Protein AF-A0A7J2KBX5-F1 (afdb_monomer)

Secondary structure (DSSP, 8-state):
-PPPPP----HHHHHHHHHHHHHHHHHHHHHHHHHTTS-HHHHHH-----HHHHHHHHHHHHHHHHHHHHHHHHS-HHHHHHHHHHHHHHHHHHHHHHHHHHHHHHHHHS----HHHHHHHHHHHHHHHHHHHT-HHHHHHHHHHHHHHHHHHHHHHHHHHHS-HHHHHHHHHHHIIIIIIHHHHSS--B-TTTS--BHHHHHHHHHHHHHHHHHHHHHHHHH-TTHHHHHHHHHHHH-HHHHHHHHHHHHHHTT-HHHHHHHHHHHHHHHHHHHHHHHHHHHHHH--TTS-HHHHHHHHHHHHHHHHHHHHHHHHHHHHS------S----S-S--HHHHHHHHHHHHHHHHHHHHHHHHHHHHHHHHHHHHHHHH-HHHHHHHHHHHHHTTSS-TTT-

Foldseek 3Di:
DDDDPPPPDPVLVVVLLVLLLVLQLLLQQLLQVVQVVDDPVLNVQQRAHHSRLRSVLLQLLLCLQQVLVVQLVVDPVVCSVVSSVVSSVVSVVVSCVVLVVVVCCCCPVVVDPPVLSSVSSVLSSVLSNCSNVVVSVVSSVSSVVSSVVSNCVVVVVVVVVLDDPLLVVLVVVLVCLCPVVLVVQLDQDADPPQSQDGSNVLSVLLSLLSVLLSVLLSQCSPVNDVSLLVSLQVSLLVPLLSSLLSSCVVCVLVVNNLSSLLSNLNSVLNVLVNLLVVLVVLCVVVDDPDDDPPPNVVVVVVSVVSNVVSVVVSVVSVVVRDPDDDPDDCPDDHSGDSVVSVVSSVVLVVLSVVLSVQLVPDALVSLVVSCVSVCVNPNVVNSVVVSVCVVVVSDDPVSD

Nearest PDB structures (foldseek):
  7dla-assembly1_A  TM=1.599E-01  e=2.288E+00  Escherichia coli K-12

pLDDT: mean 76.67, std 12.85, range [35.44, 96.5]

Structure (mmCIF, N/CA/C/O backbone):
data_AF-A0A7J2KBX5-F1
#
_entry.id   AF-A0A7J2KBX5-F1
#
loop_
_atom_site.group_PDB
_atom_site.id
_atom_site.type_symbol
_atom_site.label_atom_id
_atom_site.label_alt_id
_atom_site.label_comp_id
_atom_site.label_asym_id
_atom_site.label_entity_id
_atom_site.label_seq_id
_atom_site.pdbx_PDB_ins_code
_atom_site.Cartn_x
_atom_site.Cartn_y
_atom_site.Cartn_z
_atom_site.occupancy
_atom_site.B_iso_or_equiv
_atom_site.auth_seq_id
_atom_site.auth_comp_id
_atom_site.auth_asym_id
_atom_site.auth_atom_id
_atom_site.pdbx_PDB_model_num
ATOM 1 N N . MET A 1 1 ? 43.758 20.231 -53.240 1.00 38.38 1 MET A N 1
ATOM 2 C CA . MET A 1 1 ? 43.204 20.652 -51.937 1.00 38.38 1 MET A CA 1
ATOM 3 C C . MET A 1 1 ? 41.824 20.018 -51.831 1.00 38.38 1 MET A C 1
ATOM 5 O O . MET A 1 1 ? 40.884 20.529 -52.418 1.00 38.38 1 MET A O 1
ATOM 9 N N . ALA A 1 2 ? 41.750 18.808 -51.268 1.00 37.66 2 ALA A N 1
ATOM 10 C CA . ALA A 1 2 ? 40.498 18.061 -51.157 1.00 37.66 2 ALA A CA 1
ATOM 11 C C . ALA A 1 2 ? 39.589 18.780 -50.154 1.00 37.66 2 ALA A C 1
ATOM 13 O O . ALA A 1 2 ? 40.022 19.062 -49.036 1.00 37.66 2 ALA A O 1
ATOM 14 N N . ALA A 1 3 ? 38.377 19.134 -50.582 1.00 41.38 3 ALA A N 1
ATOM 15 C CA . ALA A 1 3 ? 37.384 19.768 -49.730 1.00 41.38 3 ALA A CA 1
ATOM 16 C C . ALA A 1 3 ? 37.105 18.863 -48.521 1.00 41.38 3 ALA A C 1
ATOM 18 O O . ALA A 1 3 ? 36.795 17.682 -48.679 1.00 41.38 3 ALA A O 1
ATOM 19 N N . ILE A 1 4 ? 37.264 19.417 -47.321 1.00 45.81 4 ILE A N 1
ATOM 20 C CA . ILE A 1 4 ? 36.882 18.762 -46.071 1.00 45.81 4 ILE A CA 1
ATOM 21 C C . ILE A 1 4 ? 35.363 18.544 -46.155 1.00 45.81 4 ILE A C 1
ATOM 23 O O . ILE A 1 4 ? 34.650 19.528 -46.358 1.00 45.81 4 ILE A O 1
ATOM 27 N N . PRO A 1 5 ? 34.850 17.304 -46.059 1.00 47.44 5 PRO A N 1
ATOM 28 C CA . PRO A 1 5 ? 33.411 17.081 -46.056 1.00 47.44 5 PRO A CA 1
ATOM 29 C C . PRO A 1 5 ? 32.803 17.836 -44.870 1.00 47.44 5 PRO A C 1
ATOM 31 O O . PRO A 1 5 ? 33.278 17.698 -43.741 1.00 47.44 5 PRO A O 1
ATOM 34 N N . GLU A 1 6 ? 31.796 18.671 -45.135 1.00 42.94 6 GLU A N 1
ATOM 35 C CA . GLU A 1 6 ? 31.087 19.436 -44.108 1.00 42.94 6 GLU A CA 1
ATOM 36 C C . GLU A 1 6 ? 30.652 18.506 -42.969 1.00 42.94 6 GLU A C 1
ATOM 38 O O . GLU A 1 6 ? 29.960 17.507 -43.179 1.00 42.94 6 GLU A O 1
ATOM 43 N N . PHE A 1 7 ? 31.077 18.827 -41.747 1.00 50.72 7 PHE A N 1
ATOM 44 C CA . PHE A 1 7 ? 30.710 18.096 -40.540 1.00 50.72 7 PHE A CA 1
ATOM 45 C C . PHE A 1 7 ? 29.226 18.343 -40.226 1.00 50.72 7 PHE A C 1
ATOM 47 O O . PHE A 1 7 ? 28.875 19.202 -39.419 1.00 50.72 7 PHE A O 1
ATOM 54 N N . GLN A 1 8 ? 28.326 17.612 -40.883 1.00 52.50 8 GLN A N 1
ATOM 55 C CA . GLN A 1 8 ? 26.907 17.615 -40.537 1.00 52.50 8 GLN A CA 1
ATOM 56 C C . GLN A 1 8 ? 26.690 16.715 -39.315 1.00 52.50 8 GLN A C 1
ATOM 58 O O . GLN A 1 8 ? 26.509 15.501 -39.428 1.00 52.50 8 GLN A O 1
ATOM 63 N N . ALA A 1 9 ? 26.746 17.311 -38.121 1.00 57.84 9 ALA A N 1
ATOM 64 C CA . ALA A 1 9 ? 26.453 16.613 -36.875 1.00 57.84 9 ALA A CA 1
ATOM 65 C C . ALA A 1 9 ? 25.005 16.095 -36.881 1.00 57.84 9 ALA A C 1
ATOM 67 O O . ALA A 1 9 ? 24.050 16.859 -37.023 1.00 57.84 9 ALA A O 1
ATOM 68 N N . GLN A 1 10 ? 24.828 14.787 -36.694 1.00 73.31 10 GLN A N 1
ATOM 69 C CA . GLN A 1 10 ? 23.501 14.196 -36.541 1.00 73.31 10 GLN A CA 1
ATOM 70 C C . GLN A 1 10 ? 23.013 14.40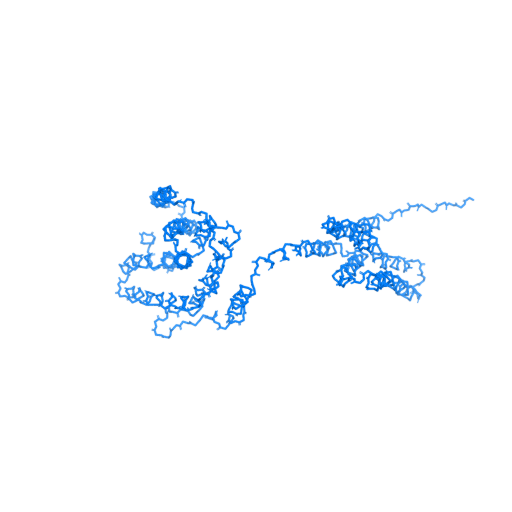2 -35.106 1.00 73.31 10 GLN A C 1
ATOM 72 O O . GLN A 1 10 ? 23.288 13.597 -34.215 1.00 73.31 10 GLN A O 1
ATOM 77 N N . TRP A 1 11 ? 22.282 15.496 -34.889 1.00 80.81 11 TRP A N 1
ATOM 78 C CA . TRP A 1 11 ? 21.736 15.889 -33.586 1.00 80.81 11 TRP A CA 1
ATOM 79 C C . TRP A 1 11 ? 20.924 14.780 -32.899 1.00 80.81 11 TRP A C 1
ATOM 81 O O . TRP A 1 11 ? 21.001 14.640 -31.681 1.00 80.81 11 TRP A O 1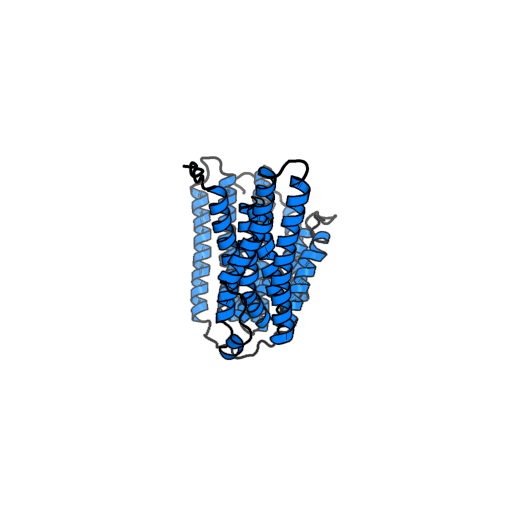
ATOM 91 N N . ASP A 1 12 ? 20.233 13.934 -33.668 1.00 82.88 12 ASP A N 1
ATOM 92 C CA . ASP A 1 12 ? 19.487 12.776 -33.153 1.00 82.88 12 ASP A CA 1
ATOM 93 C C . ASP A 1 12 ? 20.384 11.772 -32.401 1.00 82.88 12 ASP A C 1
ATOM 95 O O . ASP A 1 12 ? 20.024 11.286 -31.329 1.00 82.88 12 ASP A O 1
ATOM 99 N N . ILE A 1 13 ? 21.599 11.512 -32.900 1.00 85.12 13 ILE A N 1
ATOM 100 C CA . ILE A 1 13 ? 22.550 10.610 -32.236 1.00 85.12 13 ILE A CA 1
ATOM 101 C C . ILE A 1 13 ? 23.027 11.223 -30.922 1.00 85.12 13 ILE A C 1
ATOM 103 O O . ILE A 1 13 ? 23.077 10.531 -29.909 1.00 85.12 13 ILE A O 1
ATOM 107 N N . LEU A 1 14 ? 23.366 12.515 -30.918 1.00 88.31 14 LEU A N 1
ATOM 108 C CA . LEU A 1 14 ? 23.832 13.203 -29.711 1.00 88.31 14 LEU A CA 1
ATOM 109 C C . LEU A 1 14 ? 22.764 13.182 -28.612 1.00 88.31 14 LEU A C 1
ATOM 111 O O . LEU A 1 14 ? 23.078 12.916 -27.451 1.00 88.31 14 LEU A O 1
ATOM 115 N N . VAL A 1 15 ? 21.499 13.383 -28.990 1.00 89.50 15 VAL A N 1
ATOM 116 C CA . VAL A 1 15 ? 20.356 13.274 -28.078 1.00 89.50 15 VAL A CA 1
ATOM 117 C C . VAL A 1 15 ? 20.220 11.844 -27.548 1.00 89.50 15 VAL A C 1
ATOM 119 O O . VAL A 1 15 ? 20.140 11.657 -26.335 1.00 89.50 15 VAL A O 1
ATOM 122 N N . LYS A 1 16 ? 20.276 10.820 -28.409 1.00 92.19 16 LYS A N 1
ATOM 123 C CA . LYS A 1 16 ? 20.222 9.409 -27.983 1.00 92.19 16 LYS A CA 1
ATOM 124 C C . LYS A 1 16 ? 21.387 9.015 -27.074 1.00 92.19 16 LYS A C 1
ATOM 126 O O . LYS A 1 16 ? 21.174 8.265 -26.127 1.00 92.19 16 LYS A O 1
ATOM 131 N N . ILE A 1 17 ? 22.595 9.529 -27.315 1.00 93.69 17 ILE A N 1
ATOM 132 C CA . ILE A 1 17 ? 23.767 9.319 -26.450 1.00 93.69 17 ILE A CA 1
ATOM 133 C C . ILE A 1 17 ? 23.502 9.923 -25.068 1.00 93.69 17 ILE A C 1
ATOM 135 O O . ILE A 1 17 ? 23.649 9.234 -24.059 1.00 93.69 17 ILE A O 1
ATOM 139 N N . ALA A 1 18 ? 23.069 11.185 -25.013 1.00 94.56 18 ALA A N 1
ATOM 140 C CA . ALA A 1 18 ? 22.780 11.856 -23.751 1.00 94.56 18 ALA A CA 1
ATOM 141 C C . ALA A 1 18 ? 21.674 11.130 -22.967 1.00 94.56 18 ALA A C 1
ATOM 143 O O . ALA A 1 18 ? 21.860 10.814 -21.793 1.00 94.56 18 ALA A O 1
ATOM 144 N N . ILE A 1 19 ? 20.555 10.798 -23.622 1.00 94.69 19 ILE A N 1
ATOM 145 C CA . ILE A 1 19 ? 19.428 10.091 -22.998 1.00 94.69 19 ILE A CA 1
ATOM 146 C C . ILE A 1 19 ? 19.844 8.689 -22.545 1.00 94.69 19 ILE A C 1
ATOM 148 O O . ILE A 1 19 ? 19.527 8.300 -21.425 1.00 94.69 19 ILE A O 1
ATOM 152 N N . SER A 1 20 ? 20.583 7.943 -23.368 1.00 96.00 20 SER A N 1
ATOM 153 C CA . SER A 1 20 ? 21.061 6.602 -23.020 1.00 96.00 20 SER A CA 1
ATOM 154 C C . SER A 1 20 ? 21.959 6.614 -21.792 1.00 96.00 20 SER A C 1
ATOM 156 O O . SER A 1 20 ? 21.735 5.832 -20.862 1.00 96.00 20 SER A O 1
ATOM 158 N N . PHE A 1 21 ? 22.917 7.540 -21.738 1.00 96.38 21 PHE A N 1
ATOM 159 C CA . PHE A 1 21 ? 23.763 7.690 -20.565 1.00 96.38 21 PHE A CA 1
ATOM 160 C C . PHE A 1 21 ? 22.947 8.069 -19.329 1.00 96.38 21 PHE A C 1
ATOM 162 O O . PHE A 1 21 ? 23.130 7.453 -18.284 1.00 96.38 21 PHE A O 1
ATOM 169 N N . LEU A 1 22 ? 22.036 9.043 -19.438 1.00 96.12 22 LEU A N 1
ATOM 170 C CA . LEU A 1 22 ? 21.224 9.516 -18.313 1.00 96.12 22 LEU A CA 1
ATOM 171 C C . LEU A 1 22 ? 20.249 8.450 -17.793 1.00 96.12 22 LEU A C 1
ATOM 173 O O . LEU A 1 22 ? 20.110 8.309 -16.580 1.00 96.12 22 LEU A O 1
ATOM 177 N N . ALA A 1 23 ? 19.626 7.667 -18.676 1.00 94.62 23 ALA A N 1
ATOM 178 C CA . ALA A 1 23 ? 18.765 6.548 -18.294 1.00 94.62 23 ALA A CA 1
ATOM 179 C C . ALA A 1 23 ? 19.568 5.479 -17.531 1.00 94.62 23 ALA A C 1
ATOM 181 O O . ALA A 1 23 ? 19.227 5.117 -16.407 1.00 94.62 23 ALA A O 1
ATOM 182 N N . GLY A 1 24 ? 20.718 5.051 -18.061 1.00 94.81 24 GLY A N 1
ATOM 183 C CA . GLY A 1 24 ? 21.598 4.133 -17.331 1.00 94.81 24 GLY A CA 1
ATOM 184 C C . GLY A 1 24 ? 22.090 4.723 -16.003 1.00 94.81 24 GLY A C 1
ATOM 185 O O . GLY A 1 24 ? 22.022 4.079 -14.957 1.00 94.81 24 GLY A O 1
ATOM 186 N N . ALA A 1 25 ? 22.518 5.984 -16.009 1.00 94.00 25 ALA A N 1
ATOM 187 C CA . ALA A 1 25 ? 22.961 6.706 -14.822 1.00 94.00 25 ALA A CA 1
ATOM 188 C C . ALA A 1 25 ? 21.876 6.771 -13.734 1.00 94.00 25 ALA A C 1
ATOM 190 O O . ALA A 1 25 ? 22.206 6.641 -12.557 1.00 94.00 25 ALA A O 1
ATOM 191 N N . LEU A 1 26 ? 20.595 6.900 -14.101 1.00 94.12 26 LEU A N 1
ATOM 192 C CA . LEU A 1 26 ? 19.473 6.896 -13.161 1.00 94.12 26 LEU A CA 1
ATOM 193 C C . LEU A 1 26 ? 19.374 5.582 -12.375 1.00 94.12 26 LEU A C 1
ATOM 195 O O . LEU A 1 26 ? 19.111 5.604 -11.173 1.00 94.12 26 LEU A O 1
ATOM 199 N N . ILE A 1 27 ? 19.611 4.442 -13.024 1.00 92.25 27 ILE A N 1
ATOM 200 C CA . ILE A 1 27 ? 19.673 3.133 -12.353 1.00 92.25 27 ILE A CA 1
ATOM 201 C C . ILE A 1 27 ? 20.925 3.058 -11.470 1.00 92.25 27 ILE A C 1
ATOM 203 O O . ILE A 1 27 ? 20.865 2.634 -10.314 1.00 92.25 27 ILE A O 1
ATOM 207 N N . GLY A 1 28 ? 22.059 3.538 -11.984 1.00 89.06 28 GLY A N 1
ATOM 208 C CA . GLY A 1 28 ? 23.320 3.564 -11.246 1.00 89.06 28 GLY A CA 1
ATOM 209 C C . GLY A 1 28 ? 23.325 4.487 -10.019 1.00 89.06 28 GLY A C 1
ATOM 210 O O . GLY A 1 28 ? 24.059 4.208 -9.073 1.00 89.06 28 GLY A O 1
ATOM 211 N N . LEU A 1 29 ? 22.496 5.539 -9.985 1.00 89.12 29 LEU A N 1
ATOM 212 C CA . LEU A 1 29 ? 22.345 6.442 -8.832 1.00 89.12 29 LEU A CA 1
ATOM 213 C C . LEU A 1 29 ? 21.840 5.701 -7.599 1.00 89.12 29 LEU A C 1
ATOM 215 O O . LEU A 1 29 ? 22.346 5.895 -6.493 1.00 89.12 29 LEU A O 1
ATOM 219 N N . GLU A 1 30 ? 20.844 4.842 -7.783 1.00 85.00 30 GLU A N 1
ATOM 220 C CA . GLU A 1 30 ? 20.300 4.058 -6.685 1.00 85.00 30 GLU A CA 1
ATOM 221 C C . GLU A 1 30 ? 21.336 3.029 -6.201 1.00 85.00 30 GLU A C 1
ATOM 223 O O . GLU A 1 30 ? 21.559 2.916 -4.994 1.00 85.00 30 GLU A O 1
ATOM 228 N N . ARG A 1 31 ? 22.066 2.374 -7.117 1.00 81.12 31 ARG A N 1
ATOM 229 C CA . ARG A 1 31 ? 23.136 1.429 -6.754 1.00 81.12 31 ARG A CA 1
ATOM 230 C C . ARG A 1 31 ? 24.302 2.107 -6.029 1.00 81.12 31 ARG A C 1
ATOM 232 O O . ARG A 1 31 ? 24.844 1.543 -5.079 1.00 81.12 31 ARG A O 1
ATOM 239 N N . GLU A 1 32 ? 24.657 3.332 -6.412 1.00 81.00 32 GLU A N 1
ATOM 240 C CA . GLU A 1 32 ? 25.670 4.131 -5.716 1.00 81.00 32 GLU A CA 1
ATOM 241 C C . GLU A 1 32 ? 25.191 4.603 -4.335 1.00 81.00 32 GLU A C 1
ATOM 243 O O . GLU A 1 32 ? 25.974 4.640 -3.385 1.00 81.00 32 GLU A O 1
ATOM 248 N N . LYS A 1 33 ? 23.899 4.907 -4.178 1.00 78.69 33 LYS A N 1
ATOM 249 C CA . LYS A 1 33 ? 23.319 5.199 -2.863 1.00 78.69 33 LYS A CA 1
ATOM 250 C C . LYS A 1 33 ? 23.335 3.964 -1.961 1.00 78.69 33 LYS A C 1
ATOM 252 O O . LYS A 1 33 ? 23.761 4.081 -0.816 1.00 78.69 33 LYS A O 1
ATOM 257 N N . ALA A 1 34 ? 22.947 2.796 -2.477 1.00 68.50 34 ALA A N 1
ATOM 258 C CA . ALA A 1 34 ? 23.003 1.533 -1.741 1.00 68.50 34 ALA A CA 1
ATOM 259 C C . ALA A 1 34 ? 24.434 1.199 -1.275 1.00 68.50 34 ALA A C 1
ATOM 261 O O . ALA A 1 34 ? 24.623 0.730 -0.157 1.00 68.50 34 ALA A O 1
ATOM 262 N N . ARG A 1 35 ? 25.456 1.535 -2.080 1.00 68.88 35 ARG A N 1
ATOM 263 C CA . ARG A 1 35 ? 26.881 1.408 -1.719 1.00 68.88 35 ARG A CA 1
ATOM 264 C C . ARG A 1 35 ? 27.260 2.209 -0.462 1.00 68.88 35 ARG A C 1
ATOM 266 O O . ARG A 1 35 ? 28.121 1.769 0.287 1.00 68.88 35 ARG A O 1
ATOM 273 N N . ARG A 1 36 ? 26.645 3.373 -0.214 1.00 62.97 36 ARG A N 1
ATOM 274 C CA . ARG A 1 36 ? 26.971 4.232 0.947 1.00 62.97 36 ARG A CA 1
ATOM 275 C C . ARG A 1 36 ? 26.377 3.748 2.271 1.00 62.97 36 ARG A C 1
ATOM 277 O O . ARG A 1 36 ? 26.745 4.274 3.314 1.00 62.97 36 ARG A O 1
ATOM 284 N N . THR A 1 37 ? 25.458 2.787 2.232 1.00 61.25 37 THR A N 1
ATOM 285 C CA . THR A 1 37 ? 24.840 2.191 3.427 1.00 61.25 37 THR A CA 1
ATOM 286 C C . THR A 1 37 ? 25.655 1.007 3.972 1.00 61.25 37 THR A C 1
ATOM 288 O O . THR A 1 37 ? 25.416 0.566 5.091 1.00 61.25 37 THR A O 1
ATOM 291 N N . ILE A 1 38 ? 26.631 0.518 3.203 1.00 62.94 38 ILE A N 1
ATOM 292 C CA . ILE A 1 38 ? 27.498 -0.625 3.523 1.00 62.94 38 ILE A CA 1
ATOM 293 C C . ILE A 1 38 ? 28.698 -0.158 4.377 1.00 62.94 38 ILE A C 1
ATOM 295 O O . ILE A 1 38 ? 29.169 0.972 4.218 1.00 62.94 38 ILE A O 1
ATOM 299 N N . SER A 1 39 ? 29.181 -1.001 5.302 1.00 5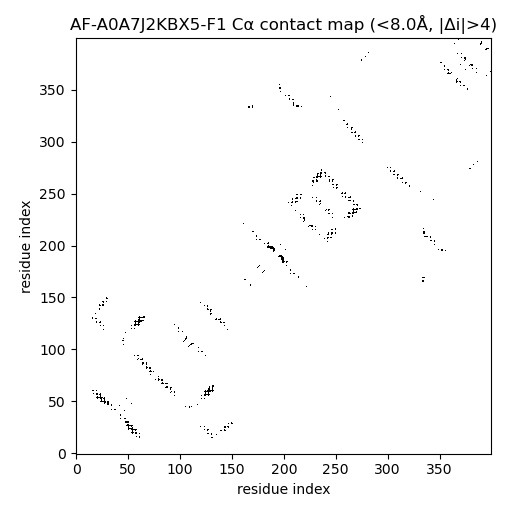5.97 39 SER A N 1
ATOM 300 C CA . SER A 1 39 ? 30.315 -0.679 6.188 1.00 55.97 39 SER A CA 1
ATOM 301 C C . SER A 1 39 ? 31.605 -0.410 5.396 1.00 55.97 39 SER A C 1
ATOM 303 O O . SER A 1 39 ? 31.820 -0.983 4.328 1.00 55.97 39 SER A O 1
ATOM 305 N N . LYS A 1 40 ? 32.495 0.451 5.916 1.00 55.66 40 LYS A N 1
ATOM 306 C CA . LYS A 1 40 ? 33.749 0.850 5.239 1.00 55.66 40 LYS A CA 1
ATOM 307 C C . LYS A 1 40 ? 34.669 -0.335 4.901 1.00 55.66 40 LYS A C 1
ATOM 309 O O . LYS A 1 40 ? 35.365 -0.260 3.896 1.00 55.66 40 LYS A O 1
ATOM 314 N N . GLU A 1 41 ? 34.641 -1.403 5.696 1.00 52.91 41 GLU A N 1
ATOM 315 C CA . GLU A 1 41 ? 35.453 -2.615 5.491 1.00 52.91 41 GLU A CA 1
ATOM 316 C C . GLU A 1 41 ? 34.914 -3.506 4.349 1.00 52.91 41 GLU A C 1
ATOM 318 O O . GLU A 1 41 ? 35.689 -4.053 3.571 1.00 52.91 41 GLU A O 1
ATOM 323 N N . GLU A 1 42 ? 33.590 -3.582 4.159 1.00 53.41 42 GLU A N 1
ATOM 324 C CA . GLU A 1 42 ? 32.952 -4.299 3.033 1.00 53.41 42 GLU A CA 1
ATOM 325 C C . GLU A 1 42 ? 33.057 -3.514 1.707 1.00 53.41 42 GLU A C 1
ATOM 327 O O . GLU A 1 42 ? 33.041 -4.078 0.609 1.00 53.41 42 GLU A O 1
ATOM 332 N N . LEU A 1 43 ? 33.215 -2.192 1.801 1.00 54.59 43 LEU A N 1
ATOM 333 C CA . LEU A 1 43 ? 33.375 -1.262 0.679 1.00 54.59 43 LEU A CA 1
ATOM 334 C C . LEU A 1 43 ? 34.691 -1.445 -0.090 1.00 54.59 43 LEU A C 1
ATOM 336 O O . LEU A 1 43 ? 34.734 -1.143 -1.282 1.00 54.59 43 LEU A O 1
ATOM 340 N N . GLU A 1 44 ? 35.754 -1.912 0.564 1.00 50.59 44 GLU A N 1
ATOM 341 C CA . GLU A 1 44 ? 37.066 -2.091 -0.071 1.00 50.59 44 GLU A CA 1
ATOM 342 C C . GLU A 1 44 ? 37.102 -3.341 -0.968 1.00 50.59 44 GLU A C 1
ATOM 344 O O . GLU A 1 44 ? 37.803 -3.359 -1.979 1.00 50.59 44 GLU A O 1
ATOM 349 N N . TYR A 1 45 ? 36.259 -4.340 -0.672 1.00 51.47 45 TYR A N 1
ATOM 350 C CA . TYR A 1 45 ? 36.217 -5.613 -1.396 1.00 51.47 45 TYR A CA 1
ATOM 351 C C . TYR A 1 45 ? 34.993 -5.796 -2.311 1.00 51.47 45 TYR A C 1
ATOM 353 O O . TYR A 1 45 ? 35.142 -6.463 -3.333 1.00 51.47 45 TYR A O 1
ATOM 361 N N . SER A 1 46 ? 33.829 -5.181 -2.035 1.00 56.72 46 SER A N 1
ATOM 362 C CA . SER A 1 46 ? 32.539 -5.547 -2.674 1.00 56.72 46 SER A CA 1
ATOM 363 C C . SER A 1 46 ? 31.698 -4.381 -3.213 1.00 56.72 46 SER A C 1
ATOM 365 O O . SER A 1 46 ? 30.467 -4.412 -3.251 1.00 56.72 46 SER A O 1
ATOM 367 N N . ALA A 1 47 ? 32.330 -3.302 -3.656 1.00 60.44 47 ALA A N 1
ATOM 368 C CA . ALA A 1 47 ? 31.597 -2.091 -3.999 1.00 60.44 47 ALA A CA 1
ATOM 369 C C . ALA A 1 47 ? 30.766 -2.249 -5.312 1.00 60.44 47 ALA A C 1
ATOM 371 O O . ALA A 1 47 ? 31.353 -2.370 -6.394 1.00 60.44 47 ALA A O 1
ATOM 372 N N . PRO A 1 48 ? 29.412 -2.178 -5.293 1.00 65.06 48 PRO A N 1
ATOM 373 C CA . PRO A 1 48 ? 28.576 -2.381 -6.486 1.00 65.06 48 PRO A CA 1
ATOM 374 C C . PRO A 1 48 ? 28.811 -1.296 -7.553 1.00 65.06 48 PRO A C 1
ATOM 376 O O . PRO A 1 48 ? 29.315 -0.220 -7.213 1.00 65.06 48 PRO A O 1
ATOM 379 N N . PRO A 1 49 ? 28.468 -1.538 -8.834 1.00 72.69 49 PRO A N 1
ATOM 380 C CA . PRO A 1 49 ? 28.712 -0.583 -9.909 1.00 72.69 49 PRO A CA 1
ATOM 381 C C . PRO A 1 49 ? 27.910 0.699 -9.662 1.00 72.69 49 PRO A C 1
ATOM 383 O O . PRO A 1 49 ? 26.748 0.639 -9.263 1.00 72.69 49 PRO A O 1
ATOM 386 N N . GLY A 1 50 ? 28.544 1.852 -9.873 1.00 81.00 50 GLY A N 1
ATOM 387 C CA . GLY A 1 50 ? 27.930 3.162 -9.637 1.00 81.00 50 GLY A CA 1
ATOM 388 C C . GLY A 1 50 ? 27.312 3.775 -10.893 1.00 81.00 50 GLY A C 1
ATOM 389 O O . GLY A 1 50 ? 27.198 3.130 -11.938 1.00 81.00 50 GLY A O 1
ATOM 390 N N . VAL A 1 51 ? 26.997 5.068 -10.810 1.00 88.31 51 VAL A N 1
ATOM 391 C CA . VAL A 1 51 ? 26.349 5.855 -11.876 1.00 88.31 51 VAL A CA 1
ATOM 392 C C . VAL A 1 51 ? 27.049 5.714 -13.228 1.00 88.31 51 VAL A C 1
ATOM 394 O O . VAL A 1 51 ? 26.407 5.461 -14.246 1.00 88.31 51 VAL A O 1
ATOM 397 N N . ARG A 1 52 ? 28.385 5.815 -13.241 1.00 88.88 52 ARG A N 1
ATOM 398 C CA . ARG A 1 52 ? 29.183 5.751 -14.476 1.00 88.88 52 ARG A CA 1
ATOM 399 C C . ARG A 1 52 ? 29.111 4.385 -15.155 1.00 88.88 52 ARG A C 1
ATOM 401 O O . ARG A 1 52 ? 28.962 4.326 -16.368 1.00 88.88 52 ARG A O 1
ATOM 408 N N . SER A 1 53 ? 29.186 3.298 -14.389 1.00 89.00 53 SER A N 1
ATOM 409 C CA . SER A 1 53 ? 29.158 1.936 -14.935 1.00 89.00 53 SER A CA 1
ATOM 410 C C . SER A 1 53 ? 27.830 1.644 -15.631 1.00 89.00 53 SER A C 1
ATOM 412 O O . SER A 1 53 ? 27.823 1.174 -16.764 1.00 89.00 53 SER A O 1
ATOM 414 N N . PHE A 1 54 ? 26.712 1.983 -14.988 1.00 91.75 54 PHE A N 1
ATOM 415 C CA . PHE A 1 54 ? 25.387 1.799 -15.575 1.00 91.75 54 PHE A CA 1
ATOM 416 C C . PHE A 1 54 ? 25.152 2.725 -16.780 1.00 91.75 54 PHE A C 1
ATOM 418 O O . PHE A 1 54 ? 24.640 2.275 -17.804 1.00 91.75 54 PHE A O 1
ATOM 425 N N . GLY A 1 55 ? 25.598 3.985 -16.709 1.00 93.69 55 GLY A N 1
ATOM 426 C CA . GLY A 1 55 ? 25.561 4.902 -17.852 1.00 93.69 55 GLY A CA 1
ATOM 427 C C . GLY A 1 55 ? 26.326 4.365 -19.067 1.00 93.69 55 GLY A C 1
ATOM 428 O O . GLY A 1 55 ? 25.803 4.377 -20.180 1.00 93.69 55 GLY A O 1
ATOM 429 N N . PHE A 1 56 ? 27.529 3.815 -18.868 1.00 92.94 56 PHE A N 1
ATOM 430 C CA . PHE A 1 56 ? 28.314 3.222 -19.956 1.00 92.94 56 PHE A CA 1
ATOM 431 C C . PHE A 1 56 ? 27.705 1.934 -20.514 1.00 92.94 56 PHE A C 1
ATOM 433 O O . PHE A 1 56 ? 27.762 1.716 -21.719 1.00 92.94 56 PHE A O 1
ATOM 440 N N . ILE A 1 57 ? 27.083 1.098 -19.684 1.00 93.62 57 ILE A N 1
ATOM 441 C CA . ILE A 1 57 ? 26.418 -0.128 -20.152 1.00 93.62 57 ILE A CA 1
ATOM 442 C C . ILE A 1 57 ? 25.198 0.197 -21.018 1.00 93.62 57 ILE A C 1
ATOM 444 O O . ILE A 1 57 ? 25.000 -0.430 -22.058 1.00 93.62 57 ILE A O 1
ATOM 448 N N . SER A 1 58 ? 24.421 1.211 -20.635 1.00 95.75 58 SER A N 1
ATOM 449 C CA . SER A 1 58 ? 23.321 1.714 -21.461 1.00 95.75 58 SER A CA 1
ATOM 450 C C . SER A 1 58 ? 23.839 2.284 -22.790 1.00 95.75 58 SER A C 1
ATOM 452 O O . SER A 1 58 ? 23.311 1.968 -23.858 1.00 95.75 58 SER A O 1
ATOM 454 N N . LEU A 1 59 ? 24.944 3.041 -22.768 1.00 94.25 59 LEU A N 1
ATOM 455 C CA . LEU A 1 59 ? 25.586 3.521 -23.998 1.00 94.25 59 LEU A CA 1
ATOM 456 C C . LEU A 1 59 ? 26.049 2.376 -24.906 1.00 94.25 59 LEU A C 1
ATOM 458 O O . LEU A 1 59 ? 25.810 2.425 -26.110 1.00 94.25 59 LEU A O 1
ATOM 462 N N . LEU A 1 60 ? 26.656 1.324 -24.348 1.00 93.00 60 LEU A N 1
ATOM 463 C CA . LEU A 1 60 ? 27.032 0.127 -25.108 1.00 93.00 60 LEU A CA 1
ATOM 464 C C . LEU A 1 60 ? 25.810 -0.542 -25.760 1.00 93.00 60 LEU A C 1
ATOM 466 O O . LEU A 1 60 ? 25.880 -0.948 -26.922 1.00 93.00 60 LEU A O 1
ATOM 470 N N . GLY A 1 61 ? 24.675 -0.604 -25.058 1.00 92.81 61 GLY A N 1
ATOM 471 C CA . GLY A 1 61 ? 23.403 -1.071 -25.620 1.00 92.81 61 GLY A CA 1
ATOM 472 C C . GLY A 1 61 ? 22.924 -0.215 -26.789 1.00 92.81 61 GLY A C 1
ATOM 473 O O . GLY A 1 61 ? 22.612 -0.735 -27.858 1.00 92.81 61 GLY A O 1
ATOM 474 N N . MET A 1 62 ? 22.952 1.108 -26.631 1.00 94.88 62 MET A N 1
ATOM 475 C CA . MET A 1 62 ? 22.555 2.050 -27.682 1.00 94.88 62 MET A CA 1
ATOM 476 C C . MET A 1 62 ? 23.441 1.923 -28.924 1.00 94.88 62 MET A C 1
ATOM 478 O O . MET A 1 62 ? 22.924 1.864 -30.045 1.00 94.88 62 MET A O 1
ATOM 482 N N . PHE A 1 63 ? 24.759 1.806 -28.745 1.00 91.94 63 PHE A N 1
ATOM 483 C CA . PHE A 1 63 ? 25.695 1.626 -29.854 1.00 91.94 63 PHE A CA 1
ATOM 484 C C . PHE A 1 63 ? 25.547 0.277 -30.556 1.00 91.94 63 PHE A C 1
ATOM 486 O O . PHE A 1 63 ? 25.759 0.221 -31.767 1.00 91.94 63 PHE A O 1
ATOM 493 N N . THR A 1 64 ? 25.104 -0.765 -29.840 1.00 91.31 64 THR A N 1
ATOM 494 C CA . THR A 1 64 ? 24.840 -2.088 -30.431 1.00 91.31 64 THR A CA 1
ATOM 495 C C . THR A 1 64 ? 23.825 -2.011 -31.570 1.00 91.31 64 THR A C 1
ATOM 497 O O . THR A 1 64 ? 23.938 -2.767 -32.524 1.00 91.31 64 THR A O 1
ATOM 500 N N . VAL A 1 65 ? 22.860 -1.091 -31.507 1.00 88.81 65 VAL A N 1
ATOM 501 C CA . VAL A 1 65 ? 21.831 -0.922 -32.549 1.00 88.81 65 VAL A CA 1
ATOM 502 C C . VAL A 1 65 ? 22.154 0.235 -33.484 1.00 88.81 65 VAL A C 1
ATOM 504 O O . VAL A 1 65 ? 22.029 0.117 -34.704 1.00 88.81 65 VAL A O 1
ATOM 507 N N . THR A 1 66 ? 22.581 1.361 -32.913 1.00 87.50 66 THR A N 1
ATOM 508 C CA . THR A 1 66 ? 22.738 2.611 -33.658 1.00 87.50 66 THR A CA 1
ATOM 509 C C . THR A 1 66 ? 23.840 2.477 -34.708 1.00 87.50 66 THR A C 1
ATOM 511 O O . THR A 1 66 ? 23.606 2.793 -35.871 1.00 87.50 66 THR A O 1
ATOM 514 N N . ILE A 1 67 ? 25.016 1.943 -34.349 1.00 85.81 67 ILE A N 1
ATOM 515 C CA . ILE A 1 67 ? 26.150 1.835 -35.283 1.00 85.81 67 ILE A CA 1
ATOM 516 C C . ILE A 1 67 ? 25.807 0.924 -36.476 1.00 85.81 67 ILE A C 1
ATOM 518 O O . ILE A 1 67 ? 25.938 1.398 -37.609 1.00 85.81 67 ILE A O 1
ATOM 522 N N . PRO A 1 68 ? 25.303 -0.317 -36.290 1.00 84.50 68 PRO A N 1
ATOM 523 C CA . PRO A 1 68 ? 24.911 -1.156 -37.421 1.00 84.50 68 PRO A CA 1
ATOM 524 C C . PRO A 1 68 ? 23.874 -0.505 -38.340 1.00 84.50 68 PRO A C 1
ATOM 526 O O . PRO A 1 68 ? 24.027 -0.542 -39.560 1.00 84.50 68 PRO A O 1
ATOM 529 N N . MET A 1 69 ? 22.860 0.165 -37.782 1.00 80.19 69 MET A N 1
ATOM 530 C CA . MET A 1 69 ? 21.819 0.819 -38.581 1.00 80.19 69 MET A CA 1
ATOM 531 C C . MET A 1 69 ? 22.385 1.914 -39.502 1.00 80.19 69 MET A C 1
ATOM 533 O O . MET A 1 69 ? 21.919 2.073 -40.632 1.00 80.19 69 MET A O 1
ATOM 537 N N . TYR A 1 70 ? 23.420 2.637 -39.068 1.00 78.12 70 TYR A N 1
ATOM 538 C CA . TYR A 1 70 ? 24.110 3.602 -39.927 1.00 78.12 70 TYR A CA 1
ATOM 539 C C . TYR A 1 70 ? 25.027 2.941 -40.956 1.00 78.12 70 TYR A C 1
ATOM 541 O O . TYR A 1 70 ? 25.127 3.448 -42.073 1.00 78.12 70 TYR A O 1
ATOM 549 N N . THR A 1 71 ? 25.638 1.793 -40.642 1.00 73.88 71 THR A N 1
ATOM 550 C CA . THR A 1 71 ? 26.459 1.065 -41.625 1.00 73.88 71 THR A CA 1
ATOM 551 C C . THR A 1 71 ? 25.650 0.577 -42.829 1.00 73.88 71 THR A C 1
ATOM 553 O O . THR A 1 71 ? 26.167 0.621 -43.945 1.00 73.88 71 THR A O 1
ATOM 556 N N . VAL A 1 72 ? 24.355 0.258 -42.656 1.00 71.69 72 VAL A N 1
ATOM 557 C CA . VAL A 1 72 ? 23.432 -0.055 -43.771 1.00 71.69 72 VAL A CA 1
ATOM 558 C C . VAL A 1 72 ? 23.395 1.057 -44.823 1.00 71.69 72 VAL A C 1
ATOM 560 O O . VAL A 1 72 ? 23.225 0.779 -46.005 1.00 71.69 72 VAL A O 1
ATOM 563 N N . ARG A 1 73 ? 23.537 2.325 -44.415 1.00 68.19 73 ARG A N 1
ATOM 564 C CA . ARG A 1 73 ? 23.439 3.478 -45.326 1.00 68.19 73 ARG A CA 1
ATOM 565 C C . ARG A 1 73 ? 24.694 3.695 -46.172 1.00 68.19 73 ARG A C 1
ATOM 567 O O . ARG A 1 73 ? 24.617 4.396 -47.175 1.00 68.19 73 ARG A O 1
ATOM 574 N N . ILE A 1 74 ? 25.829 3.143 -45.749 1.00 74.69 74 ILE A N 1
ATOM 575 C CA . ILE A 1 74 ? 27.146 3.370 -46.364 1.00 74.69 74 ILE A CA 1
ATOM 576 C C . ILE A 1 74 ? 27.538 2.185 -47.262 1.00 74.69 74 ILE A C 1
ATOM 578 O O . ILE A 1 74 ? 28.209 2.365 -48.274 1.00 74.69 74 ILE A O 1
ATOM 582 N N . VAL A 1 75 ? 27.119 0.972 -46.897 1.00 76.50 75 VAL A N 1
ATOM 583 C CA . VAL A 1 75 ? 27.495 -0.280 -47.569 1.00 76.50 75 VAL A CA 1
ATOM 584 C C . VAL A 1 75 ? 26.503 -0.616 -48.698 1.00 76.50 75 VAL A C 1
ATOM 586 O O . VAL A 1 75 ? 25.309 -0.343 -48.558 1.00 76.50 75 VAL A O 1
ATOM 589 N N . PRO A 1 76 ? 26.947 -1.232 -49.814 1.00 73.94 76 PRO A N 1
ATOM 590 C CA . PRO A 1 76 ? 26.053 -1.723 -50.864 1.00 73.94 76 PRO A CA 1
ATOM 591 C C . PRO A 1 76 ? 24.932 -2.617 -50.314 1.00 73.94 76 PRO A C 1
ATOM 593 O O . PRO A 1 76 ? 25.176 -3.469 -49.455 1.00 73.94 76 PRO A O 1
ATOM 596 N N . LYS A 1 77 ? 23.707 -2.443 -50.835 1.00 73.19 77 LYS A N 1
ATOM 597 C CA . LYS A 1 77 ? 22.478 -3.093 -50.332 1.00 73.19 77 LYS A CA 1
ATOM 598 C C . LYS A 1 77 ? 22.587 -4.617 -50.213 1.00 73.19 77 LYS A C 1
ATOM 600 O O . LYS A 1 77 ? 22.006 -5.181 -49.291 1.00 73.19 77 LYS A O 1
ATOM 605 N N . ASP A 1 78 ? 23.363 -5.248 -51.089 1.00 72.50 78 ASP A N 1
ATOM 606 C CA . ASP A 1 78 ? 23.507 -6.707 -51.159 1.00 72.50 78 ASP A CA 1
ATOM 607 C C . ASP A 1 78 ? 24.276 -7.293 -49.962 1.00 72.50 78 ASP A C 1
ATOM 609 O O . ASP A 1 78 ? 24.061 -8.443 -49.589 1.00 72.50 78 ASP A O 1
ATOM 613 N N . ILE A 1 79 ? 25.148 -6.498 -49.328 1.00 77.44 79 ILE A N 1
ATOM 614 C CA . ILE A 1 79 ? 25.986 -6.921 -48.189 1.00 77.44 79 ILE A CA 1
ATOM 615 C C . ILE A 1 79 ? 25.548 -6.219 -46.890 1.00 77.44 79 ILE A C 1
ATOM 617 O O . ILE A 1 79 ? 25.781 -6.721 -45.791 1.00 77.44 79 ILE A O 1
ATOM 621 N N . ALA A 1 80 ? 24.846 -5.088 -46.998 1.00 72.81 80 ALA A N 1
ATOM 622 C CA . ALA A 1 80 ? 24.444 -4.242 -45.879 1.00 72.81 80 ALA A CA 1
ATOM 623 C C . ALA A 1 80 ? 23.670 -4.980 -44.768 1.00 72.81 80 ALA A C 1
ATOM 625 O O . ALA A 1 80 ? 23.894 -4.711 -43.584 1.00 72.81 80 ALA A O 1
ATOM 626 N N . SER A 1 81 ? 22.788 -5.922 -45.119 1.00 73.44 81 SER A N 1
ATOM 627 C CA . SER A 1 81 ? 22.019 -6.714 -44.146 1.00 73.44 81 SER A CA 1
ATOM 628 C C . SER A 1 81 ? 22.914 -7.658 -43.335 1.00 73.44 81 SER A C 1
ATOM 630 O O . SER A 1 81 ? 22.815 -7.706 -42.108 1.00 73.44 81 SER A O 1
ATOM 632 N N . ILE A 1 82 ? 23.841 -8.346 -44.007 1.00 77.81 82 ILE A N 1
ATOM 633 C CA . ILE A 1 82 ? 24.789 -9.286 -43.399 1.00 77.81 82 ILE A CA 1
ATOM 634 C C . ILE A 1 82 ? 25.787 -8.536 -42.510 1.00 77.81 82 ILE A C 1
ATOM 636 O O . ILE A 1 82 ? 26.022 -8.947 -41.374 1.00 77.81 82 ILE A O 1
ATOM 640 N N . THR A 1 83 ? 26.335 -7.411 -42.984 1.00 76.44 83 THR A N 1
ATOM 641 C CA . THR A 1 83 ? 27.281 -6.581 -42.217 1.00 76.44 83 THR A CA 1
ATOM 642 C C . THR A 1 83 ? 26.640 -5.984 -40.969 1.00 76.44 83 THR A C 1
ATOM 644 O O . THR A 1 83 ? 27.269 -5.918 -39.918 1.00 76.44 83 THR A O 1
ATOM 647 N N . SER A 1 84 ? 25.377 -5.573 -41.049 1.00 77.31 84 SER A N 1
ATOM 648 C CA . SER A 1 84 ? 24.700 -4.964 -39.900 1.00 77.31 84 SER A CA 1
ATOM 649 C C . SER A 1 84 ? 24.338 -6.000 -38.844 1.00 77.31 84 SER A C 1
ATOM 651 O O . SER A 1 84 ? 24.526 -5.761 -37.652 1.00 77.31 84 SER A O 1
ATOM 653 N N . PHE A 1 85 ? 23.881 -7.182 -39.267 1.00 80.75 85 PHE A N 1
ATOM 654 C CA . PHE A 1 85 ? 23.614 -8.282 -38.345 1.00 80.75 85 PHE A CA 1
ATOM 655 C C . PHE A 1 85 ? 24.893 -8.757 -37.642 1.00 80.75 85 PHE A C 1
ATOM 657 O O . PHE A 1 85 ? 24.888 -8.947 -36.426 1.00 80.75 85 PHE A O 1
ATOM 664 N N . SER A 1 86 ? 26.006 -8.888 -38.374 1.00 81.56 86 SER A N 1
ATOM 665 C CA . SER A 1 86 ? 27.283 -9.304 -37.787 1.00 81.56 86 SER A CA 1
ATOM 666 C C . SER A 1 86 ? 27.832 -8.268 -36.807 1.00 81.56 86 SER A C 1
ATOM 668 O O . SER A 1 86 ? 28.261 -8.633 -35.715 1.00 81.56 86 SER A O 1
ATOM 670 N N . LEU A 1 87 ? 27.750 -6.976 -37.134 1.00 81.94 87 LEU A N 1
ATOM 671 C CA . LEU A 1 87 ? 28.198 -5.908 -36.244 1.00 81.94 87 LEU A CA 1
ATOM 672 C C . LEU A 1 87 ? 27.346 -5.843 -34.964 1.00 81.94 87 LEU A C 1
ATOM 674 O O . LEU A 1 87 ? 27.889 -5.717 -33.867 1.00 81.94 87 LEU A O 1
ATOM 678 N N . MET A 1 88 ? 26.024 -6.004 -35.088 1.00 85.44 88 MET A N 1
ATOM 679 C CA . MET A 1 88 ? 25.116 -6.077 -33.940 1.00 85.44 88 MET A CA 1
ATOM 680 C C . MET A 1 88 ? 25.445 -7.278 -33.042 1.00 85.44 88 MET A C 1
ATOM 682 O O . MET A 1 88 ? 25.519 -7.134 -31.822 1.00 85.44 88 MET A O 1
ATOM 686 N N . ALA A 1 89 ? 25.726 -8.443 -33.637 1.00 84.38 89 ALA A N 1
ATOM 687 C CA . ALA A 1 89 ? 26.155 -9.630 -32.904 1.00 84.38 89 ALA A CA 1
ATOM 688 C C . ALA A 1 89 ? 27.491 -9.409 -32.173 1.00 84.38 89 ALA A C 1
ATOM 690 O O . ALA A 1 89 ? 27.608 -9.776 -31.008 1.00 84.38 89 ALA A O 1
ATOM 691 N N . VAL A 1 90 ? 28.476 -8.758 -32.804 1.00 85.94 90 VAL A N 1
ATOM 692 C CA . VAL A 1 90 ? 29.773 -8.444 -32.174 1.00 85.94 90 VAL A CA 1
ATOM 693 C C . VAL A 1 90 ? 29.593 -7.557 -30.942 1.00 85.94 90 VAL A C 1
ATOM 695 O O . VAL A 1 90 ? 30.131 -7.872 -29.880 1.00 85.94 90 VAL A O 1
ATOM 698 N N . PHE A 1 91 ? 28.813 -6.478 -31.047 1.00 83.88 91 PHE A N 1
ATOM 699 C CA . PHE A 1 91 ? 28.560 -5.591 -29.908 1.00 83.88 91 PHE A CA 1
ATOM 700 C C . PHE A 1 91 ? 27.751 -6.273 -28.796 1.00 83.88 91 PHE A C 1
ATOM 702 O O . PHE A 1 91 ? 28.064 -6.084 -27.620 1.00 83.88 91 PHE A O 1
ATOM 709 N N . ALA A 1 92 ? 26.771 -7.113 -29.144 1.00 85.94 92 ALA A N 1
ATOM 710 C CA . ALA A 1 92 ? 26.014 -7.899 -28.171 1.00 85.94 92 ALA A CA 1
ATOM 711 C C . ALA A 1 92 ? 26.901 -8.917 -27.435 1.00 85.94 92 ALA A C 1
ATOM 713 O O . ALA A 1 92 ? 26.844 -9.013 -26.208 1.00 85.94 92 ALA A O 1
ATOM 714 N N . ILE A 1 93 ? 27.774 -9.626 -28.159 1.00 87.00 93 ILE A N 1
ATOM 715 C CA . ILE A 1 93 ? 28.744 -10.558 -27.571 1.00 87.00 93 ILE A CA 1
ATOM 716 C C . ILE A 1 93 ? 29.696 -9.801 -26.644 1.00 87.00 93 ILE A C 1
ATOM 718 O O . ILE A 1 93 ? 29.887 -10.217 -25.504 1.00 87.00 93 ILE A O 1
ATOM 722 N N . LEU A 1 94 ? 30.240 -8.663 -27.080 1.00 86.38 94 LEU A N 1
ATOM 723 C CA . LEU A 1 94 ? 31.146 -7.853 -26.267 1.00 86.38 94 LEU A CA 1
ATOM 724 C C . LEU A 1 94 ? 30.470 -7.353 -24.982 1.00 86.38 94 LEU A C 1
ATOM 726 O O . LEU A 1 94 ? 31.043 -7.479 -23.902 1.00 86.38 94 LEU A O 1
ATOM 730 N N . ALA A 1 95 ? 29.234 -6.859 -25.069 1.00 84.31 95 ALA A N 1
ATOM 731 C CA . ALA A 1 95 ? 28.462 -6.457 -23.897 1.00 84.31 95 ALA A CA 1
ATOM 732 C C . ALA A 1 95 ? 28.198 -7.642 -22.952 1.00 84.31 95 ALA A C 1
ATOM 734 O O . ALA A 1 95 ? 28.397 -7.522 -21.742 1.00 84.31 95 ALA A O 1
ATOM 735 N N . SER A 1 96 ? 27.820 -8.803 -23.498 1.00 84.12 96 SER A N 1
ATOM 736 C CA . SER A 1 96 ? 27.613 -10.024 -22.711 1.00 84.12 96 SER A CA 1
ATOM 737 C C . SER A 1 96 ? 28.895 -10.496 -22.021 1.00 84.12 96 SER A C 1
ATOM 739 O O . SER A 1 96 ? 28.843 -10.927 -20.872 1.00 84.12 96 SER A O 1
ATOM 741 N N . LEU A 1 97 ? 30.054 -10.338 -22.668 1.00 86.69 97 LEU A N 1
ATOM 742 C CA . LEU A 1 97 ? 31.359 -10.689 -22.118 1.00 86.69 97 LEU A CA 1
ATOM 743 C C . LEU A 1 97 ? 31.742 -9.738 -20.986 1.00 86.69 97 LEU A C 1
ATOM 745 O O . LEU A 1 97 ? 32.156 -10.203 -19.931 1.00 86.69 97 LEU A O 1
ATOM 749 N N . VAL A 1 98 ? 31.541 -8.426 -21.147 1.00 84.94 98 VAL A N 1
ATOM 750 C CA . VAL A 1 98 ? 31.792 -7.440 -20.081 1.00 84.94 98 VAL A CA 1
ATOM 751 C C . VAL A 1 98 ? 30.914 -7.721 -18.857 1.00 84.94 98 VAL A C 1
ATOM 753 O O . VAL A 1 98 ? 31.420 -7.786 -17.735 1.00 84.94 98 VAL A O 1
ATOM 756 N N . ILE A 1 99 ? 29.610 -7.946 -19.059 1.00 82.19 99 ILE A N 1
ATOM 757 C CA . ILE A 1 99 ? 28.677 -8.276 -17.970 1.00 82.19 99 ILE A CA 1
ATOM 758 C C . ILE A 1 99 ? 29.035 -9.634 -17.350 1.00 82.19 99 ILE A C 1
ATOM 760 O O . ILE A 1 99 ? 29.037 -9.768 -16.127 1.00 82.19 99 ILE A O 1
ATOM 764 N N . GLY A 1 100 ? 29.373 -10.634 -18.164 1.00 81.38 100 GLY A N 1
ATOM 765 C CA . GLY A 1 100 ? 29.740 -11.982 -17.732 1.00 81.38 100 GLY A CA 1
ATOM 766 C C . GLY A 1 100 ? 31.051 -12.025 -16.950 1.00 81.38 100 GLY A C 1
ATOM 767 O O . GLY A 1 100 ? 31.108 -12.641 -15.891 1.00 81.38 100 GLY A O 1
ATOM 768 N N . MET A 1 101 ? 32.079 -11.305 -17.401 1.00 83.12 101 MET A N 1
ATOM 769 C CA . MET A 1 101 ? 33.362 -11.172 -16.707 1.00 83.12 101 MET A CA 1
ATOM 770 C C . MET A 1 101 ? 33.180 -10.471 -15.360 1.00 83.12 101 MET A C 1
ATOM 772 O O . MET A 1 101 ? 33.707 -10.933 -14.349 1.00 83.12 101 MET A O 1
ATOM 776 N N . TYR A 1 102 ? 32.368 -9.409 -15.319 1.00 79.31 102 TYR A N 1
ATOM 777 C CA . TYR A 1 102 ? 31.994 -8.762 -14.063 1.00 79.31 102 TYR A CA 1
ATOM 778 C C . TYR A 1 102 ? 31.235 -9.722 -13.132 1.00 79.31 102 TYR A C 1
ATOM 780 O O . TYR A 1 102 ? 31.546 -9.812 -11.944 1.00 79.31 102 TYR A O 1
ATOM 788 N N . SER A 1 103 ? 30.278 -10.482 -13.674 1.00 76.81 103 SER A N 1
ATOM 789 C CA . SER A 1 103 ? 29.499 -11.479 -12.928 1.00 76.81 103 SER A CA 1
ATOM 790 C C . SER A 1 103 ? 30.393 -12.558 -12.323 1.00 76.81 103 SER A C 1
ATOM 792 O O . SER A 1 103 ? 30.258 -12.885 -11.146 1.00 76.81 103 SER A O 1
ATOM 794 N N . TYR A 1 104 ? 31.331 -13.073 -13.117 1.00 77.38 104 TYR A N 1
ATOM 795 C CA . TYR A 1 104 ? 32.295 -14.085 -12.709 1.00 77.38 104 TYR A CA 1
ATOM 796 C C . TYR A 1 104 ? 33.224 -13.566 -11.609 1.00 77.38 104 TYR A C 1
ATOM 798 O O . TYR A 1 104 ? 33.361 -14.210 -10.570 1.00 77.38 104 TYR A O 1
ATOM 806 N N . HIS A 1 105 ? 33.798 -12.372 -11.795 1.00 76.88 105 HIS A N 1
ATOM 807 C CA . HIS A 1 105 ? 34.647 -11.728 -10.793 1.00 76.88 105 HIS A CA 1
ATOM 808 C C . HIS A 1 105 ? 33.891 -11.537 -9.472 1.00 76.88 105 HIS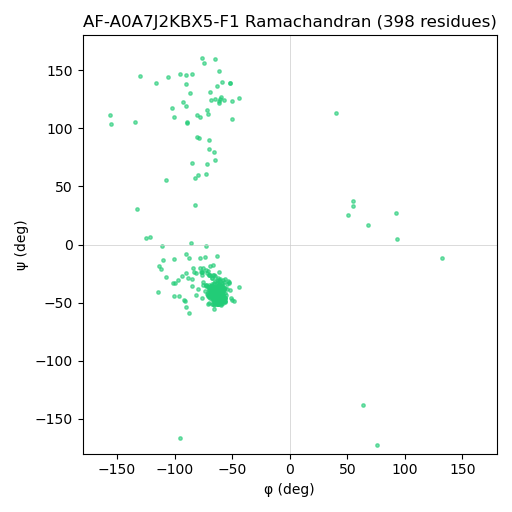 A C 1
ATOM 810 O O . HIS A 1 105 ? 34.407 -11.850 -8.401 1.00 76.88 105 HIS A O 1
ATOM 816 N N . ARG A 1 106 ? 32.637 -11.078 -9.531 1.00 72.06 106 ARG A N 1
ATOM 817 C CA . ARG A 1 106 ? 31.822 -10.862 -8.334 1.00 72.06 106 ARG A CA 1
ATOM 818 C C . ARG A 1 106 ? 31.484 -12.166 -7.606 1.00 72.06 106 ARG A C 1
ATOM 820 O O . ARG A 1 106 ? 31.621 -12.242 -6.390 1.00 72.06 106 ARG A O 1
ATOM 827 N N . LEU A 1 107 ? 31.062 -13.195 -8.337 1.00 70.50 107 LEU A N 1
ATOM 828 C CA . LEU A 1 107 ? 30.634 -14.455 -7.733 1.00 70.50 107 LEU A CA 1
ATOM 829 C C . LEU A 1 107 ? 31.814 -15.242 -7.144 1.00 70.50 107 LEU A C 1
ATOM 831 O O . LEU A 1 107 ? 31.713 -15.751 -6.031 1.00 70.50 107 LEU A O 1
ATOM 835 N N . MET A 1 108 ? 32.929 -15.327 -7.876 1.00 67.81 108 MET A N 1
ATOM 836 C CA . MET A 1 108 ? 34.060 -16.179 -7.493 1.00 67.81 108 MET A CA 1
ATOM 837 C C . MET A 1 108 ? 35.023 -15.508 -6.516 1.00 67.81 108 MET A C 1
ATOM 839 O O . MET A 1 108 ? 35.556 -16.182 -5.636 1.00 67.81 108 MET A O 1
ATOM 843 N N . ILE A 1 109 ? 35.249 -14.197 -6.651 1.00 64.19 109 ILE A N 1
ATOM 844 C CA . ILE A 1 109 ? 36.256 -13.484 -5.852 1.00 64.19 109 ILE A CA 1
ATOM 845 C C . ILE A 1 109 ? 35.610 -12.822 -4.635 1.00 64.19 109 ILE A C 1
ATOM 847 O O . ILE A 1 109 ? 36.123 -12.958 -3.529 1.00 64.19 109 ILE A O 1
ATOM 851 N N . GLN A 1 110 ? 34.457 -12.167 -4.812 1.00 60.84 110 GLN A N 1
ATOM 852 C CA . GLN A 1 110 ? 33.777 -11.442 -3.727 1.00 60.84 110 GLN A CA 1
ATOM 853 C C . GLN A 1 110 ? 32.778 -12.313 -2.944 1.00 60.84 110 GLN A C 1
ATOM 855 O O . GLN A 1 110 ? 32.278 -11.878 -1.915 1.00 60.84 110 GLN A O 1
ATOM 860 N N . ARG A 1 111 ? 32.489 -13.546 -3.402 1.00 58.75 111 ARG A N 1
ATOM 861 C CA . ARG A 1 111 ? 31.571 -14.518 -2.760 1.00 58.75 111 ARG A CA 1
ATOM 862 C C . ARG A 1 111 ? 30.182 -13.960 -2.406 1.00 58.75 111 ARG A C 1
ATOM 864 O O . ARG A 1 111 ? 29.494 -14.496 -1.541 1.00 58.75 111 ARG A O 1
ATOM 871 N N . GLU A 1 112 ? 29.735 -12.923 -3.108 1.00 59.12 112 GLU A N 1
ATOM 872 C CA . GLU A 1 112 ? 28.426 -12.309 -2.898 1.00 59.12 112 GLU A CA 1
ATOM 873 C C . GLU A 1 112 ? 27.418 -12.741 -3.973 1.00 59.12 112 GLU A C 1
ATOM 875 O O . GLU A 1 112 ? 27.561 -12.370 -5.145 1.00 59.12 112 GLU A O 1
ATOM 880 N N . PRO A 1 113 ? 26.326 -13.436 -3.608 1.00 54.28 113 PRO A N 1
ATOM 881 C CA . PRO A 1 113 ? 25.281 -13.839 -4.543 1.00 54.28 113 PRO A CA 1
ATOM 882 C C . PRO A 1 113 ? 24.292 -12.689 -4.799 1.00 54.28 113 PRO A C 1
ATOM 884 O O . PRO A 1 113 ? 23.089 -12.800 -4.580 1.00 54.28 113 PRO A O 1
ATOM 887 N N . GLY A 1 114 ? 24.769 -11.530 -5.256 1.00 65.31 114 GLY A N 1
ATOM 888 C CA . GLY A 1 114 ? 23.883 -10.412 -5.583 1.00 65.31 114 GLY A CA 1
ATOM 889 C C . GLY A 1 114 ? 23.321 -10.508 -7.005 1.00 65.31 114 GLY A C 1
ATOM 890 O O . GLY A 1 114 ? 23.676 -9.695 -7.861 1.00 65.31 114 GLY A O 1
ATOM 891 N N . ILE A 1 115 ? 22.424 -11.470 -7.245 1.00 74.06 115 ILE A N 1
ATOM 892 C CA . ILE A 1 115 ? 21.801 -11.745 -8.558 1.00 74.06 115 ILE A CA 1
ATOM 893 C C . ILE A 1 115 ? 21.092 -10.502 -9.123 1.00 74.06 115 ILE A C 1
ATOM 895 O O . ILE A 1 115 ? 21.181 -10.212 -10.315 1.00 74.06 115 ILE A O 1
ATOM 899 N N . THR A 1 116 ? 20.457 -9.699 -8.265 1.00 78.31 116 THR A N 1
ATOM 900 C CA . THR A 1 116 ? 19.718 -8.493 -8.676 1.00 78.31 116 THR A CA 1
ATOM 901 C C . THR A 1 116 ? 20.597 -7.449 -9.362 1.00 78.31 116 THR A C 1
ATOM 903 O O . THR A 1 116 ? 20.116 -6.726 -10.227 1.00 78.31 116 THR A O 1
ATOM 906 N N . THR A 1 117 ? 21.884 -7.359 -9.007 1.00 80.50 117 THR A N 1
ATOM 907 C CA . THR A 1 117 ? 22.815 -6.427 -9.665 1.00 80.50 117 THR A CA 1
ATOM 908 C C . THR A 1 117 ? 23.101 -6.871 -11.094 1.00 80.50 117 THR A C 1
ATOM 910 O O . THR A 1 117 ? 23.157 -6.035 -11.987 1.00 80.50 117 THR A O 1
ATOM 913 N N . LEU A 1 118 ? 23.228 -8.180 -11.325 1.00 83.44 118 LEU A N 1
ATOM 914 C CA . LEU A 1 118 ? 23.457 -8.732 -12.661 1.00 83.44 118 LEU A CA 1
ATOM 915 C C . LEU A 1 118 ? 22.241 -8.502 -13.558 1.00 83.44 118 LEU A C 1
ATOM 917 O O . LEU A 1 118 ? 22.383 -8.028 -14.683 1.00 83.44 118 LEU A O 1
ATOM 921 N N . ILE A 1 119 ? 21.044 -8.741 -13.015 1.00 86.81 119 ILE A N 1
ATOM 922 C CA . ILE A 1 119 ? 19.780 -8.450 -13.699 1.00 86.81 119 ILE A CA 1
ATOM 923 C C . ILE A 1 119 ? 19.673 -6.952 -14.013 1.00 86.81 119 ILE A C 1
ATOM 925 O O . ILE A 1 119 ? 19.329 -6.589 -15.133 1.00 86.81 119 ILE A O 1
ATOM 929 N N . ALA A 1 120 ? 20.020 -6.069 -13.072 1.00 88.94 120 ALA A N 1
ATOM 930 C CA . ALA A 1 120 ? 19.980 -4.625 -13.300 1.00 88.94 120 ALA A CA 1
ATOM 931 C C . ALA A 1 120 ? 20.951 -4.179 -14.409 1.00 88.94 120 ALA A C 1
ATOM 933 O O . ALA A 1 120 ? 20.580 -3.350 -15.238 1.00 88.94 120 ALA A O 1
ATOM 934 N N . LEU A 1 121 ? 22.166 -4.738 -14.469 1.00 89.81 121 LEU A N 1
ATOM 935 C CA . LEU A 1 121 ? 23.128 -4.456 -15.543 1.00 89.81 121 LEU A CA 1
ATOM 936 C C . LEU A 1 121 ? 22.599 -4.929 -16.906 1.00 89.81 121 LEU A C 1
ATOM 938 O O . LEU A 1 121 ? 22.666 -4.179 -17.878 1.00 89.81 121 LEU A O 1
ATOM 942 N N . ALA A 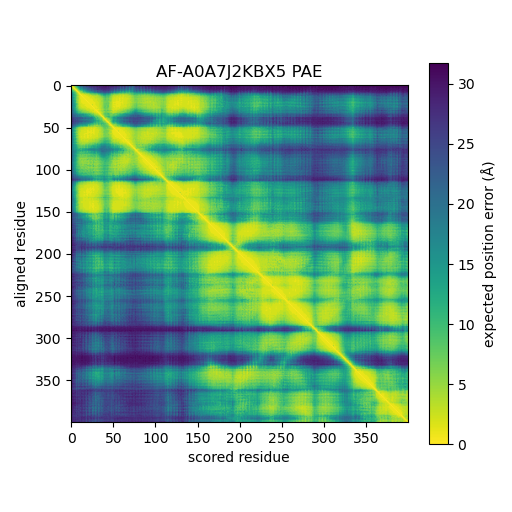1 122 ? 22.012 -6.128 -16.965 1.00 90.81 122 ALA A N 1
ATOM 943 C CA . ALA A 1 122 ? 21.397 -6.655 -18.181 1.00 90.81 122 ALA A CA 1
ATOM 944 C C . ALA A 1 122 ? 20.210 -5.794 -18.650 1.00 90.81 122 ALA A C 1
ATOM 946 O O . ALA A 1 122 ? 20.132 -5.433 -19.821 1.00 90.81 122 ALA A O 1
ATOM 947 N N . LEU A 1 123 ? 19.321 -5.391 -17.739 1.00 94.12 123 LEU A N 1
ATOM 948 C CA . LEU A 1 123 ? 18.196 -4.507 -18.064 1.00 94.12 123 LEU A CA 1
ATOM 949 C C . LEU A 1 123 ? 18.665 -3.125 -18.528 1.00 94.12 123 LEU A C 1
ATOM 951 O O . LEU A 1 123 ? 18.085 -2.553 -19.444 1.00 94.12 123 LEU A O 1
ATOM 955 N N . THR A 1 124 ? 19.747 -2.609 -17.946 1.00 95.06 124 THR A N 1
ATOM 956 C CA . THR A 1 124 ? 20.343 -1.328 -18.352 1.00 95.06 124 THR A CA 1
ATOM 957 C C . THR A 1 124 ? 20.889 -1.385 -19.774 1.00 95.06 124 THR A C 1
ATOM 959 O O . THR A 1 124 ? 20.709 -0.446 -20.545 1.00 95.06 124 THR A O 1
ATOM 962 N N . TYR A 1 125 ? 21.500 -2.508 -20.153 1.00 94.94 125 TYR A N 1
ATOM 963 C CA . TYR A 1 125 ? 21.906 -2.747 -21.534 1.00 94.94 125 TYR A CA 1
ATOM 964 C C . TYR A 1 125 ? 20.694 -2.763 -22.482 1.00 94.94 125 TYR A C 1
ATOM 966 O O . TYR A 1 125 ? 20.708 -2.079 -23.504 1.00 94.94 125 TYR A O 1
ATOM 974 N N . VAL A 1 126 ? 19.616 -3.469 -22.117 1.00 95.50 126 VAL A N 1
ATOM 975 C CA . VAL A 1 126 ? 18.374 -3.531 -22.912 1.00 95.50 126 VAL A CA 1
ATOM 976 C C . VAL A 1 126 ? 17.717 -2.153 -23.067 1.00 95.50 126 VAL A C 1
ATOM 978 O O . VAL A 1 126 ? 17.265 -1.814 -24.157 1.00 95.50 126 VAL A O 1
ATOM 981 N N . ILE A 1 127 ? 17.715 -1.322 -22.021 1.00 96.50 127 ILE A N 1
ATOM 982 C CA . ILE A 1 127 ? 17.244 0.073 -22.090 1.00 96.50 127 ILE A CA 1
ATOM 983 C C . ILE A 1 127 ? 18.036 0.857 -23.138 1.00 96.50 127 ILE A C 1
ATOM 985 O O . ILE A 1 127 ? 17.441 1.551 -23.968 1.00 96.50 127 ILE A O 1
ATOM 989 N N . GLY A 1 128 ? 19.362 0.705 -23.129 1.00 95.44 128 GLY A N 1
ATOM 990 C CA . GLY A 1 128 ? 20.257 1.274 -24.127 1.00 95.44 128 GLY A CA 1
ATOM 991 C C . GLY A 1 128 ? 19.904 0.845 -25.549 1.00 95.44 128 GLY A C 1
ATOM 992 O O . GLY A 1 128 ? 19.753 1.691 -26.429 1.00 95.44 128 GLY A O 1
ATOM 993 N N . VAL A 1 129 ? 19.707 -0.459 -25.763 1.00 95.06 129 VAL A N 1
ATOM 994 C CA . VAL A 1 129 ? 19.257 -1.035 -27.044 1.00 95.06 129 VAL A CA 1
ATOM 995 C C . VAL A 1 129 ? 17.936 -0.400 -27.493 1.00 95.06 129 VAL A C 1
ATOM 997 O O . VAL A 1 129 ? 17.833 0.040 -28.637 1.00 95.06 129 VAL A O 1
ATOM 1000 N N . GLY A 1 130 ? 16.955 -0.267 -26.592 1.00 94.06 130 GLY A N 1
ATOM 1001 C CA . GLY A 1 130 ? 15.670 0.384 -26.878 1.00 94.06 130 GLY A CA 1
ATOM 1002 C C . GLY A 1 130 ? 15.815 1.848 -27.311 1.00 94.06 130 GLY A C 1
ATOM 1003 O O . GLY A 1 130 ? 15.189 2.272 -28.280 1.00 94.06 130 GLY A O 1
ATOM 1004 N N . ILE A 1 131 ? 16.727 2.598 -26.683 1.00 95.44 131 ILE A N 1
ATOM 1005 C CA . ILE A 1 131 ? 17.039 3.986 -27.071 1.00 95.44 131 ILE A CA 1
ATOM 1006 C C . ILE A 1 131 ? 17.675 4.035 -28.464 1.00 95.44 131 ILE A C 1
ATOM 1008 O O . ILE A 1 131 ? 17.335 4.906 -29.267 1.00 95.44 131 ILE A O 1
ATOM 1012 N N . GLY A 1 132 ? 18.549 3.075 -28.782 1.00 91.38 132 GLY A N 1
ATOM 1013 C CA . GLY A 1 132 ? 19.113 2.912 -30.123 1.00 91.38 132 GLY A CA 1
ATOM 1014 C C . GLY A 1 132 ? 18.053 2.609 -31.190 1.00 91.38 132 GLY A C 1
ATOM 1015 O O . GLY A 1 132 ? 18.135 3.140 -32.296 1.00 91.38 132 GLY A O 1
ATOM 1016 N N . LEU A 1 133 ? 17.019 1.833 -30.841 1.00 90.31 133 LEU A N 1
ATOM 1017 C CA . LEU A 1 133 ? 15.862 1.542 -31.703 1.00 90.31 133 LEU A CA 1
ATOM 1018 C C . LEU A 1 133 ? 14.890 2.727 -31.857 1.00 90.31 133 LEU A C 1
ATOM 1020 O O . LEU A 1 133 ? 14.017 2.684 -32.719 1.00 90.31 133 LEU A O 1
ATOM 1024 N N . GLY A 1 134 ? 15.039 3.786 -31.054 1.00 89.31 134 GLY A N 1
ATOM 1025 C CA . GLY A 1 134 ? 14.157 4.958 -31.061 1.00 89.31 134 GLY A CA 1
ATOM 1026 C C . GLY A 1 134 ? 12.993 4.901 -30.064 1.00 89.31 134 GLY A C 1
ATOM 1027 O O . GLY A 1 134 ? 12.192 5.832 -30.037 1.00 89.31 134 GLY A O 1
ATOM 1028 N N . LEU A 1 135 ? 12.921 3.875 -29.209 1.00 90.81 135 LEU A N 1
ATOM 1029 C CA . LEU A 1 135 ? 11.913 3.717 -28.148 1.00 90.81 135 LEU A CA 1
ATOM 1030 C C . LEU A 1 135 ? 12.268 4.563 -26.913 1.00 90.81 135 LEU A C 1
ATOM 1032 O O . LEU A 1 135 ? 12.550 4.049 -25.829 1.00 90.81 135 LEU A O 1
ATOM 1036 N N . LEU A 1 136 ? 12.366 5.882 -27.097 1.00 91.62 136 LEU A N 1
ATOM 1037 C CA . LEU A 1 136 ? 12.885 6.790 -26.070 1.00 91.62 136 LEU A CA 1
ATOM 1038 C C . LEU A 1 136 ? 12.005 6.812 -24.815 1.00 91.62 136 LEU A C 1
ATOM 1040 O O . LEU A 1 136 ? 12.524 6.702 -23.705 1.00 91.62 136 LEU A O 1
ATOM 1044 N N . LEU A 1 137 ? 10.687 6.951 -24.980 1.00 91.25 137 LEU A N 1
ATOM 1045 C CA . LEU A 1 137 ? 9.760 7.085 -23.857 1.00 91.25 137 LEU A CA 1
ATOM 1046 C C . LEU A 1 137 ? 9.681 5.786 -23.050 1.00 91.25 137 LEU A C 1
ATOM 1048 O O . LEU A 1 137 ? 9.747 5.818 -21.823 1.00 91.25 137 LEU A O 1
ATOM 1052 N N . GLU A 1 138 ? 9.590 4.650 -23.736 1.00 93.50 138 GLU A N 1
ATOM 1053 C CA . GLU A 1 138 ? 9.505 3.317 -23.150 1.00 93.50 138 GLU A CA 1
ATOM 1054 C C . GLU A 1 138 ? 10.780 2.982 -22.377 1.00 93.50 138 GLU A C 1
ATOM 1056 O O . GLU A 1 138 ? 10.707 2.535 -21.232 1.00 93.50 138 GLU A O 1
ATOM 1061 N N . SER A 1 139 ? 11.951 3.263 -22.957 1.00 95.88 139 SER A N 1
ATOM 1062 C CA . SER A 1 139 ? 13.238 3.053 -22.294 1.00 95.88 139 SER A CA 1
ATOM 1063 C C . SER A 1 139 ? 13.421 3.947 -21.065 1.00 95.88 139 SER A C 1
ATOM 1065 O O . SER A 1 139 ? 13.912 3.474 -20.038 1.00 95.88 139 SER A O 1
ATOM 1067 N N . ILE A 1 140 ? 13.005 5.218 -21.124 1.00 94.94 140 ILE A N 1
ATOM 1068 C CA . ILE A 1 140 ? 13.047 6.119 -19.960 1.00 94.94 140 ILE A CA 1
ATOM 1069 C C . ILE A 1 140 ? 12.076 5.633 -18.876 1.00 94.94 140 ILE A C 1
ATOM 1071 O O . ILE A 1 140 ? 12.461 5.535 -17.711 1.00 94.94 140 ILE A O 1
ATOM 1075 N N . ALA A 1 141 ? 10.838 5.282 -19.236 1.00 94.50 141 ALA A N 1
ATOM 1076 C CA . ALA A 1 141 ? 9.839 4.785 -18.292 1.00 94.50 141 ALA A CA 1
ATOM 1077 C C . ALA A 1 141 ? 10.290 3.478 -17.620 1.00 94.50 141 ALA A C 1
ATOM 1079 O O . ALA A 1 141 ? 10.207 3.352 -16.396 1.00 94.50 141 ALA A O 1
ATOM 1080 N N . ALA A 1 142 ? 10.840 2.537 -18.393 1.00 95.12 142 ALA A N 1
ATOM 1081 C CA . ALA A 1 142 ? 11.421 1.303 -17.875 1.00 95.12 142 ALA A CA 1
ATOM 1082 C C . ALA A 1 142 ? 12.598 1.590 -16.935 1.00 95.12 142 ALA A C 1
ATOM 1084 O O . ALA A 1 142 ? 12.666 1.015 -15.850 1.00 95.12 142 ALA A O 1
ATOM 1085 N N . SER A 1 143 ? 13.486 2.521 -17.301 1.00 95.25 143 SER A N 1
ATOM 1086 C CA . SER A 1 143 ? 14.588 2.954 -16.442 1.00 95.25 143 SER A CA 1
ATOM 1087 C C . SER A 1 143 ? 14.094 3.496 -15.102 1.00 95.25 143 SER A C 1
ATOM 1089 O O . SER A 1 143 ? 14.631 3.115 -14.066 1.00 95.25 143 SER A O 1
ATOM 1091 N N . VAL A 1 144 ? 13.066 4.350 -15.101 1.00 95.38 144 VAL A N 1
ATOM 1092 C CA . VAL A 1 144 ? 12.468 4.898 -13.874 1.00 95.38 144 VAL A CA 1
ATOM 1093 C C . VAL A 1 144 ? 11.835 3.789 -13.031 1.00 95.38 144 VAL A C 1
ATOM 1095 O O . VAL A 1 144 ? 12.068 3.738 -11.824 1.00 95.38 144 VAL A O 1
ATOM 1098 N N . LEU A 1 145 ? 11.073 2.880 -13.650 1.00 93.69 145 LEU A N 1
ATOM 1099 C CA . LEU A 1 145 ? 10.432 1.755 -12.964 1.00 93.69 145 LEU A CA 1
ATOM 1100 C C . LEU A 1 145 ? 11.466 0.826 -12.316 1.00 93.69 145 LEU A C 1
ATOM 1102 O O . LEU A 1 145 ? 11.311 0.443 -11.157 1.00 93.69 145 LEU A O 1
ATOM 1106 N N . ILE A 1 146 ? 12.536 0.494 -13.041 1.00 92.44 146 ILE A N 1
ATOM 1107 C CA . ILE A 1 146 ? 13.634 -0.335 -12.535 1.00 92.44 146 ILE A CA 1
ATOM 1108 C C . ILE A 1 146 ? 14.317 0.367 -11.363 1.00 92.44 146 ILE A C 1
ATOM 1110 O O . ILE A 1 146 ? 14.469 -0.242 -10.306 1.00 92.44 146 ILE A O 1
ATOM 1114 N N . THR A 1 147 ? 14.660 1.652 -11.492 1.00 91.19 147 THR A N 1
ATOM 1115 C CA . THR A 1 147 ? 15.232 2.431 -10.384 1.00 91.19 147 THR A CA 1
ATOM 1116 C C . THR A 1 147 ? 14.301 2.457 -9.171 1.00 91.19 147 THR A C 1
ATOM 1118 O O . THR A 1 147 ? 14.765 2.295 -8.044 1.00 91.19 147 THR A O 1
ATOM 1121 N N . PHE A 1 148 ? 12.989 2.604 -9.373 1.00 89.19 148 PHE A N 1
ATOM 1122 C CA . PHE A 1 148 ? 11.998 2.578 -8.296 1.00 89.19 148 PHE A CA 1
ATOM 1123 C C . PHE A 1 148 ? 11.929 1.210 -7.596 1.00 89.19 148 PHE A C 1
ATOM 1125 O O . PHE A 1 148 ? 11.973 1.150 -6.366 1.00 89.19 148 PHE A O 1
ATOM 1132 N N . MET A 1 149 ? 11.894 0.112 -8.358 1.00 86.31 149 MET A N 1
ATOM 1133 C CA . MET A 1 149 ? 11.921 -1.261 -7.829 1.00 86.31 149 MET A CA 1
ATOM 1134 C C . MET A 1 149 ? 13.213 -1.574 -7.070 1.00 86.31 149 MET A C 1
ATOM 1136 O O . MET A 1 149 ? 13.199 -2.263 -6.052 1.00 86.31 149 MET A O 1
ATOM 1140 N N . LEU A 1 150 ? 14.340 -1.037 -7.527 1.00 84.00 150 LEU A N 1
ATOM 1141 C CA . LEU A 1 150 ? 15.606 -1.158 -6.819 1.00 84.00 150 LEU A CA 1
ATOM 1142 C C . LEU A 1 150 ? 15.600 -0.338 -5.517 1.00 84.00 150 LEU A C 1
ATOM 1144 O O . LEU A 1 150 ? 16.003 -0.856 -4.476 1.00 84.00 150 LEU A O 1
ATOM 1148 N N . ALA A 1 151 ? 15.074 0.890 -5.553 1.00 83.81 151 ALA A N 1
ATOM 1149 C CA . ALA A 1 151 ? 15.017 1.793 -4.404 1.00 83.81 151 ALA A CA 1
ATOM 1150 C C . ALA A 1 151 ? 14.070 1.306 -3.296 1.00 83.81 151 ALA A C 1
ATOM 1152 O O . ALA A 1 151 ? 14.344 1.517 -2.111 1.00 83.81 151 ALA A O 1
ATOM 1153 N N . ILE A 1 152 ? 12.949 0.665 -3.653 1.00 82.06 152 ILE A N 1
ATOM 1154 C CA . ILE A 1 152 ? 11.964 0.191 -2.671 1.00 82.06 152 ILE A CA 1
ATOM 1155 C C . ILE A 1 152 ? 12.475 -1.009 -1.863 1.00 82.06 152 ILE A C 1
ATOM 1157 O O . ILE A 1 152 ? 12.025 -1.203 -0.734 1.00 82.06 152 ILE A O 1
ATOM 1161 N N . LYS A 1 153 ? 13.459 -1.762 -2.385 1.00 71.94 153 LYS A N 1
ATOM 1162 C CA . LYS A 1 153 ? 14.040 -2.947 -1.732 1.00 71.94 153 LYS A CA 1
ATOM 1163 C C . LYS A 1 153 ? 14.411 -2.687 -0.269 1.00 71.94 153 LYS A C 1
ATOM 1165 O O . LYS A 1 153 ? 14.015 -3.461 0.595 1.00 71.94 153 LYS A O 1
ATOM 1170 N N . LEU A 1 154 ? 15.111 -1.583 0.011 1.00 65.56 154 LEU A N 1
ATOM 1171 C CA . LEU A 1 154 ? 15.562 -1.240 1.368 1.00 65.56 154 LEU A CA 1
ATOM 1172 C C . LEU A 1 154 ? 14.385 -1.078 2.341 1.00 65.56 154 LEU A C 1
ATOM 1174 O O . LEU A 1 154 ? 14.433 -1.562 3.467 1.00 65.56 154 LEU A O 1
ATOM 1178 N N . ARG A 1 155 ? 13.290 -0.462 1.882 1.00 69.62 155 ARG A N 1
ATOM 1179 C CA . ARG A 1 155 ? 12.084 -0.277 2.699 1.00 69.62 155 ARG A CA 1
ATOM 1180 C C . ARG A 1 155 ? 11.316 -1.577 2.899 1.00 69.62 155 ARG A C 1
ATOM 1182 O O . ARG A 1 155 ? 10.741 -1.765 3.964 1.00 69.62 155 ARG A O 1
ATOM 1189 N N . ILE A 1 156 ? 11.294 -2.460 1.899 1.00 70.25 156 ILE A N 1
ATOM 1190 C CA . ILE A 1 156 ? 10.647 -3.773 2.020 1.00 70.25 156 ILE A CA 1
ATOM 1191 C C . ILE A 1 156 ? 11.412 -4.639 3.018 1.00 70.25 156 ILE A C 1
ATOM 1193 O O . ILE A 1 156 ? 10.785 -5.235 3.881 1.00 70.25 156 ILE A O 1
ATOM 1197 N N . GLU A 1 157 ? 12.745 -4.677 2.961 1.00 71.06 157 GLU A N 1
ATOM 1198 C CA . GLU A 1 157 ? 13.546 -5.445 3.922 1.00 71.06 157 GLU A CA 1
ATOM 1199 C C . GLU A 1 157 ? 13.349 -4.947 5.359 1.00 71.06 157 GLU A C 1
ATOM 1201 O O . GLU A 1 157 ? 13.173 -5.753 6.270 1.00 71.06 157 GLU A O 1
ATOM 1206 N N . GLU A 1 158 ? 13.317 -3.630 5.574 1.00 69.69 158 GLU A N 1
ATOM 1207 C CA . GLU A 1 158 ? 12.996 -3.048 6.882 1.00 69.69 158 GLU A CA 1
ATOM 1208 C C . GLU A 1 158 ? 11.560 -3.367 7.323 1.00 69.69 158 GLU A C 1
ATOM 1210 O O . GLU A 1 158 ? 11.347 -3.768 8.466 1.00 69.69 158 GLU A O 1
ATOM 1215 N N . ALA A 1 159 ? 10.577 -3.260 6.425 1.00 68.94 159 ALA A N 1
ATOM 1216 C CA . ALA A 1 159 ? 9.185 -3.592 6.726 1.00 68.94 159 ALA A CA 1
ATOM 1217 C C . ALA A 1 159 ? 9.002 -5.082 7.059 1.00 68.94 159 ALA A C 1
ATOM 1219 O O . ALA A 1 159 ? 8.275 -5.420 7.991 1.00 68.94 159 ALA A O 1
ATOM 1220 N N . VAL A 1 160 ? 9.694 -5.971 6.343 1.00 72.31 160 VAL A N 1
ATOM 1221 C CA . VAL A 1 160 ? 9.676 -7.419 6.584 1.00 72.31 160 VAL A CA 1
ATOM 1222 C C . VAL A 1 160 ? 10.365 -7.762 7.904 1.00 72.31 160 VAL A C 1
ATOM 1224 O O . VAL A 1 160 ? 9.870 -8.624 8.616 1.00 72.31 160 VAL A O 1
ATOM 1227 N N . LYS A 1 161 ? 11.436 -7.058 8.298 1.00 74.25 161 LYS A N 1
ATOM 1228 C CA . LYS A 1 161 ? 12.072 -7.246 9.618 1.00 74.25 161 LYS A CA 1
ATOM 1229 C C . LYS A 1 161 ? 11.144 -6.908 10.789 1.00 74.25 161 LYS A C 1
ATOM 1231 O O . LYS A 1 161 ? 11.303 -7.472 11.868 1.00 74.25 161 LYS A O 1
ATOM 1236 N N . VAL A 1 162 ? 10.196 -5.988 10.599 1.00 71.75 162 VAL A N 1
ATOM 1237 C CA . VAL A 1 162 ? 9.197 -5.628 11.623 1.00 71.75 162 VAL A CA 1
ATOM 1238 C C . VAL A 1 162 ? 8.086 -6.682 11.727 1.00 71.75 162 VAL A C 1
ATOM 1240 O O . VAL A 1 162 ? 7.449 -6.800 12.779 1.00 71.75 162 VAL A O 1
ATOM 1243 N N . LEU A 1 163 ? 7.856 -7.461 10.667 1.00 78.69 163 LEU A N 1
ATOM 1244 C CA . LEU A 1 163 ? 6.810 -8.477 10.604 1.00 78.69 163 LEU A CA 1
ATOM 1245 C C . LEU A 1 163 ? 7.296 -9.817 11.166 1.00 78.69 163 LEU A C 1
ATOM 1247 O O . LEU A 1 163 ? 8.337 -10.336 10.774 1.00 78.69 163 LEU A O 1
ATOM 1251 N N . THR A 1 164 ? 6.520 -10.415 12.068 1.00 83.44 164 THR A N 1
ATOM 1252 C CA . THR A 1 164 ? 6.744 -11.810 12.469 1.00 83.44 164 THR A CA 1
ATOM 1253 C C . THR A 1 164 ? 6.238 -12.762 11.386 1.00 83.44 164 THR A C 1
ATOM 1255 O O . THR A 1 164 ? 5.401 -12.410 10.552 1.00 83.44 164 THR A O 1
ATOM 1258 N N . TYR A 1 165 ? 6.714 -14.008 11.408 1.00 83.44 165 TYR A N 1
ATOM 1259 C CA . TYR A 1 165 ? 6.247 -15.032 10.471 1.00 83.44 165 TYR A CA 1
ATOM 1260 C C . TYR A 1 165 ? 4.728 -15.266 10.566 1.00 83.44 165 TYR A C 1
ATOM 1262 O O . TYR A 1 165 ? 4.054 -15.408 9.548 1.00 83.44 165 TYR A O 1
ATOM 1270 N N . GLU A 1 166 ? 4.164 -15.230 11.776 1.00 82.69 166 GLU A N 1
ATOM 1271 C CA . GLU A 1 166 ? 2.716 -15.362 11.988 1.00 82.69 166 GLU A CA 1
ATOM 1272 C C . GLU A 1 166 ? 1.915 -14.187 11.407 1.00 82.69 166 GLU A C 1
ATOM 1274 O O . GLU A 1 166 ? 0.793 -14.365 10.925 1.00 82.69 166 GLU A O 1
ATOM 1279 N N . GLU A 1 167 ? 2.486 -12.981 11.424 1.00 86.19 167 GLU A N 1
ATOM 1280 C CA . GLU A 1 167 ? 1.881 -11.792 10.819 1.00 86.19 167 GLU A CA 1
ATOM 1281 C C . GLU A 1 167 ? 1.882 -11.876 9.298 1.00 86.19 167 GLU A C 1
ATOM 1283 O O . GLU A 1 167 ? 0.854 -11.611 8.672 1.00 86.19 167 GLU A O 1
ATOM 1288 N N . LEU A 1 168 ? 2.997 -12.319 8.713 1.00 87.00 168 LEU A N 1
ATOM 1289 C CA . LEU A 1 168 ? 3.084 -12.577 7.281 1.00 87.00 168 LEU A CA 1
ATOM 1290 C C . LEU A 1 168 ? 2.073 -13.646 6.850 1.00 87.00 168 LEU A C 1
ATOM 1292 O O . LEU A 1 168 ? 1.374 -13.458 5.855 1.00 87.00 168 LEU A O 1
ATOM 1296 N N . LEU A 1 169 ? 1.959 -14.736 7.614 1.00 88.38 169 LEU A N 1
ATOM 1297 C CA . LEU A 1 169 ? 0.981 -15.786 7.347 1.00 88.38 169 LEU A CA 1
ATOM 1298 C C . LEU A 1 169 ? -0.450 -15.241 7.418 1.00 88.38 169 LEU A C 1
ATOM 1300 O O . LEU A 1 169 ? -1.239 -15.505 6.520 1.00 88.38 169 LEU A O 1
ATOM 1304 N N . SER A 1 170 ? -0.762 -14.408 8.414 1.00 88.62 170 SER A N 1
ATOM 1305 C CA . SER A 1 170 ? -2.081 -13.769 8.536 1.00 88.62 170 SER A CA 1
ATOM 1306 C C . SER A 1 170 ? -2.398 -12.854 7.346 1.00 88.62 170 SER A C 1
ATOM 1308 O O . SER A 1 170 ? -3.521 -12.856 6.844 1.00 88.62 170 SER A O 1
ATOM 1310 N N . ALA A 1 171 ? -1.417 -12.085 6.859 1.00 89.56 171 ALA A N 1
ATOM 1311 C CA . ALA A 1 171 ? -1.576 -11.273 5.653 1.00 89.56 171 ALA A CA 1
ATOM 1312 C C . ALA A 1 171 ? -1.805 -12.134 4.406 1.00 89.56 171 ALA A C 1
ATOM 1314 O O . ALA A 1 171 ? -2.645 -11.795 3.573 1.00 89.56 171 ALA A O 1
ATOM 1315 N N . LEU A 1 172 ? -1.080 -13.250 4.283 1.00 90.25 172 LEU A N 1
ATOM 1316 C CA . LEU A 1 172 ? -1.228 -14.178 3.168 1.00 90.25 172 LEU A CA 1
ATOM 1317 C C . LEU A 1 172 ? -2.584 -14.890 3.203 1.00 90.25 172 LEU A C 1
ATOM 1319 O O . LEU A 1 172 ? -3.223 -15.004 2.165 1.00 90.25 172 LEU A O 1
ATOM 1323 N N . GLU A 1 173 ? -3.059 -15.307 4.377 1.00 90.56 173 GLU A N 1
ATOM 1324 C CA . GLU A 1 173 ? -4.395 -15.883 4.564 1.00 90.56 173 GLU A CA 1
ATOM 1325 C C . GLU A 1 173 ? -5.496 -14.886 4.167 1.00 90.56 173 GLU A C 1
ATOM 1327 O O . GLU A 1 173 ? -6.410 -15.247 3.423 1.00 90.56 173 GLU A O 1
ATOM 1332 N N . ILE A 1 174 ? -5.384 -13.613 4.578 1.00 89.81 174 ILE A N 1
ATOM 1333 C CA . ILE A 1 174 ? -6.277 -12.551 4.086 1.00 89.81 174 ILE A CA 1
ATOM 1334 C C . ILE A 1 174 ? -6.165 -12.439 2.563 1.00 89.81 174 ILE A C 1
ATOM 1336 O O . ILE A 1 174 ? -7.186 -12.391 1.886 1.00 89.81 174 ILE A O 1
ATOM 1340 N N . GLY A 1 175 ? -4.950 -12.436 2.010 1.00 90.81 175 GLY A N 1
ATOM 1341 C CA . GLY A 1 175 ? -4.716 -12.389 0.567 1.00 90.81 175 GLY A CA 1
ATOM 1342 C C . GLY A 1 175 ? -5.370 -13.551 -0.185 1.00 90.81 175 GLY A C 1
ATOM 1343 O O . GLY A 1 175 ? -5.962 -13.337 -1.238 1.00 90.81 175 GLY A O 1
ATOM 1344 N N . ILE A 1 176 ? -5.345 -14.761 0.372 1.00 93.06 176 ILE A N 1
ATOM 1345 C CA . ILE A 1 176 ? -6.041 -15.930 -0.174 1.00 93.06 176 ILE A CA 1
ATOM 1346 C C . ILE A 1 176 ? -7.554 -15.689 -0.170 1.00 93.06 176 ILE A C 1
ATOM 1348 O O . ILE A 1 176 ? -8.205 -15.881 -1.194 1.00 93.06 176 ILE A O 1
ATOM 1352 N N . ILE A 1 177 ? -8.127 -15.215 0.937 1.00 89.44 177 ILE A N 1
ATOM 1353 C CA . ILE A 1 177 ? -9.565 -14.913 1.003 1.00 89.44 177 ILE A CA 1
ATOM 1354 C C . ILE A 1 177 ? -9.935 -13.838 -0.027 1.00 89.44 177 ILE A C 1
ATOM 1356 O O . ILE A 1 177 ? -10.910 -14.006 -0.752 1.00 89.44 177 ILE A O 1
ATOM 1360 N N . VAL A 1 178 ? -9.130 -12.777 -0.131 1.00 88.50 178 VAL A N 1
ATOM 1361 C CA . VAL A 1 178 ? -9.398 -11.616 -0.990 1.00 88.50 178 VAL A CA 1
ATOM 1362 C C . VAL A 1 178 ? -9.244 -11.932 -2.475 1.00 88.50 178 VAL A C 1
ATOM 1364 O O . VAL A 1 178 ? -10.128 -11.618 -3.270 1.00 88.50 178 VAL A O 1
ATOM 1367 N N . PHE A 1 179 ? -8.111 -12.518 -2.856 1.00 90.00 179 PHE A N 1
ATOM 1368 C CA . PHE A 1 179 ? -7.709 -12.656 -4.255 1.00 90.00 179 PHE A CA 1
ATOM 1369 C C . PHE A 1 179 ? -7.992 -14.043 -4.831 1.00 90.00 179 PHE A C 1
ATOM 1371 O O . PHE A 1 179 ? -8.295 -14.140 -6.016 1.00 90.00 179 PHE A O 1
ATOM 1378 N N . LEU A 1 180 ? -7.910 -15.109 -4.025 1.00 90.56 180 LEU A N 1
ATOM 1379 C CA . LEU A 1 180 ? -8.143 -16.477 -4.502 1.00 90.56 180 LEU A CA 1
ATOM 1380 C C . LEU A 1 180 ? -9.611 -16.887 -4.356 1.00 90.56 180 LEU A C 1
ATOM 1382 O O . LEU A 1 180 ? -10.200 -17.394 -5.305 1.00 90.56 180 LEU A O 1
ATOM 1386 N N . LEU A 1 181 ? -10.206 -16.668 -3.179 1.00 89.12 181 LEU A N 1
ATOM 1387 C CA . LEU A 1 181 ? -11.610 -17.016 -2.925 1.00 89.12 181 LEU A CA 1
ATOM 1388 C C . LEU A 1 181 ? -12.572 -15.918 -3.381 1.00 89.12 181 LEU A C 1
ATOM 1390 O O . LEU A 1 181 ? -13.697 -16.215 -3.779 1.00 89.12 181 LEU A O 1
ATOM 1394 N N . GLY A 1 182 ? -12.125 -14.661 -3.361 1.00 87.25 182 GLY A N 1
ATOM 1395 C CA . GLY A 1 182 ? -12.928 -13.502 -3.728 1.00 87.25 182 GLY A CA 1
ATOM 1396 C C . GLY A 1 182 ? -13.660 -13.617 -5.060 1.00 87.25 182 GLY A C 1
ATOM 1397 O O . GLY A 1 182 ? -14.861 -13.381 -5.060 1.00 87.25 182 GLY A O 1
ATOM 1398 N N . PRO A 1 183 ? -13.029 -14.040 -6.169 1.00 84.75 183 PRO A N 1
ATOM 1399 C CA . PRO A 1 183 ? -13.730 -14.223 -7.441 1.00 84.75 183 PRO A CA 1
ATOM 1400 C C . PRO A 1 183 ? -14.931 -15.182 -7.374 1.00 84.75 183 PRO A C 1
ATOM 1402 O O . PRO A 1 183 ? -15.896 -14.998 -8.108 1.00 84.75 183 PRO A O 1
ATOM 1405 N N . PHE A 1 184 ? -14.898 -16.180 -6.484 1.00 85.12 184 PHE A N 1
ATOM 1406 C CA . PHE A 1 184 ? -15.981 -17.155 -6.309 1.00 85.12 184 PHE A CA 1
ATOM 1407 C C . PHE A 1 184 ? -17.051 -16.695 -5.311 1.00 85.12 184 PHE A C 1
ATOM 1409 O O . PHE A 1 184 ? -18.204 -17.103 -5.417 1.00 85.12 184 PHE A O 1
ATOM 1416 N N . LEU A 1 185 ? -16.676 -15.868 -4.330 1.00 81.44 185 LEU A N 1
ATOM 1417 C CA . LEU A 1 185 ? -17.575 -15.376 -3.278 1.00 81.44 185 LEU A CA 1
ATOM 1418 C C . LEU A 1 185 ? -18.204 -14.018 -3.613 1.00 81.44 185 LEU A C 1
ATOM 1420 O O . LEU A 1 185 ? -19.302 -13.717 -3.155 1.00 81.44 185 LEU A O 1
ATOM 1424 N N . ALA A 1 186 ? -17.542 -13.201 -4.431 1.00 75.88 186 ALA A N 1
ATOM 1425 C CA . ALA A 1 186 ? -18.008 -11.891 -4.879 1.00 75.88 186 ALA A CA 1
ATOM 1426 C C . ALA A 1 186 ? -18.978 -11.985 -6.070 1.00 75.88 186 ALA A C 1
ATOM 1428 O O . ALA A 1 186 ? -18.980 -11.119 -6.944 1.00 75.88 186 ALA A O 1
ATOM 1429 N N . VAL A 1 187 ? -19.789 -13.040 -6.110 1.00 77.38 187 VAL A N 1
ATOM 1430 C CA . VAL A 1 187 ? -20.854 -13.209 -7.100 1.00 77.38 187 VAL A CA 1
ATOM 1431 C C . VAL A 1 187 ? -22.125 -12.582 -6.534 1.00 77.38 187 VAL A C 1
ATOM 1433 O O . VAL A 1 187 ? -22.419 -12.743 -5.347 1.00 77.38 187 VAL A O 1
ATOM 1436 N N . ASP A 1 188 ? -22.877 -11.870 -7.376 1.00 70.12 188 ASP A N 1
ATOM 1437 C CA . ASP A 1 188 ? -24.184 -11.298 -7.032 1.00 70.12 188 ASP A CA 1
ATOM 1438 C C . ASP A 1 188 ? -25.236 -12.416 -6.923 1.00 70.12 188 ASP A C 1
ATOM 1440 O O . ASP A 1 188 ? -26.111 -12.588 -7.768 1.00 70.12 188 ASP A O 1
ATOM 1444 N N . ILE A 1 189 ? -25.091 -13.232 -5.880 1.00 68.94 189 ILE A N 1
ATOM 1445 C CA . ILE A 1 189 ? -26.050 -14.252 -5.474 1.00 68.94 189 ILE A CA 1
ATOM 1446 C C . ILE A 1 189 ? -26.827 -13.657 -4.313 1.00 68.94 189 ILE A C 1
ATOM 1448 O O . ILE A 1 189 ? -26.291 -13.473 -3.215 1.00 68.94 189 ILE A O 1
ATOM 1452 N N . THR A 1 190 ? -28.087 -13.347 -4.577 1.00 70.75 190 THR A N 1
ATOM 1453 C CA . THR A 1 190 ? -29.029 -12.908 -3.554 1.00 70.75 190 THR A CA 1
ATOM 1454 C C . THR A 1 190 ? -29.834 -14.106 -3.059 1.00 70.75 190 THR A C 1
ATOM 1456 O O . THR A 1 190 ? -30.087 -15.044 -3.818 1.00 70.75 190 THR A O 1
ATOM 1459 N N . ASP A 1 191 ? -30.212 -14.112 -1.782 1.00 69.31 191 ASP A N 1
ATOM 1460 C CA . ASP A 1 191 ? -30.999 -15.205 -1.220 1.00 69.31 191 ASP A CA 1
ATOM 1461 C C . ASP A 1 191 ? -32.352 -15.386 -1.956 1.00 69.31 191 ASP A C 1
ATOM 1463 O O . ASP A 1 191 ? -33.009 -14.391 -2.274 1.00 69.31 191 ASP A O 1
ATOM 1467 N N . PRO A 1 192 ? -32.809 -16.631 -2.209 1.00 58.50 192 PRO A N 1
ATOM 1468 C CA . PRO A 1 192 ? -34.013 -16.877 -3.010 1.00 58.50 192 PRO A CA 1
ATOM 1469 C C . PRO A 1 192 ? -35.331 -16.446 -2.354 1.00 58.50 192 PRO A C 1
ATOM 1471 O O . PRO A 1 192 ? -36.349 -16.362 -3.036 1.00 58.50 192 PRO A O 1
ATOM 1474 N N . TRP A 1 193 ? -35.348 -16.253 -1.032 1.00 60.09 193 TRP A N 1
ATOM 1475 C CA . TRP A 1 193 ? -36.584 -16.064 -0.267 1.00 60.09 193 TRP A CA 1
ATOM 1476 C C . TRP A 1 193 ? -36.957 -14.593 -0.119 1.00 60.09 193 TRP A C 1
ATOM 1478 O O . TRP A 1 193 ? -38.106 -14.224 -0.344 1.00 60.09 193 TRP A O 1
ATOM 1488 N N . LEU A 1 194 ? -35.998 -13.752 0.255 1.00 57.69 194 LEU A N 1
ATOM 1489 C CA . LEU A 1 194 ? -36.218 -12.343 0.558 1.00 57.69 194 LEU A CA 1
ATOM 1490 C C . LEU A 1 194 ? -35.538 -11.422 -0.461 1.00 57.69 194 LEU A C 1
ATOM 1492 O O . LEU A 1 194 ? -35.951 -10.273 -0.579 1.00 57.69 194 LEU A O 1
ATOM 1496 N N . HIS A 1 195 ? -34.561 -11.911 -1.233 1.00 64.94 195 HIS A N 1
ATOM 1497 C CA . HIS A 1 195 ? -33.735 -11.098 -2.133 1.00 64.94 195 HIS A CA 1
ATOM 1498 C C . HIS A 1 195 ? -33.039 -9.925 -1.407 1.00 64.94 195 HIS A C 1
ATOM 1500 O O . HIS A 1 195 ? -32.896 -8.831 -1.953 1.00 64.94 195 HIS A O 1
ATOM 1506 N N . VAL A 1 196 ? -32.592 -10.150 -0.169 1.00 57.88 196 VAL A N 1
ATOM 1507 C CA . VAL A 1 196 ? -32.016 -9.122 0.719 1.00 57.88 196 VAL A CA 1
ATOM 1508 C C . VAL A 1 196 ? -30.544 -9.377 0.998 1.00 57.88 196 VAL A C 1
ATOM 1510 O O . VAL A 1 196 ? -29.734 -8.452 1.048 1.00 57.88 196 VAL A O 1
ATOM 1513 N N . ILE A 1 197 ? -30.182 -10.638 1.208 1.00 63.91 197 ILE A N 1
ATOM 1514 C CA . ILE A 1 197 ? -28.834 -11.044 1.567 1.00 63.91 197 ILE A CA 1
ATOM 1515 C C . ILE A 1 197 ? -28.061 -11.298 0.279 1.00 63.91 197 ILE A C 1
ATOM 1517 O O . ILE A 1 197 ? -28.236 -12.331 -0.363 1.00 63.91 197 ILE A O 1
ATOM 1521 N N . ASN A 1 198 ? -27.179 -10.365 -0.080 1.00 70.31 198 ASN A N 1
ATOM 1522 C CA . ASN A 1 198 ? -26.236 -10.537 -1.183 1.00 70.31 198 ASN A CA 1
ATOM 1523 C C . ASN A 1 198 ? -24.901 -11.096 -0.657 1.00 70.31 198 ASN A C 1
ATOM 1525 O O . ASN A 1 198 ? -24.247 -10.487 0.200 1.00 70.31 198 ASN A O 1
ATOM 1529 N N . LEU A 1 199 ? -24.480 -12.242 -1.202 1.00 76.06 199 LEU A N 1
ATOM 1530 C CA . LEU A 1 199 ? -23.234 -12.918 -0.835 1.00 76.06 199 LEU A CA 1
ATOM 1531 C C . LEU A 1 199 ? -22.002 -12.020 -1.013 1.00 76.06 199 LEU A C 1
ATOM 1533 O O . LEU A 1 199 ? -21.124 -12.011 -0.150 1.00 76.06 199 LEU A O 1
ATOM 1537 N N . ARG A 1 200 ? -21.971 -11.199 -2.066 1.00 75.00 200 ARG A N 1
ATOM 1538 C CA . ARG A 1 200 ? -20.905 -10.229 -2.334 1.00 75.00 200 ARG A CA 1
ATOM 1539 C C . ARG A 1 200 ? -20.773 -9.192 -1.221 1.00 75.00 200 ARG A C 1
ATOM 1541 O O . ARG A 1 200 ? -19.653 -8.843 -0.848 1.00 75.00 200 ARG A O 1
ATOM 1548 N N . ILE A 1 201 ? -21.895 -8.720 -0.674 1.00 71.81 201 ILE A N 1
ATOM 1549 C CA . ILE A 1 201 ? -21.916 -7.734 0.418 1.00 71.81 201 ILE A CA 1
ATOM 1550 C C . ILE A 1 201 ? -21.426 -8.379 1.715 1.00 71.81 201 ILE A C 1
ATOM 1552 O O . ILE A 1 201 ? -20.571 -7.815 2.396 1.00 71.81 201 ILE A O 1
ATOM 1556 N N . LEU A 1 202 ? -21.907 -9.586 2.031 1.00 74.69 202 LEU A N 1
ATOM 1557 C CA . LEU A 1 202 ? -21.468 -10.336 3.211 1.00 74.69 202 LEU A CA 1
ATOM 1558 C C . LEU A 1 202 ? -19.969 -10.645 3.177 1.00 74.69 202 LEU A C 1
ATOM 1560 O O . LEU A 1 202 ? -19.253 -10.408 4.152 1.00 74.69 202 LEU A O 1
ATOM 1564 N N . TYR A 1 203 ? -19.492 -11.145 2.039 1.00 82.94 203 TYR A N 1
ATOM 1565 C CA . TYR A 1 203 ? -18.079 -11.397 1.798 1.00 82.94 203 TYR A CA 1
ATOM 1566 C C . TYR A 1 203 ? -17.253 -10.108 1.926 1.00 82.94 203 TYR A C 1
ATOM 1568 O O . TYR A 1 203 ? -16.247 -10.095 2.635 1.00 82.94 203 TYR A O 1
ATOM 1576 N N . GLY A 1 204 ? -17.702 -9.011 1.308 1.00 79.38 204 GLY A N 1
ATOM 1577 C CA . GLY A 1 204 ? -17.039 -7.711 1.397 1.00 79.38 204 GLY A CA 1
ATOM 1578 C C . GLY A 1 204 ? -16.928 -7.206 2.837 1.00 79.38 204 GLY A C 1
ATOM 1579 O O . GLY A 1 204 ? -15.838 -6.841 3.276 1.00 79.38 204 GLY A O 1
ATOM 1580 N N . PHE A 1 205 ? -18.020 -7.260 3.604 1.00 75.44 205 PHE A N 1
ATOM 1581 C CA . PHE A 1 205 ? -18.037 -6.877 5.018 1.00 75.44 205 PHE A CA 1
ATOM 1582 C C . PHE A 1 205 ? -17.057 -7.713 5.848 1.00 75.44 205 PHE A C 1
ATOM 1584 O O . PHE A 1 205 ? -16.256 -7.177 6.619 1.00 75.44 205 PHE A O 1
ATOM 1591 N N . PHE A 1 206 ? -17.064 -9.032 5.642 1.00 81.12 206 PHE A N 1
ATOM 1592 C CA . PHE A 1 206 ? -16.139 -9.947 6.302 1.00 81.12 206 PHE A CA 1
ATOM 1593 C C . PHE A 1 206 ? -14.674 -9.605 5.990 1.00 81.12 206 PHE A C 1
ATOM 1595 O O . PHE A 1 206 ? -13.864 -9.470 6.909 1.00 81.12 206 PHE A O 1
ATOM 1602 N N . VAL A 1 207 ? -14.341 -9.393 4.714 1.00 86.06 207 VAL A N 1
ATOM 1603 C CA . VAL A 1 207 ? -12.998 -8.995 4.264 1.00 86.06 207 VAL A CA 1
ATOM 1604 C C . VAL A 1 207 ? -12.561 -7.670 4.885 1.00 86.06 207 VAL A C 1
ATOM 1606 O O . VAL A 1 207 ? -11.434 -7.566 5.371 1.00 86.06 207 VAL A O 1
ATOM 1609 N N . ILE A 1 208 ? -13.445 -6.671 4.923 1.00 81.69 208 ILE A N 1
ATOM 1610 C CA . ILE A 1 208 ? -13.154 -5.359 5.511 1.00 81.69 208 ILE A CA 1
ATOM 1611 C C . ILE A 1 208 ? -12.791 -5.501 6.993 1.00 81.69 208 ILE A C 1
ATOM 1613 O O . ILE A 1 208 ? -11.792 -4.925 7.427 1.00 81.69 208 ILE A O 1
ATOM 1617 N N . ILE A 1 209 ? -13.527 -6.312 7.764 1.00 80.06 209 ILE A N 1
ATOM 1618 C CA . ILE A 1 209 ? -13.197 -6.571 9.175 1.00 80.06 209 ILE A CA 1
ATOM 1619 C C . ILE A 1 209 ? -11.806 -7.197 9.308 1.00 80.06 209 ILE A C 1
ATOM 1621 O O . ILE A 1 209 ? -11.042 -6.789 10.188 1.00 80.06 209 ILE A O 1
ATOM 1625 N N . LEU A 1 210 ? -11.458 -8.174 8.462 1.00 84.94 210 LEU A N 1
ATOM 1626 C CA . LEU A 1 210 ? -10.149 -8.833 8.512 1.00 84.94 210 LEU A CA 1
ATOM 1627 C C . LEU A 1 210 ? -9.009 -7.858 8.192 1.00 84.94 210 LEU A C 1
ATOM 1629 O O . LEU A 1 210 ? -8.048 -7.778 8.959 1.00 84.94 210 LEU A O 1
ATOM 1633 N N . ILE A 1 211 ? -9.139 -7.081 7.110 1.00 85.25 211 ILE A N 1
ATOM 1634 C CA . ILE A 1 211 ? -8.136 -6.094 6.687 1.00 85.25 211 ILE A CA 1
ATOM 1635 C C . ILE A 1 211 ? -7.968 -5.017 7.756 1.00 85.25 211 ILE A C 1
ATOM 1637 O O . ILE A 1 211 ? -6.845 -4.735 8.167 1.00 85.25 211 ILE A O 1
ATOM 1641 N N . LEU A 1 212 ? -9.065 -4.441 8.255 1.00 82.94 212 LEU A N 1
ATOM 1642 C CA . LEU A 1 212 ? -9.014 -3.427 9.307 1.00 82.94 212 LEU A CA 1
ATOM 1643 C C . LEU A 1 212 ? -8.417 -3.992 10.599 1.00 82.94 212 LEU A C 1
ATOM 1645 O O . LEU A 1 212 ? -7.625 -3.318 11.249 1.00 82.94 212 LEU A O 1
ATOM 1649 N N . SER A 1 213 ? -8.738 -5.231 10.976 1.00 80.31 213 SER A N 1
ATOM 1650 C CA . SER A 1 213 ? -8.116 -5.883 12.140 1.00 80.31 213 SER A CA 1
ATOM 1651 C C . SER A 1 213 ? -6.601 -6.013 11.975 1.00 80.31 213 SER A C 1
ATOM 1653 O O . SER A 1 213 ? -5.852 -5.641 12.878 1.00 80.31 213 SER A O 1
ATOM 1655 N N . TYR A 1 214 ? -6.147 -6.471 10.806 1.00 85.31 214 TYR A N 1
ATOM 1656 C CA . TYR A 1 214 ? -4.726 -6.629 10.508 1.00 85.31 214 TYR A CA 1
ATOM 1657 C C . TYR A 1 214 ? -3.985 -5.285 10.456 1.00 85.31 214 TYR A C 1
ATOM 1659 O O . TYR A 1 214 ? -2.967 -5.106 11.120 1.00 85.31 214 TYR A O 1
ATOM 1667 N N . VAL A 1 215 ? -4.515 -4.305 9.720 1.00 83.50 215 VAL A N 1
ATOM 1668 C CA . VAL A 1 215 ? -3.908 -2.972 9.594 1.00 83.50 215 VAL A CA 1
ATOM 1669 C C . VAL A 1 215 ? -3.874 -2.260 10.945 1.00 83.50 215 VAL A C 1
ATOM 1671 O O . VAL A 1 215 ? -2.847 -1.689 11.304 1.00 83.50 215 VAL A O 1
ATOM 1674 N N . GLY A 1 216 ? -4.955 -2.334 11.727 1.00 74.44 216 GLY A N 1
ATOM 1675 C CA . GLY A 1 216 ? -5.006 -1.771 13.076 1.00 74.44 216 GLY A CA 1
ATOM 1676 C C . GLY A 1 216 ? -3.939 -2.373 13.992 1.00 74.44 216 GLY A C 1
ATOM 1677 O O . GLY A 1 216 ? -3.239 -1.634 14.688 1.00 74.44 216 GLY A O 1
ATOM 1678 N N . TYR A 1 217 ? -3.757 -3.696 13.938 1.00 80.31 217 TYR A N 1
ATOM 1679 C CA . TYR A 1 217 ? -2.691 -4.397 14.652 1.00 80.31 217 TYR A CA 1
ATOM 1680 C C . TYR A 1 217 ? -1.294 -3.901 14.233 1.00 80.31 217 TYR A C 1
ATOM 1682 O O . TYR A 1 217 ? -0.510 -3.486 15.091 1.00 80.31 217 TYR A O 1
ATOM 1690 N N . ILE A 1 218 ? -0.997 -3.867 12.927 1.00 80.94 218 ILE A N 1
ATOM 1691 C CA . ILE A 1 218 ? 0.313 -3.437 12.407 1.00 80.94 218 ILE A CA 1
ATOM 1692 C C . ILE A 1 218 ? 0.606 -1.976 12.765 1.00 80.94 218 ILE A C 1
ATOM 1694 O O . ILE A 1 218 ? 1.723 -1.653 13.167 1.00 80.94 218 ILE A O 1
ATOM 1698 N N . LEU A 1 219 ? -0.391 -1.091 12.689 1.00 77.50 219 LEU A N 1
ATOM 1699 C CA . LEU A 1 219 ? -0.235 0.318 13.053 1.00 77.50 219 LEU A CA 1
ATOM 1700 C C . LEU A 1 219 ? 0.075 0.498 14.539 1.00 77.50 219 LEU A C 1
ATOM 1702 O O . LEU A 1 219 ? 0.960 1.282 14.882 1.00 77.50 219 LEU A O 1
ATOM 1706 N N . VAL A 1 220 ? -0.606 -0.232 15.426 1.00 73.50 220 VAL A N 1
ATOM 1707 C CA . VAL A 1 220 ? -0.305 -0.176 16.863 1.00 73.50 220 VAL A CA 1
ATOM 1708 C C . VAL A 1 220 ? 1.079 -0.746 17.164 1.00 73.50 220 VAL A C 1
ATOM 1710 O O . VAL A 1 220 ? 1.781 -0.175 17.996 1.00 73.50 220 VAL A O 1
ATOM 1713 N N . LYS A 1 221 ? 1.508 -1.806 16.469 1.00 75.88 221 LYS A N 1
ATOM 1714 C CA . LYS A 1 221 ? 2.858 -2.367 16.616 1.00 75.88 221 LYS A CA 1
ATOM 1715 C C . LYS A 1 221 ? 3.946 -1.396 16.135 1.00 75.88 221 LYS A C 1
ATOM 1717 O O . LYS A 1 221 ? 4.937 -1.208 16.831 1.00 75.88 221 LYS A O 1
ATOM 1722 N N . ALA A 1 222 ? 3.758 -0.758 14.978 1.00 75.12 222 ALA A N 1
ATOM 1723 C CA . ALA A 1 222 ? 4.775 0.085 14.342 1.00 75.12 222 ALA A CA 1
ATOM 1724 C C . ALA A 1 222 ? 4.858 1.511 14.916 1.00 75.12 222 ALA A C 1
ATOM 1726 O O . ALA A 1 222 ? 5.943 2.045 15.123 1.00 75.12 222 ALA A O 1
ATOM 1727 N N . LEU A 1 223 ? 3.710 2.150 15.154 1.00 74.38 223 LEU A N 1
ATOM 1728 C CA . LEU A 1 223 ? 3.601 3.568 15.538 1.00 74.38 223 LEU A CA 1
ATOM 1729 C C . LEU A 1 223 ? 3.133 3.744 16.993 1.00 74.38 223 LEU A C 1
ATOM 1731 O O . LEU A 1 223 ? 3.007 4.867 17.496 1.00 74.38 223 LEU A O 1
ATOM 1735 N N . GLY A 1 224 ? 2.869 2.633 17.679 1.00 71.94 224 GLY A N 1
ATOM 1736 C CA . GLY A 1 224 ? 2.445 2.609 19.065 1.00 71.94 224 GLY A CA 1
ATOM 1737 C C . GLY A 1 224 ? 0.978 3.011 19.283 1.00 71.94 224 GLY A C 1
ATOM 1738 O O . GLY A 1 224 ? 0.205 3.253 18.354 1.00 71.94 224 GLY A O 1
ATOM 1739 N N . PRO A 1 225 ? 0.587 3.160 20.559 1.00 68.56 225 PRO A N 1
ATOM 1740 C CA . PRO A 1 225 ? -0.750 3.535 21.013 1.00 68.56 225 PRO A CA 1
ATOM 1741 C C . PRO A 1 225 ? -1.468 4.676 20.290 1.00 68.56 225 PRO A C 1
ATOM 1743 O O . PRO A 1 225 ? -2.688 4.635 20.148 1.00 68.56 225 PRO A O 1
ATOM 1746 N N . ARG A 1 226 ? -0.733 5.710 19.865 1.00 70.25 226 ARG A N 1
ATOM 1747 C CA . ARG A 1 226 ? -1.306 6.918 19.247 1.00 70.25 226 ARG A CA 1
ATOM 1748 C C . ARG A 1 226 ? -1.822 6.663 17.834 1.00 70.25 226 ARG A C 1
ATOM 1750 O O . ARG A 1 226 ? -2.687 7.399 17.369 1.00 70.25 226 ARG A O 1
ATOM 1757 N N . ALA A 1 227 ? -1.320 5.619 17.179 1.00 75.31 227 ALA A N 1
ATOM 1758 C CA . ALA A 1 227 ? -1.768 5.203 15.859 1.00 75.31 227 ALA A CA 1
ATOM 1759 C C . ALA A 1 227 ? -3.224 4.735 15.870 1.00 75.31 227 ALA A C 1
ATOM 1761 O O . ALA A 1 227 ? -3.918 4.894 14.873 1.00 75.31 227 ALA A O 1
ATOM 1762 N N . LEU A 1 228 ? -3.704 4.236 17.015 1.00 77.38 228 LEU A N 1
ATOM 1763 C CA . LEU A 1 228 ? -5.059 3.722 17.162 1.00 77.38 228 LEU A CA 1
ATOM 1764 C C . LEU A 1 228 ? -6.119 4.785 16.854 1.00 77.38 228 LEU A C 1
ATOM 1766 O O . LEU A 1 228 ? -7.090 4.475 16.183 1.00 77.38 228 LEU A O 1
ATOM 1770 N N . THR A 1 229 ? -5.940 6.038 17.287 1.00 81.00 229 THR A N 1
ATOM 1771 C CA . THR A 1 229 ? -6.921 7.101 17.003 1.00 81.00 229 THR A CA 1
ATOM 1772 C C . THR A 1 229 ? -6.961 7.458 15.518 1.00 81.00 229 THR A C 1
ATOM 1774 O O . THR A 1 229 ? -8.035 7.703 14.978 1.00 81.00 229 THR A O 1
ATOM 1777 N N . TYR A 1 230 ? -5.806 7.474 14.845 1.00 80.38 230 TYR A N 1
ATOM 1778 C CA . TYR A 1 230 ? -5.750 7.723 13.404 1.00 80.38 230 TYR A CA 1
ATOM 1779 C C . TYR A 1 230 ? -6.344 6.555 12.626 1.00 80.38 230 TYR A C 1
ATOM 1781 O O . TYR A 1 230 ? -7.179 6.769 11.756 1.00 80.38 230 TYR A O 1
ATOM 1789 N N . PHE A 1 231 ? -5.976 5.326 12.990 1.00 84.88 231 PHE A N 1
ATOM 1790 C CA . PHE A 1 231 ? -6.577 4.117 12.446 1.00 84.88 231 PHE A CA 1
ATOM 1791 C C . PHE A 1 231 ? -8.097 4.112 12.636 1.00 84.88 231 PHE A C 1
ATOM 1793 O O . PHE A 1 231 ? -8.821 3.828 11.694 1.00 84.88 231 PHE A O 1
ATOM 1800 N N . ALA A 1 232 ? -8.586 4.499 13.814 1.00 86.62 232 ALA A N 1
ATOM 1801 C CA . ALA A 1 232 ? -10.010 4.616 14.094 1.00 86.62 232 ALA A CA 1
ATOM 1802 C C . ALA A 1 232 ? -10.715 5.607 13.184 1.00 86.62 232 ALA A C 1
ATOM 1804 O O . ALA A 1 232 ? -11.769 5.312 12.637 1.00 86.62 232 ALA A O 1
ATOM 1805 N N . PHE A 1 233 ? -10.115 6.780 13.015 1.00 85.88 233 PHE A N 1
ATOM 1806 C CA . PHE A 1 233 ? -10.668 7.821 12.175 1.00 85.88 233 PHE A CA 1
ATOM 1807 C C . PHE A 1 233 ? -10.683 7.389 10.703 1.00 85.88 233 PHE A C 1
ATOM 1809 O O . PHE A 1 233 ? -11.739 7.331 10.087 1.00 85.88 233 PHE A O 1
ATOM 1816 N N . PHE A 1 234 ? -9.537 7.005 10.138 1.00 80.12 234 PHE A N 1
ATOM 1817 C CA . PHE A 1 234 ? -9.466 6.595 8.733 1.00 80.12 234 PHE A CA 1
ATOM 1818 C C . PHE A 1 234 ? -10.235 5.300 8.458 1.00 80.12 234 PHE A C 1
ATOM 1820 O O . PHE A 1 234 ? -10.898 5.194 7.433 1.00 80.12 234 PHE A O 1
ATOM 1827 N N . GLY A 1 235 ? -10.215 4.345 9.385 1.00 78.00 235 GLY A N 1
ATOM 1828 C CA . GLY A 1 235 ? -11.033 3.142 9.310 1.00 78.00 235 GLY A CA 1
ATOM 1829 C C . GLY A 1 235 ? -12.522 3.478 9.337 1.00 78.00 235 GLY A C 1
ATOM 1830 O O . GLY A 1 235 ? -13.274 2.933 8.540 1.00 78.00 235 GLY A O 1
ATOM 1831 N N . GLY A 1 236 ? -12.953 4.420 10.182 1.00 83.38 236 GLY A N 1
ATOM 1832 C CA . GLY A 1 236 ? -14.340 4.881 10.236 1.00 83.38 236 GLY A CA 1
ATOM 1833 C C . GLY A 1 236 ? -14.801 5.626 8.980 1.00 83.38 236 GLY A C 1
ATOM 1834 O O . GLY A 1 236 ? -15.986 5.578 8.661 1.00 83.38 236 GLY A O 1
ATOM 1835 N N . LEU A 1 237 ? -13.878 6.253 8.234 1.00 81.19 237 LEU A N 1
ATOM 1836 C CA . LEU A 1 237 ? -14.159 6.803 6.899 1.00 81.19 237 LEU A CA 1
ATOM 1837 C C . LEU A 1 237 ? -14.401 5.705 5.857 1.00 81.19 237 LEU A C 1
ATOM 1839 O O . LEU A 1 237 ? -15.062 5.958 4.856 1.00 81.19 237 LEU A O 1
ATOM 1843 N N . VAL A 1 238 ? -13.851 4.509 6.060 1.00 79.38 238 VAL A N 1
ATOM 1844 C CA . VAL A 1 238 ? -14.084 3.366 5.172 1.00 79.38 238 VAL A CA 1
ATOM 1845 C C . VAL A 1 238 ? -15.337 2.622 5.621 1.00 79.38 238 VAL A C 1
ATOM 1847 O O . VAL A 1 238 ? -16.294 2.523 4.863 1.00 79.38 238 VAL A O 1
ATOM 1850 N N . HIS A 1 239 ? -15.340 2.138 6.865 1.00 80.06 239 HIS A N 1
ATOM 1851 C CA . HIS A 1 239 ? -16.426 1.380 7.473 1.00 80.06 239 HIS A CA 1
ATOM 1852 C C . HIS A 1 239 ? -16.366 1.498 9.005 1.00 80.06 239 HIS A C 1
ATOM 1854 O O . HIS A 1 239 ? -15.449 0.983 9.656 1.00 80.06 239 HIS A O 1
ATOM 1860 N N . SER A 1 240 ? -17.338 2.180 9.606 1.00 84.81 240 SER A N 1
ATOM 1861 C CA . SER A 1 240 ? -17.342 2.500 11.039 1.00 84.81 240 SER A CA 1
ATOM 1862 C C . SER A 1 240 ? -17.601 1.281 11.919 1.00 84.81 240 SER A C 1
ATOM 1864 O O . SER A 1 240 ? -16.875 1.074 12.887 1.00 84.81 240 SER A O 1
ATOM 1866 N N . GLU A 1 241 ? -18.545 0.423 11.546 1.00 82.88 241 GLU A N 1
ATOM 1867 C CA . GLU A 1 241 ? -18.921 -0.794 12.265 1.00 82.88 241 GLU A CA 1
ATOM 1868 C C . GLU A 1 241 ? -17.736 -1.764 12.338 1.00 82.88 241 GLU A C 1
ATOM 1870 O O . GLU A 1 241 ? -17.323 -2.185 13.422 1.00 82.88 241 GLU A O 1
ATOM 1875 N N . ALA A 1 242 ? -17.113 -2.051 11.191 1.00 80.06 242 ALA A N 1
ATOM 1876 C CA . ALA A 1 242 ? -15.941 -2.917 11.127 1.00 80.06 242 ALA A CA 1
ATOM 1877 C C . ALA A 1 242 ? -14.749 -2.337 11.911 1.00 80.06 242 ALA A C 1
ATOM 1879 O O . ALA A 1 242 ? -14.016 -3.075 12.576 1.00 80.06 242 ALA A O 1
ATOM 1880 N N . THR A 1 243 ? -14.581 -1.011 11.893 1.00 83.75 243 THR A N 1
ATOM 1881 C CA . THR A 1 243 ? -13.511 -0.319 12.622 1.00 83.75 243 THR A CA 1
ATOM 1882 C C . THR A 1 243 ? -13.738 -0.328 14.132 1.00 83.75 243 THR A C 1
ATOM 1884 O O . THR A 1 243 ? -12.808 -0.616 14.884 1.00 83.75 243 THR A O 1
ATOM 1887 N N . VAL A 1 244 ? -14.965 -0.076 14.594 1.00 87.69 244 VAL A N 1
ATOM 1888 C CA . VAL A 1 244 ? -15.348 -0.154 16.011 1.00 87.69 244 VAL A CA 1
ATOM 1889 C C . VAL A 1 244 ? -15.124 -1.565 16.544 1.00 87.69 244 VAL A C 1
ATOM 1891 O O . VAL A 1 244 ? -14.526 -1.724 17.610 1.00 87.69 244 VAL A O 1
ATOM 1894 N N . ILE A 1 245 ? -15.524 -2.593 15.791 1.00 84.06 245 ILE A N 1
ATOM 1895 C CA . ILE A 1 245 ? -15.303 -3.996 16.164 1.00 84.06 245 ILE A CA 1
ATOM 1896 C C . ILE A 1 245 ? -13.803 -4.304 16.235 1.00 84.06 245 ILE A C 1
ATOM 1898 O O . ILE A 1 245 ? -13.339 -4.865 17.232 1.00 84.06 245 ILE A O 1
ATOM 1902 N N . SER A 1 246 ? -13.037 -3.902 15.214 1.00 82.56 246 SER A N 1
ATOM 1903 C CA . SER A 1 246 ? -11.582 -4.092 15.158 1.00 82.56 246 SER A CA 1
ATOM 1904 C C . SER A 1 246 ? -10.878 -3.452 16.363 1.00 82.56 246 SER A C 1
ATOM 1906 O O . SER A 1 246 ? -10.117 -4.114 17.073 1.00 82.56 246 SER A O 1
ATOM 1908 N N . ILE A 1 247 ? -11.198 -2.191 16.670 1.00 84.75 247 ILE A N 1
ATOM 1909 C CA . ILE A 1 247 ? -10.594 -1.438 17.778 1.00 84.75 247 ILE A CA 1
ATOM 1910 C C . ILE A 1 247 ? -10.984 -2.001 19.129 1.00 84.75 247 ILE A C 1
ATOM 1912 O O . ILE A 1 247 ? -10.111 -2.171 19.980 1.00 84.75 247 ILE A O 1
ATOM 1916 N N . THR A 1 248 ? -12.271 -2.283 19.330 1.00 86.19 248 THR A N 1
ATOM 1917 C CA . THR A 1 248 ? -12.772 -2.850 20.585 1.00 86.19 248 THR A CA 1
ATOM 1918 C C . THR A 1 248 ? -12.022 -4.134 20.878 1.00 86.19 248 THR A C 1
ATOM 1920 O O . THR A 1 248 ? -11.441 -4.286 21.947 1.00 86.19 248 THR A O 1
ATOM 1923 N N . ARG A 1 249 ? -11.917 -5.017 19.883 1.00 81.12 249 ARG A N 1
ATOM 1924 C CA . ARG A 1 249 ? -11.200 -6.276 20.033 1.00 81.12 249 ARG A CA 1
ATOM 1925 C C . ARG A 1 249 ? -9.719 -6.082 20.341 1.00 81.12 249 ARG A C 1
ATOM 1927 O O . ARG A 1 249 ? -9.205 -6.703 21.273 1.00 81.12 249 ARG A O 1
ATOM 1934 N N . LEU A 1 250 ? -9.035 -5.265 19.543 1.00 78.94 250 LEU A N 1
ATOM 1935 C CA . LEU A 1 250 ? -7.606 -5.017 19.686 1.00 78.94 250 LEU A CA 1
ATOM 1936 C C . LEU A 1 250 ? -7.296 -4.441 21.072 1.00 78.94 250 LEU A C 1
ATOM 1938 O O . LEU A 1 250 ? -6.413 -4.930 21.768 1.00 78.94 250 LEU A O 1
ATOM 1942 N N . CYS A 1 251 ? -8.065 -3.452 21.515 1.00 81.62 251 CYS A N 1
ATOM 1943 C CA . CYS A 1 251 ? -7.856 -2.813 22.807 1.00 81.62 251 CYS A CA 1
ATOM 1944 C C . CYS A 1 251 ? -8.270 -3.695 23.983 1.00 81.62 251 CYS A C 1
ATOM 1946 O O . CYS A 1 251 ? -7.586 -3.663 25.000 1.00 81.62 251 CYS A O 1
ATOM 1948 N N . SER A 1 252 ? -9.328 -4.506 23.864 1.00 82.00 252 SER A N 1
ATOM 1949 C CA . SER A 1 252 ? -9.686 -5.488 24.896 1.00 82.00 252 SER A CA 1
ATOM 1950 C C . SER A 1 252 ? -8.562 -6.498 25.114 1.00 82.00 252 SER A C 1
ATOM 1952 O O . SER A 1 252 ? -8.206 -6.762 26.257 1.00 82.00 252 SER A O 1
ATOM 1954 N N . ARG A 1 253 ? -7.932 -6.998 24.039 1.00 75.75 253 ARG A N 1
ATOM 1955 C CA . ARG A 1 253 ? -6.757 -7.887 24.143 1.00 75.75 253 ARG A CA 1
ATOM 1956 C C . ARG A 1 253 ? -5.565 -7.212 24.819 1.00 75.75 253 ARG A C 1
ATOM 1958 O O . ARG A 1 253 ? -4.811 -7.862 25.527 1.00 75.75 253 ARG A O 1
ATOM 1965 N N . LEU A 1 254 ? -5.417 -5.906 24.616 1.00 74.50 254 LEU A N 1
ATOM 1966 C CA . LEU A 1 254 ? -4.358 -5.103 25.221 1.00 74.50 254 LEU A CA 1
ATOM 1967 C C . LEU A 1 254 ? -4.705 -4.589 26.631 1.00 74.50 254 LEU A C 1
ATOM 1969 O O . LEU A 1 254 ? -3.905 -3.855 27.204 1.00 74.50 254 LEU A O 1
ATOM 1973 N N . ASN A 1 255 ? -5.881 -4.915 27.187 1.00 77.31 255 ASN A N 1
ATOM 1974 C CA . ASN A 1 255 ? -6.417 -4.331 28.429 1.00 77.31 255 ASN A CA 1
ATOM 1975 C C . ASN A 1 255 ? -6.500 -2.787 28.418 1.00 77.31 255 ASN A C 1
ATOM 1977 O O . ASN A 1 255 ? -6.357 -2.115 29.439 1.00 77.31 255 ASN A O 1
ATOM 1981 N N . ARG A 1 256 ? -6.765 -2.200 27.246 1.00 76.00 256 ARG A N 1
ATOM 1982 C CA . ARG A 1 256 ? -6.796 -0.750 26.985 1.00 76.00 256 ARG A CA 1
ATOM 1983 C C . ARG A 1 256 ? -8.214 -0.217 26.792 1.00 76.00 256 ARG A C 1
ATOM 1985 O O . ARG A 1 256 ? -8.532 0.426 25.796 1.00 76.00 256 ARG A O 1
ATOM 1992 N N . TYR A 1 257 ? -9.082 -0.459 27.768 1.00 79.94 257 TYR A N 1
ATOM 1993 C CA . TYR A 1 257 ? -10.509 -0.123 27.671 1.00 79.94 257 TYR A CA 1
ATOM 1994 C C . TYR A 1 257 ? -10.790 1.370 27.428 1.00 79.94 257 TYR A C 1
ATOM 1996 O O . TYR A 1 257 ? -11.711 1.708 26.693 1.00 79.94 257 TYR A O 1
ATOM 2004 N N . LYS A 1 258 ? -9.963 2.278 27.965 1.00 79.12 258 LYS A N 1
ATOM 2005 C CA . LYS A 1 258 ? -10.107 3.728 27.725 1.00 79.12 258 LYS A CA 1
ATOM 2006 C C . LYS A 1 258 ? -9.863 4.117 26.265 1.00 79.12 258 LYS A C 1
ATOM 2008 O O . LYS A 1 258 ? -10.506 5.021 25.741 1.00 79.12 258 LYS A O 1
ATOM 2013 N N . ASP A 1 259 ? -8.957 3.415 25.592 1.00 79.62 259 ASP A N 1
ATOM 2014 C CA . ASP A 1 259 ? -8.632 3.683 24.193 1.00 79.62 259 ASP A CA 1
ATOM 2015 C C . ASP A 1 259 ? -9.715 3.182 23.233 1.00 79.62 259 ASP A C 1
ATOM 2017 O O . ASP A 1 259 ? -9.832 3.712 22.128 1.00 79.62 259 ASP A O 1
ATOM 2021 N N . ILE A 1 260 ? -10.559 2.239 23.678 1.00 84.69 260 ILE A N 1
ATOM 2022 C CA . ILE A 1 260 ? -11.782 1.850 22.962 1.00 84.69 260 ILE A CA 1
ATOM 2023 C C . ILE A 1 260 ? -12.686 3.065 22.819 1.00 84.69 260 ILE A C 1
ATOM 2025 O O . ILE A 1 260 ? -13.091 3.378 21.710 1.00 84.69 260 ILE A O 1
ATOM 2029 N N . ILE A 1 261 ? -12.951 3.787 23.911 1.00 85.75 261 ILE A N 1
ATOM 2030 C CA . ILE A 1 261 ? -13.861 4.940 23.908 1.00 85.75 261 ILE A CA 1
ATOM 2031 C C . ILE A 1 261 ? -13.355 6.010 22.935 1.00 85.75 261 ILE A C 1
ATOM 2033 O O . ILE A 1 261 ? -14.088 6.451 22.052 1.00 85.75 261 ILE A O 1
ATOM 2037 N N . VAL A 1 262 ? -12.072 6.375 23.034 1.00 83.81 262 VAL A N 1
ATOM 2038 C CA . VAL A 1 262 ? -11.455 7.370 22.141 1.00 83.81 262 VAL A CA 1
ATOM 2039 C C . VAL A 1 262 ? -11.471 6.903 20.682 1.00 83.81 262 VAL A C 1
ATOM 2041 O O . VAL A 1 262 ? -11.727 7.706 19.784 1.00 83.81 262 VAL A O 1
ATOM 2044 N N . GLY A 1 263 ? -11.205 5.619 20.433 1.00 84.94 263 GLY A N 1
ATOM 2045 C CA . GLY A 1 263 ? -11.255 5.028 19.099 1.00 84.94 263 GLY A CA 1
ATOM 2046 C C . GLY A 1 263 ? -12.669 5.001 18.520 1.00 84.94 263 GLY A C 1
ATOM 2047 O O . GLY A 1 263 ? -12.866 5.431 17.391 1.00 84.94 263 GLY A O 1
ATOM 2048 N N . VAL A 1 264 ? -13.672 4.592 19.294 1.00 88.38 264 VAL A N 1
ATOM 2049 C CA . VAL A 1 264 ? -15.081 4.597 18.877 1.00 88.38 264 VAL A CA 1
ATOM 2050 C C . VAL A 1 264 ? -15.526 6.014 18.538 1.00 88.38 264 VAL A C 1
ATOM 2052 O O . VAL A 1 264 ? -16.052 6.233 17.455 1.00 88.38 264 VAL A O 1
ATOM 2055 N N . ILE A 1 265 ? -15.227 7.002 19.386 1.00 87.50 265 ILE A N 1
ATOM 2056 C CA . ILE A 1 265 ? -15.547 8.409 19.101 1.00 87.50 265 ILE A CA 1
ATOM 2057 C C . ILE A 1 265 ? -14.872 8.872 17.806 1.00 87.50 265 ILE A C 1
ATOM 2059 O O . ILE A 1 265 ? -15.506 9.550 16.998 1.00 87.50 265 ILE A O 1
ATOM 2063 N N . ALA A 1 266 ? -13.607 8.509 17.578 1.00 85.81 266 ALA A N 1
ATOM 2064 C CA . ALA A 1 266 ? -12.893 8.866 16.355 1.00 85.81 266 ALA A CA 1
ATOM 2065 C C . ALA A 1 266 ? -13.499 8.196 15.107 1.00 85.81 266 ALA A C 1
ATOM 2067 O O . ALA A 1 266 ? -13.683 8.873 14.097 1.00 85.81 266 ALA A O 1
ATOM 2068 N N . ALA A 1 267 ? -13.861 6.913 15.190 1.00 87.56 267 ALA A N 1
ATOM 2069 C CA . ALA A 1 267 ? -14.506 6.177 14.103 1.00 87.56 267 ALA A CA 1
ATOM 2070 C C . ALA A 1 267 ? -15.908 6.720 13.791 1.00 87.56 267 ALA A C 1
ATOM 2072 O O . ALA A 1 267 ? -16.238 6.939 12.628 1.00 87.56 267 ALA A O 1
ATOM 2073 N N . THR A 1 268 ? -16.707 7.022 14.815 1.00 87.88 268 THR A N 1
ATOM 2074 C CA . THR A 1 268 ? -18.030 7.637 14.653 1.00 87.88 268 THR A CA 1
ATOM 2075 C C . THR A 1 268 ? -17.918 9.058 14.107 1.00 87.88 268 THR A C 1
ATOM 2077 O O . THR A 1 268 ? -18.674 9.431 13.218 1.00 87.88 268 THR A O 1
ATOM 2080 N N . SER A 1 269 ? -16.941 9.851 14.559 1.00 86.88 269 SER A N 1
ATOM 2081 C CA . SER A 1 269 ? -16.712 11.201 14.016 1.00 86.88 269 SER A CA 1
ATOM 2082 C C . SER A 1 269 ? -16.360 11.155 12.528 1.00 86.88 269 SER A C 1
ATOM 2084 O O . SER A 1 269 ? -16.863 11.956 11.742 1.00 86.88 269 SER A O 1
ATOM 2086 N N . ALA A 1 270 ? -15.527 10.193 12.129 1.00 86.38 270 ALA A N 1
ATOM 2087 C CA . ALA A 1 270 ? -15.216 9.941 10.730 1.00 86.38 270 ALA A CA 1
ATOM 2088 C C . ALA A 1 270 ? -16.447 9.504 9.925 1.00 86.38 270 ALA A C 1
ATOM 2090 O O . ALA A 1 270 ? -16.685 10.041 8.848 1.00 86.38 270 ALA A O 1
ATOM 2091 N N . MET A 1 271 ? -17.267 8.598 10.460 1.00 87.88 271 MET A N 1
ATOM 2092 C CA . MET A 1 271 ? -18.522 8.181 9.829 1.00 87.88 271 MET A CA 1
ATOM 2093 C C . MET A 1 271 ? -19.448 9.371 9.554 1.00 87.88 271 MET A C 1
ATOM 2095 O O . MET A 1 271 ? -19.979 9.502 8.455 1.00 87.88 271 MET A O 1
ATOM 2099 N N . VAL A 1 272 ? -19.616 10.255 10.542 1.00 87.31 272 VAL A N 1
ATOM 2100 C CA . VAL A 1 272 ? -20.451 11.460 10.431 1.00 87.31 272 VAL A CA 1
ATOM 2101 C C . VAL A 1 272 ? -19.920 12.380 9.329 1.00 87.31 272 VAL A C 1
ATOM 2103 O O . VAL A 1 272 ? -20.697 12.837 8.494 1.00 87.31 272 VAL A O 1
ATOM 2106 N N . LEU A 1 273 ? -18.600 12.590 9.267 1.00 85.38 273 LEU A N 1
ATOM 2107 C CA . LEU A 1 273 ? -17.961 13.354 8.190 1.00 85.38 273 LEU A CA 1
ATOM 2108 C C . LEU A 1 273 ? -18.195 12.717 6.818 1.00 85.38 273 LEU A C 1
ATOM 2110 O O . LEU A 1 273 ? -18.627 13.398 5.892 1.00 85.38 273 LEU A O 1
ATOM 2114 N N . ARG A 1 274 ? -17.937 11.414 6.684 1.00 84.06 274 ARG A N 1
ATOM 2115 C CA . ARG A 1 274 ? -18.141 10.666 5.440 1.00 84.06 274 ARG A CA 1
ATOM 2116 C C . ARG A 1 274 ? -19.583 10.785 4.953 1.00 84.06 274 ARG A C 1
ATOM 2118 O O . ARG A 1 274 ? -19.803 11.124 3.798 1.00 84.06 274 ARG A O 1
ATOM 2125 N N . ASN A 1 275 ? -20.554 10.548 5.832 1.00 85.69 275 ASN A N 1
ATOM 2126 C CA . ASN A 1 275 ? -21.973 10.600 5.487 1.00 85.69 275 ASN A CA 1
ATOM 2127 C C . ASN A 1 275 ? -22.409 12.015 5.086 1.00 85.69 275 ASN A C 1
ATOM 2129 O O . ASN A 1 275 ? -23.159 12.159 4.127 1.00 85.69 275 ASN A O 1
ATOM 2133 N N . MET A 1 276 ? -21.887 13.056 5.747 1.00 84.06 276 MET A N 1
ATOM 2134 C CA . MET A 1 276 ? -22.108 14.446 5.337 1.00 84.06 276 MET A CA 1
ATOM 2135 C C . MET A 1 276 ? -21.638 14.679 3.894 1.00 84.06 276 MET A C 1
ATOM 2137 O O . MET A 1 276 ? -22.386 15.224 3.087 1.00 84.06 276 MET A O 1
ATOM 2141 N N . PHE A 1 277 ? -20.426 14.232 3.543 1.00 81.25 277 PHE A N 1
ATOM 2142 C CA . PHE A 1 277 ? -19.908 14.357 2.176 1.00 81.25 277 PHE A CA 1
ATOM 2143 C C . PHE A 1 277 ? -20.712 13.544 1.161 1.00 81.25 277 PHE A C 1
ATOM 2145 O O . PHE A 1 277 ? -20.971 14.044 0.069 1.00 81.25 277 PHE A O 1
ATOM 2152 N N . LEU A 1 278 ? -21.124 12.321 1.511 1.00 78.81 278 LEU A N 1
ATOM 2153 C CA . LEU A 1 278 ? -21.948 11.483 0.639 1.00 78.81 278 LEU A CA 1
ATOM 2154 C C . LEU A 1 278 ? -23.285 12.156 0.330 1.00 78.81 278 LEU A C 1
ATOM 2156 O O . LEU A 1 278 ? -23.634 12.288 -0.839 1.00 78.81 278 LEU A O 1
ATOM 2160 N N . ILE A 1 279 ? -23.999 12.635 1.350 1.00 79.38 279 ILE A N 1
ATOM 2161 C CA . ILE A 1 279 ? -25.300 13.286 1.161 1.00 79.38 279 ILE A CA 1
ATOM 2162 C C . ILE A 1 279 ? -25.142 14.580 0.357 1.00 79.38 279 ILE A C 1
ATOM 2164 O O . ILE A 1 279 ? -25.876 14.785 -0.603 1.00 79.38 279 ILE A O 1
ATOM 2168 N N . LEU A 1 280 ? -24.151 15.423 0.676 1.00 78.94 280 LEU A N 1
ATOM 2169 C CA . LEU A 1 280 ? -23.889 16.648 -0.090 1.00 78.94 280 LEU A CA 1
ATOM 2170 C C . LEU A 1 280 ? -23.534 16.356 -1.555 1.00 78.94 280 LEU A C 1
ATOM 2172 O O . LEU A 1 280 ? -23.998 17.064 -2.447 1.00 78.94 280 LEU A O 1
ATOM 2176 N N . GLY A 1 281 ? -22.739 15.315 -1.815 1.00 74.62 281 GLY A N 1
ATOM 2177 C CA . GLY A 1 281 ? -22.386 14.890 -3.170 1.00 74.62 281 GLY A CA 1
ATOM 2178 C C . GLY A 1 281 ? -23.590 14.365 -3.953 1.00 74.62 281 GLY A C 1
ATOM 2179 O O . GLY A 1 281 ? -23.798 14.757 -5.097 1.00 74.62 281 GLY A O 1
ATOM 2180 N N . LEU A 1 282 ? -24.420 13.530 -3.325 1.00 72.50 282 LEU A N 1
ATOM 2181 C CA . LEU A 1 282 ? -25.655 13.009 -3.917 1.00 72.50 282 LEU A CA 1
ATOM 2182 C C . LEU A 1 282 ? -26.658 14.129 -4.217 1.00 72.50 282 LEU A C 1
ATOM 2184 O O . LEU A 1 282 ? -27.276 14.149 -5.283 1.00 72.50 282 LEU A O 1
ATOM 2188 N N . LEU A 1 283 ? -26.785 15.094 -3.306 1.00 72.62 283 LEU A N 1
ATOM 2189 C CA . LEU A 1 283 ? -27.657 16.245 -3.485 1.00 72.62 283 LEU A CA 1
ATOM 2190 C C . LEU A 1 283 ? -27.159 17.151 -4.619 1.00 72.62 283 LEU A C 1
ATOM 2192 O O . LEU A 1 283 ? -27.951 17.583 -5.447 1.00 72.62 283 LEU A O 1
ATOM 2196 N N . ALA A 1 284 ? -25.846 17.377 -4.730 1.00 72.44 284 ALA A N 1
ATOM 2197 C CA . ALA A 1 284 ? -25.267 18.154 -5.828 1.00 72.44 284 ALA A CA 1
ATOM 2198 C C . ALA A 1 284 ? -25.547 17.541 -7.215 1.00 72.44 284 ALA A C 1
ATOM 2200 O O . ALA A 1 284 ? -25.645 18.274 -8.196 1.00 72.44 284 ALA A O 1
ATOM 2201 N N . LEU A 1 285 ? -25.694 16.215 -7.299 1.00 68.19 285 LEU A N 1
ATOM 2202 C CA . LEU A 1 285 ? -26.005 15.501 -8.542 1.00 68.19 285 LEU A CA 1
ATOM 2203 C C . LEU A 1 285 ? -27.497 15.521 -8.905 1.00 68.19 285 LEU A C 1
ATOM 2205 O O . LEU A 1 285 ? -27.840 15.358 -10.073 1.00 68.19 285 LEU A O 1
ATOM 2209 N N . THR A 1 286 ? -28.379 15.691 -7.919 1.00 65.19 286 THR A N 1
ATOM 2210 C CA . THR A 1 286 ? -29.842 15.578 -8.079 1.00 65.19 286 THR A CA 1
ATOM 2211 C C . THR A 1 286 ? -30.575 16.915 -7.958 1.00 65.19 286 THR A C 1
ATOM 2213 O O . THR A 1 286 ? -31.741 17.014 -8.339 1.00 65.19 286 THR A O 1
ATOM 2216 N N . ALA A 1 287 ? -29.912 17.962 -7.463 1.00 60.31 287 ALA A N 1
ATOM 2217 C CA . ALA A 1 287 ? -30.522 19.264 -7.238 1.00 60.31 287 ALA A CA 1
ATOM 2218 C C . ALA A 1 287 ? -30.835 19.999 -8.552 1.00 60.31 287 ALA A C 1
ATOM 2220 O O . ALA A 1 287 ? -29.952 20.497 -9.254 1.00 60.31 287 ALA A O 1
ATOM 2221 N N . THR A 1 288 ? -32.126 20.161 -8.840 1.00 56.62 288 THR A N 1
ATOM 2222 C CA . THR A 1 288 ? -32.630 21.148 -9.800 1.00 56.62 288 THR A CA 1
ATOM 2223 C C . THR A 1 288 ? -32.436 22.562 -9.245 1.00 56.62 288 THR A C 1
ATOM 2225 O O . THR A 1 288 ? -32.789 22.830 -8.094 1.00 56.62 288 THR A O 1
ATOM 2228 N N . HIS A 1 289 ? -31.878 23.473 -10.052 1.00 50.25 289 HIS A N 1
ATOM 2229 C CA . HIS A 1 289 ? -31.628 24.872 -9.684 1.00 50.25 289 HIS A CA 1
ATOM 2230 C C . HIS A 1 289 ? -32.879 25.541 -9.084 1.00 50.25 289 HIS A C 1
ATOM 2232 O O . HIS A 1 289 ? -33.821 25.848 -9.807 1.00 50.25 289 HIS A O 1
ATOM 2238 N N . GLY A 1 290 ? -32.874 25.787 -7.768 1.00 55.84 290 GLY A N 1
ATOM 2239 C CA . GLY A 1 290 ? -33.874 26.634 -7.104 1.00 55.84 290 GLY A CA 1
ATOM 2240 C C . GLY A 1 290 ? -34.506 26.078 -5.828 1.00 55.84 290 GLY A C 1
ATOM 2241 O O . GLY A 1 290 ? -35.145 26.843 -5.113 1.00 55.84 290 GLY A O 1
ATOM 2242 N N . MET A 1 291 ? -34.314 24.802 -5.495 1.00 53.28 291 MET A N 1
ATOM 2243 C CA . MET A 1 291 ? -34.811 24.242 -4.233 1.00 53.28 291 MET A CA 1
ATOM 2244 C C . MET A 1 291 ? -33.650 24.030 -3.238 1.00 53.28 291 MET A C 1
ATOM 2246 O O . MET A 1 291 ? -32.553 23.653 -3.649 1.00 53.28 291 MET A O 1
ATOM 2250 N N . TRP A 1 292 ? -33.918 24.243 -1.940 1.00 57.88 292 TRP A N 1
ATOM 2251 C CA . TRP A 1 292 ? -33.157 23.714 -0.784 1.00 57.88 292 TRP A CA 1
ATOM 2252 C C . TRP A 1 292 ? -32.009 24.532 -0.147 1.00 57.88 292 TRP A C 1
ATOM 2254 O O . TRP A 1 292 ? -31.140 23.942 0.488 1.00 57.88 292 TRP A O 1
ATOM 2264 N N . THR A 1 293 ? -31.959 25.870 -0.190 1.00 63.06 293 THR A N 1
ATOM 2265 C CA . THR A 1 293 ? -30.906 26.587 0.583 1.00 63.06 293 THR A CA 1
ATOM 2266 C C . THR A 1 293 ? -31.086 26.478 2.107 1.00 63.06 293 THR A C 1
ATOM 2268 O O . THR A 1 293 ? -30.095 26.395 2.837 1.00 63.06 293 THR A O 1
ATOM 2271 N N . GLN A 1 294 ? -32.326 26.437 2.607 1.00 65.69 294 GLN A N 1
ATOM 2272 C CA . GLN A 1 294 ? -32.609 26.354 4.047 1.00 65.69 294 GLN A CA 1
ATOM 2273 C C . GLN A 1 294 ? -32.387 24.945 4.616 1.00 65.69 294 GLN A C 1
ATOM 2275 O O . GLN A 1 294 ? -31.695 24.809 5.625 1.00 65.69 294 GLN A O 1
ATOM 2280 N N . ASP A 1 295 ? -32.867 23.896 3.948 1.00 70.62 295 ASP A N 1
ATOM 2281 C CA . ASP A 1 295 ? -32.755 22.518 4.451 1.00 70.62 295 ASP A CA 1
ATOM 2282 C C . ASP A 1 295 ? -31.317 21.990 4.417 1.00 70.62 295 ASP A C 1
ATOM 2284 O O . ASP A 1 295 ? -30.870 21.350 5.369 1.00 70.62 295 ASP A O 1
ATOM 2288 N N . ILE A 1 296 ? -30.532 22.357 3.392 1.00 75.38 296 ILE A N 1
ATOM 2289 C CA . ILE A 1 296 ? -29.088 22.068 3.360 1.00 75.38 296 ILE A CA 1
ATOM 2290 C C . ILE A 1 296 ? -28.386 22.747 4.538 1.00 75.38 296 ILE A C 1
ATOM 2292 O O . ILE A 1 296 ? -27.517 22.146 5.169 1.00 75.38 296 ILE A O 1
ATOM 2296 N N . THR A 1 297 ? -28.765 23.987 4.859 1.00 76.38 297 THR A N 1
ATOM 2297 C CA . THR A 1 297 ? -28.170 24.728 5.978 1.00 76.38 297 THR A CA 1
ATOM 2298 C C . THR A 1 297 ? -28.474 24.035 7.305 1.00 76.38 297 THR A C 1
ATOM 2300 O O . THR A 1 297 ? -27.558 23.815 8.096 1.00 76.38 297 THR A O 1
ATOM 2303 N N . ILE A 1 298 ? -29.728 23.630 7.533 1.00 79.12 298 ILE A N 1
ATOM 2304 C CA . ILE A 1 298 ? -30.133 22.893 8.741 1.00 79.12 298 ILE A CA 1
ATOM 2305 C C . ILE A 1 298 ? -29.380 21.560 8.831 1.00 79.12 298 ILE A C 1
ATOM 2307 O O . ILE A 1 298 ? -28.796 21.260 9.870 1.00 79.12 298 ILE A O 1
ATOM 2311 N N . MET A 1 299 ? -29.305 20.805 7.733 1.00 78.81 299 MET A N 1
ATOM 2312 C CA . MET A 1 299 ? -28.582 19.534 7.668 1.00 78.81 299 MET A CA 1
ATOM 2313 C C . MET A 1 299 ? -27.093 19.701 8.000 1.00 78.81 299 MET A C 1
ATOM 2315 O O . MET A 1 299 ? -26.563 18.998 8.863 1.00 78.81 299 MET A O 1
ATOM 2319 N N . VAL A 1 300 ? -26.407 20.647 7.352 1.00 82.62 300 VAL A N 1
ATOM 2320 C CA . VAL A 1 300 ? -24.981 20.914 7.598 1.00 82.62 300 VAL A CA 1
ATOM 2321 C C . VAL A 1 300 ? -24.757 21.338 9.049 1.00 82.62 300 VAL A C 1
ATOM 2323 O O . VAL A 1 300 ? -23.814 20.860 9.682 1.00 82.62 300 VAL A O 1
ATOM 2326 N N . LEU A 1 301 ? -25.639 22.166 9.616 1.00 84.75 301 LEU A N 1
ATOM 2327 C CA . LEU A 1 301 ? -25.576 22.540 11.029 1.00 84.75 301 LEU A CA 1
ATOM 2328 C C . LEU A 1 301 ? -25.726 21.319 11.951 1.00 84.75 301 LEU A C 1
ATOM 2330 O O . LEU A 1 301 ? -24.933 21.174 12.882 1.00 84.75 301 LEU A O 1
ATOM 2334 N N . SER A 1 302 ? -26.657 20.400 11.679 1.00 83.69 302 SER A N 1
ATOM 2335 C CA . SER A 1 302 ? -26.824 19.158 12.452 1.00 83.69 302 SER A CA 1
ATOM 2336 C C . SER A 1 302 ? -25.580 18.259 12.410 1.00 83.69 302 SER A C 1
ATOM 2338 O O . SER A 1 302 ? -25.162 17.723 13.446 1.00 83.69 302 SER A O 1
ATOM 2340 N N . PHE A 1 303 ? -24.931 18.135 11.247 1.00 85.50 303 PHE A N 1
ATOM 2341 C CA . PHE A 1 303 ? -23.659 17.417 11.112 1.00 85.50 303 PHE A CA 1
ATOM 2342 C C . PHE A 1 303 ? -22.530 18.105 11.890 1.00 85.50 303 PHE A C 1
ATOM 2344 O O . PHE A 1 303 ? -21.811 17.447 12.646 1.00 85.50 303 PHE A O 1
ATOM 2351 N N . LEU A 1 304 ? -22.400 19.430 11.771 1.00 85.00 304 LEU A N 1
ATOM 2352 C CA . LEU A 1 304 ? -21.380 20.211 12.476 1.00 85.00 304 LEU A CA 1
ATOM 2353 C C . LEU A 1 304 ? -21.538 20.135 13.995 1.00 85.00 304 LEU A C 1
ATOM 2355 O O . LEU A 1 304 ? -20.536 19.994 14.700 1.00 85.00 304 LEU A O 1
ATOM 2359 N N . ILE A 1 305 ? -22.768 20.172 14.510 1.00 87.75 305 ILE A N 1
ATOM 2360 C CA . ILE A 1 305 ? -23.052 19.983 15.939 1.00 87.75 305 ILE A CA 1
ATOM 2361 C C . ILE A 1 305 ? -22.596 18.588 16.380 1.00 87.75 305 ILE A C 1
ATOM 2363 O O . ILE A 1 305 ? -21.862 18.467 17.360 1.00 87.75 305 ILE A O 1
ATOM 2367 N N . SER A 1 306 ? -22.945 17.546 15.622 1.00 84.19 306 SER A N 1
ATOM 2368 C CA . SER A 1 306 ? -22.562 16.160 15.926 1.00 84.19 306 SER A CA 1
ATOM 2369 C C . SER A 1 306 ? -21.039 15.970 15.957 1.00 84.19 306 SER A C 1
ATOM 2371 O O . SER A 1 306 ? -20.497 15.379 16.894 1.00 84.19 306 SER A O 1
ATOM 2373 N N . ILE A 1 307 ? -20.323 16.543 14.982 1.00 84.56 307 ILE A N 1
ATOM 2374 C CA . ILE A 1 307 ? -18.852 16.536 14.928 1.00 84.56 307 ILE A CA 1
ATOM 2375 C C . ILE A 1 307 ? -18.260 17.316 16.108 1.00 84.56 307 ILE A C 1
ATOM 2377 O O . ILE A 1 307 ? -17.287 16.872 16.718 1.00 84.56 307 ILE A O 1
ATOM 2381 N N . SER A 1 308 ? -18.849 18.461 16.458 1.00 83.75 308 SER A N 1
ATOM 2382 C CA . SER A 1 308 ? -18.387 19.309 17.563 1.00 83.75 308 SER A CA 1
ATOM 2383 C C . SER A 1 308 ? -18.532 18.610 18.914 1.00 83.75 308 SER A C 1
ATOM 2385 O O . SER A 1 308 ? -17.604 18.648 19.723 1.00 83.75 308 SER A O 1
ATOM 2387 N N . ILE A 1 309 ? -19.651 17.913 19.139 1.00 85.00 309 ILE A N 1
ATOM 2388 C CA . ILE A 1 309 ? -19.877 17.081 20.327 1.00 85.00 309 ILE A CA 1
ATOM 2389 C C . ILE A 1 309 ? -18.842 15.949 20.374 1.00 85.00 309 ILE A C 1
ATOM 2391 O O . ILE A 1 309 ? -18.166 15.785 21.390 1.00 85.00 309 ILE A O 1
ATOM 2395 N N . GLY A 1 310 ? -18.642 15.222 19.269 1.00 81.19 310 GLY A N 1
ATOM 2396 C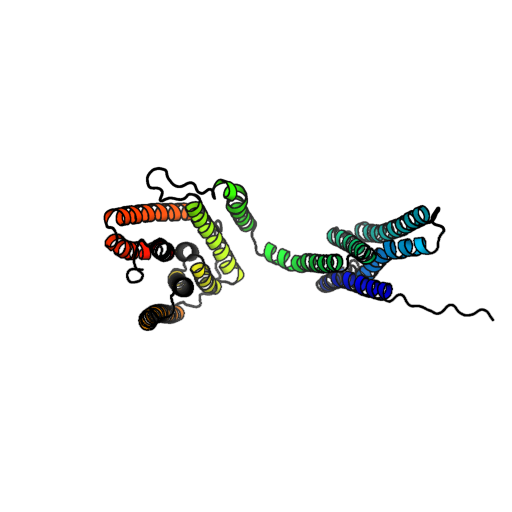 CA . GLY A 1 310 ? -17.627 14.165 19.182 1.00 81.19 310 GLY A CA 1
ATOM 2397 C C . GLY A 1 310 ? -16.211 14.675 19.476 1.00 81.19 310 GLY A C 1
ATOM 2398 O O . GLY A 1 310 ? -15.468 14.072 20.253 1.00 81.19 310 GLY A O 1
ATOM 2399 N N . ALA A 1 311 ? -15.851 15.841 18.935 1.00 81.31 311 ALA A N 1
ATOM 2400 C CA . ALA A 1 311 ? -14.566 16.486 19.186 1.00 81.31 311 ALA A CA 1
ATOM 2401 C C . ALA A 1 311 ? -14.408 16.945 20.645 1.00 81.31 311 ALA A C 1
ATOM 2403 O O . ALA A 1 311 ? -13.312 16.836 21.204 1.00 81.31 311 ALA A O 1
ATOM 2404 N N . LEU A 1 312 ? -15.477 17.443 21.273 1.00 84.31 312 LEU A N 1
ATOM 2405 C CA . LEU A 1 312 ? -15.477 17.852 22.676 1.00 84.31 312 LEU A CA 1
ATOM 2406 C C . LEU A 1 312 ? -15.273 16.645 23.597 1.00 84.31 312 LEU A C 1
ATOM 2408 O O . LEU A 1 312 ? -14.339 16.653 24.399 1.00 84.31 312 LEU A O 1
ATOM 2412 N N . ILE A 1 313 ? -16.074 15.588 23.432 1.00 81.62 313 ILE A N 1
ATOM 2413 C CA . ILE A 1 313 ? -15.958 14.352 24.222 1.00 81.62 313 ILE A CA 1
ATOM 2414 C C . ILE A 1 313 ? -14.573 13.727 24.005 1.00 81.62 313 ILE A C 1
ATOM 2416 O O . ILE A 1 313 ? -13.882 13.395 24.965 1.00 81.62 313 ILE A O 1
ATOM 2420 N N . GLY A 1 314 ? -14.094 13.671 22.758 1.00 75.69 314 GLY A N 1
ATOM 2421 C CA . GLY A 1 314 ? -12.759 13.163 22.444 1.00 75.69 314 GLY A CA 1
ATOM 2422 C C . GLY A 1 314 ? -11.625 13.969 23.092 1.00 75.69 314 GLY A C 1
ATOM 2423 O O . GLY A 1 314 ? -10.617 13.392 23.505 1.00 75.69 314 GLY A O 1
ATOM 2424 N N . LYS A 1 315 ? -11.766 15.297 23.224 1.00 79.00 315 LYS A N 1
ATOM 2425 C CA . LYS A 1 315 ? -10.802 16.142 23.952 1.00 79.00 315 LYS A CA 1
ATOM 2426 C C . LYS A 1 315 ? -10.848 15.904 25.461 1.00 79.00 315 LYS A C 1
ATOM 2428 O O . LYS A 1 315 ? -9.786 15.913 26.084 1.00 79.00 315 LYS A O 1
ATOM 2433 N N . LEU A 1 316 ? -12.033 15.707 26.037 1.00 77.38 316 LEU A N 1
ATOM 2434 C CA . LEU A 1 316 ? -12.204 15.420 27.463 1.00 77.38 316 LEU A CA 1
ATOM 2435 C C . LEU A 1 316 ? -11.588 14.060 27.817 1.00 77.38 316 LEU A C 1
ATOM 2437 O O . LEU A 1 316 ? -10.751 13.986 28.712 1.00 77.38 316 LEU A O 1
ATOM 2441 N N . GLU A 1 317 ? -11.871 13.021 27.033 1.00 72.31 317 GLU A N 1
ATOM 2442 C CA . GLU A 1 317 ? -11.330 11.672 27.244 1.00 72.31 317 GLU A CA 1
ATOM 2443 C C . GLU A 1 317 ? -9.812 11.596 27.016 1.00 72.31 317 GLU A C 1
ATOM 2445 O O . GLU A 1 317 ? -9.087 10.960 27.785 1.00 72.31 317 GLU A O 1
ATOM 2450 N N . LYS A 1 318 ? -9.271 12.333 26.032 1.00 66.00 318 LYS A N 1
ATOM 2451 C CA . LYS A 1 318 ? -7.812 12.432 25.827 1.00 66.00 318 LYS A CA 1
ATOM 2452 C C . LYS A 1 318 ? -7.066 13.039 27.019 1.00 66.00 318 LYS A C 1
ATOM 2454 O O . LYS A 1 318 ? -5.874 12.775 27.161 1.00 66.00 318 LYS A O 1
ATOM 2459 N N . ARG A 1 319 ? -7.725 13.836 27.870 1.00 59.41 319 ARG A N 1
ATOM 2460 C CA . 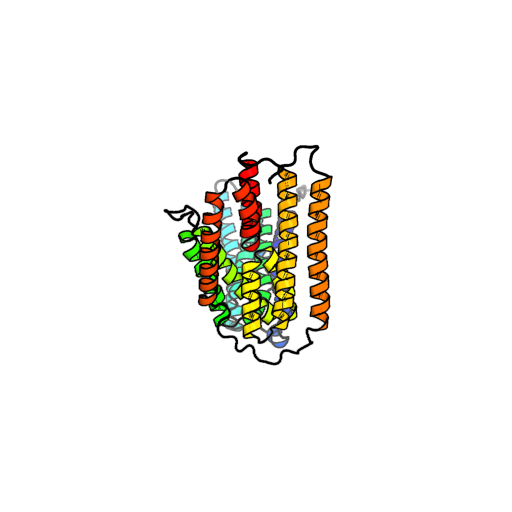ARG A 1 319 ? -7.122 14.364 29.109 1.00 59.41 319 ARG A CA 1
ATOM 2461 C C . ARG A 1 319 ? -7.048 13.312 30.224 1.00 59.41 319 ARG A C 1
ATOM 2463 O O . ARG A 1 319 ? -6.176 13.423 31.079 1.00 59.41 319 ARG A O 1
ATOM 2470 N N . TYR A 1 320 ? -7.897 12.283 30.180 1.00 50.88 320 TYR A N 1
ATOM 2471 C CA . TYR A 1 320 ? -7.950 11.181 31.155 1.00 50.88 320 TYR A CA 1
ATOM 2472 C C . TYR A 1 320 ? -7.260 9.887 30.687 1.00 50.88 320 TYR A C 1
ATOM 2474 O O . TYR A 1 320 ? -7.020 8.980 31.498 1.00 50.88 320 TYR A O 1
ATOM 2482 N N . ALA A 1 321 ? -6.916 9.790 29.400 1.00 51.69 321 ALA A N 1
ATOM 2483 C CA . ALA A 1 321 ? -6.072 8.739 28.846 1.00 51.69 321 ALA A CA 1
ATOM 2484 C C . ALA A 1 321 ? -4.621 8.928 29.329 1.00 51.69 321 ALA A C 1
ATOM 2486 O O . ALA A 1 321 ? -3.818 9.650 28.733 1.00 51.69 321 ALA A O 1
ATOM 2487 N N . ALA A 1 322 ? -4.300 8.314 30.468 1.00 41.97 322 ALA A N 1
ATOM 2488 C CA . ALA A 1 322 ? -2.972 8.344 31.064 1.00 41.97 322 ALA A CA 1
ATOM 2489 C C . ALA A 1 322 ? -1.891 7.931 30.047 1.00 41.97 322 ALA A C 1
ATOM 2491 O O . ALA A 1 322 ? -2.058 6.972 29.292 1.00 41.97 322 ALA A O 1
ATOM 2492 N N . LYS A 1 323 ? -0.754 8.642 30.065 1.00 42.94 323 LYS A N 1
ATOM 2493 C CA . LYS A 1 323 ? 0.487 8.289 29.354 1.00 42.94 323 LYS A CA 1
ATOM 2494 C C . LYS A 1 323 ? 1.060 6.983 29.926 1.00 42.94 323 LYS A C 1
ATOM 2496 O O . LYS A 1 323 ? 2.052 7.006 30.647 1.00 42.94 323 LYS A O 1
ATOM 2501 N N . VAL A 1 324 ? 0.438 5.846 29.643 1.00 40.97 324 VAL A N 1
ATOM 2502 C CA . VAL A 1 324 ? 0.977 4.541 30.033 1.00 40.97 324 VAL A CA 1
ATOM 2503 C C . VAL A 1 324 ? 2.046 4.178 29.005 1.00 40.97 324 VAL A C 1
ATOM 2505 O O . VAL A 1 324 ? 1.755 3.986 27.823 1.00 40.97 324 VAL A O 1
ATOM 2508 N N . LYS A 1 325 ? 3.312 4.169 29.440 1.00 37.78 325 LYS A N 1
ATOM 2509 C CA . LYS A 1 325 ? 4.417 3.615 28.652 1.00 37.78 325 LYS A CA 1
ATOM 2510 C C . LYS A 1 325 ? 4.168 2.117 28.497 1.00 37.78 325 LYS A C 1
ATOM 2512 O O . LYS A 1 325 ? 3.977 1.417 29.485 1.00 37.78 325 LYS A O 1
ATOM 2517 N N . VAL A 1 326 ? 4.152 1.652 27.255 1.00 42.91 326 VAL A N 1
ATOM 2518 C CA . VAL A 1 326 ? 4.020 0.233 26.926 1.00 42.91 326 VAL A CA 1
ATOM 2519 C C . VAL A 1 326 ? 5.377 -0.424 27.156 1.00 42.91 326 VAL A C 1
ATOM 2521 O O . VAL A 1 326 ? 6.326 -0.143 26.430 1.00 42.91 326 VAL A O 1
ATOM 2524 N N . THR A 1 327 ? 5.468 -1.260 28.187 1.00 35.44 327 THR A N 1
ATOM 2525 C CA . THR A 1 327 ? 6.602 -2.167 28.443 1.00 35.44 327 THR A CA 1
ATOM 2526 C C . THR A 1 327 ? 6.175 -3.632 28.509 1.00 35.44 327 THR A C 1
ATOM 2528 O O . THR A 1 327 ? 6.997 -4.482 28.823 1.00 35.44 327 THR A O 1
ATOM 2531 N N . GLN A 1 328 ? 4.917 -3.961 28.205 1.00 39.09 328 GLN A N 1
ATOM 2532 C CA . GLN A 1 328 ? 4.513 -5.357 28.059 1.00 39.09 328 GLN A CA 1
ATOM 2533 C C . GLN A 1 328 ? 4.693 -5.784 26.609 1.00 39.09 328 GLN A C 1
ATOM 2535 O O . GLN A 1 328 ? 4.112 -5.189 25.699 1.00 39.09 328 GLN A O 1
ATOM 2540 N N . GLU A 1 329 ? 5.544 -6.793 26.428 1.00 41.28 329 GLU A N 1
ATOM 2541 C CA . GLU A 1 329 ? 5.664 -7.570 25.204 1.00 41.28 329 GLU A CA 1
ATOM 2542 C C . GLU A 1 329 ? 4.261 -7.905 24.702 1.00 41.28 329 GLU A C 1
ATOM 2544 O O . GLU A 1 329 ? 3.418 -8.410 25.445 1.00 41.28 329 GLU A O 1
ATOM 2549 N N . LEU A 1 330 ? 3.995 -7.555 23.445 1.00 47.69 330 LEU A N 1
ATOM 2550 C CA . LEU A 1 330 ? 2.779 -7.929 22.743 1.00 47.69 330 LEU A CA 1
ATOM 2551 C C . LEU A 1 330 ? 2.807 -9.452 22.566 1.00 47.69 330 LEU A C 1
ATOM 2553 O O . LEU A 1 330 ? 3.147 -9.944 21.496 1.00 47.69 330 LEU A O 1
ATOM 2557 N N . THR A 1 331 ? 2.454 -10.213 23.600 1.00 42.69 331 THR A N 1
ATOM 2558 C CA . THR A 1 331 ? 2.098 -11.631 23.483 1.00 42.69 331 THR A CA 1
ATOM 2559 C C . THR A 1 331 ? 0.719 -11.716 22.832 1.00 42.69 331 THR A C 1
ATOM 2561 O O . THR A 1 331 ? -0.273 -12.140 23.418 1.00 42.69 331 THR A O 1
ATOM 2564 N N . ILE A 1 332 ? 0.623 -11.202 21.607 1.00 49.44 332 ILE A N 1
ATOM 2565 C CA . ILE A 1 332 ? -0.598 -11.260 20.824 1.00 49.44 332 ILE A CA 1
ATOM 2566 C C . ILE A 1 332 ? -0.561 -12.561 20.037 1.00 49.44 332 ILE A C 1
ATOM 2568 O O . ILE A 1 332 ? 0.124 -12.667 19.025 1.00 49.44 332 ILE A O 1
ATOM 2572 N N . GLU A 1 333 ? -1.359 -13.529 20.476 1.00 58.56 333 GLU A N 1
ATOM 2573 C CA . GLU A 1 333 ? -1.791 -14.619 19.607 1.00 58.56 333 GLU A CA 1
ATOM 2574 C C . GLU A 1 333 ? -2.581 -14.052 18.419 1.00 58.56 333 GLU A C 1
ATOM 2576 O O . GLU A 1 333 ? -3.574 -13.335 18.599 1.00 58.56 333 GLU A O 1
ATOM 2581 N N . LYS A 1 334 ? -2.114 -14.413 17.216 1.00 64.75 334 LYS A N 1
ATOM 2582 C CA . LYS A 1 334 ? -2.672 -14.181 15.872 1.00 64.75 334 LYS A CA 1
ATOM 2583 C C . LYS A 1 334 ? -3.304 -12.784 15.629 1.00 64.75 334 LYS A C 1
ATOM 2585 O O . LYS A 1 334 ? -4.397 -12.489 16.137 1.00 64.75 334 LYS A O 1
ATOM 2590 N N . PRO A 1 335 ? -2.696 -11.948 14.755 1.00 67.06 335 PRO A N 1
ATOM 2591 C CA . PRO A 1 335 ? -3.171 -10.600 14.392 1.00 67.06 335 PRO A CA 1
ATOM 2592 C C . PRO A 1 335 ? -4.623 -10.546 13.917 1.00 67.06 335 PRO A C 1
ATOM 2594 O O . PRO A 1 335 ? -5.335 -9.567 14.134 1.00 67.06 335 PRO A O 1
ATOM 2597 N N . VAL A 1 336 ? -5.068 -11.624 13.280 1.00 71.44 336 VAL A N 1
ATOM 2598 C CA . VAL A 1 336 ? -6.400 -11.773 12.70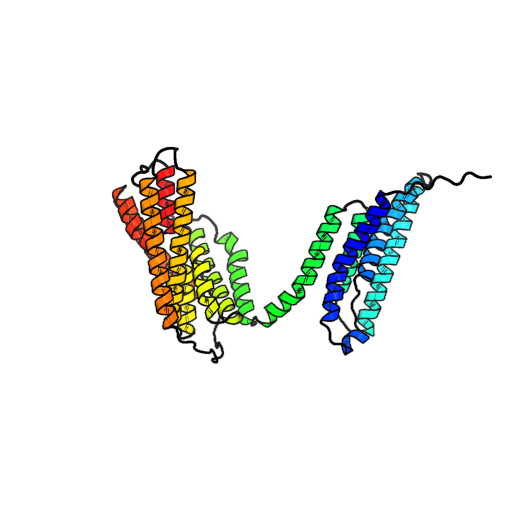9 1.00 71.44 336 VAL A CA 1
ATOM 2599 C C . VAL A 1 336 ? -7.106 -12.894 13.454 1.00 71.44 336 VAL A C 1
ATOM 2601 O O . VAL A 1 336 ? -6.521 -13.936 13.740 1.00 71.44 336 VAL A O 1
ATOM 2604 N N . SER A 1 337 ? -8.392 -12.721 13.762 1.00 73.31 337 SER A N 1
ATOM 2605 C CA . SER A 1 337 ? -9.184 -13.864 14.211 1.00 73.31 337 SER A CA 1
ATOM 2606 C C . SER A 1 337 ? -10.539 -13.926 13.528 1.00 73.31 337 SER A C 1
ATOM 2608 O O . SER A 1 337 ? -11.485 -13.199 13.853 1.00 73.31 337 SER A O 1
ATOM 2610 N N . TYR A 1 338 ? -10.596 -14.882 12.610 1.00 80.75 338 TYR A N 1
ATOM 2611 C CA . TYR A 1 338 ? -11.730 -15.247 11.777 1.00 80.75 338 TYR A CA 1
ATOM 2612 C C . TYR A 1 338 ? -13.000 -15.495 12.587 1.00 80.75 338 TYR A C 1
ATOM 2614 O O . TYR A 1 338 ? -14.064 -15.029 12.203 1.00 80.75 338 TYR A O 1
ATOM 2622 N N . GLY A 1 339 ? -12.887 -16.127 13.761 1.00 78.75 339 GLY A N 1
ATOM 2623 C CA . GLY A 1 339 ? -14.041 -16.426 14.612 1.00 78.75 339 GLY A CA 1
ATOM 2624 C C . GLY A 1 339 ? -14.838 -15.189 15.043 1.00 78.75 339 GLY A C 1
ATOM 2625 O O . GLY A 1 339 ? -16.061 -15.253 15.101 1.00 78.75 339 GLY A O 1
ATOM 2626 N N . LEU A 1 340 ? -14.193 -14.044 15.305 1.00 71.75 340 LEU A N 1
ATOM 2627 C CA . LEU A 1 340 ? -14.953 -12.819 15.603 1.00 71.75 340 LEU A CA 1
ATOM 2628 C C . LEU A 1 340 ? -15.475 -12.152 14.341 1.00 71.75 340 LEU A C 1
ATOM 2630 O O . LEU A 1 340 ? -16.587 -11.651 14.380 1.00 71.75 340 LEU A O 1
ATOM 2634 N N . ALA A 1 341 ? -14.706 -12.143 13.249 1.00 76.31 341 ALA A N 1
ATOM 2635 C CA . ALA A 1 341 ? -15.195 -11.599 11.985 1.00 76.31 341 ALA A CA 1
ATOM 2636 C C . ALA A 1 341 ? -16.468 -12.341 11.538 1.00 76.31 341 ALA A C 1
ATOM 2638 O O . ALA A 1 341 ? -17.433 -11.716 11.118 1.00 76.31 341 ALA A O 1
ATOM 2639 N N . LEU A 1 342 ? -16.516 -13.658 11.754 1.00 84.19 342 LEU A N 1
ATOM 2640 C CA . LEU A 1 342 ? -17.672 -14.501 11.466 1.00 84.19 342 LEU A CA 1
ATOM 2641 C C . LEU A 1 342 ? -18.836 -14.242 12.438 1.00 84.19 342 LEU A C 1
ATOM 2643 O O . LEU A 1 342 ? -19.974 -14.114 12.002 1.00 84.19 342 LEU A O 1
ATOM 2647 N N . LYS A 1 343 ? -18.571 -14.074 13.743 1.00 80.38 343 LYS A N 1
ATOM 2648 C CA . LYS A 1 343 ? -19.603 -13.646 14.713 1.00 80.38 343 LYS A CA 1
ATOM 2649 C C . LYS A 1 343 ? -20.183 -12.270 14.374 1.00 80.38 343 LYS A C 1
ATOM 2651 O O . LYS A 1 343 ? -21.392 -12.092 14.439 1.00 80.38 343 LYS A O 1
ATOM 2656 N N . ALA A 1 344 ? -19.337 -11.312 14.005 1.00 69.50 344 ALA A N 1
ATOM 2657 C CA . ALA A 1 344 ? -19.752 -9.978 13.586 1.00 69.50 344 ALA A CA 1
ATOM 2658 C C . ALA A 1 344 ? -20.602 -10.027 12.309 1.00 69.50 344 ALA A C 1
ATOM 2660 O O . ALA A 1 344 ? -21.643 -9.382 12.246 1.00 69.50 344 ALA A O 1
ATOM 2661 N N . LEU A 1 345 ? -20.197 -10.843 11.332 1.00 77.62 345 LEU A N 1
ATOM 2662 C CA . LEU A 1 345 ? -20.972 -11.094 10.120 1.00 77.62 345 LEU A CA 1
ATOM 2663 C C . LEU A 1 345 ? -22.349 -11.698 10.435 1.00 77.62 345 LEU A C 1
ATOM 2665 O O . LEU A 1 345 ? -23.348 -11.261 9.877 1.00 77.62 345 LEU A O 1
ATOM 2669 N N . LEU A 1 346 ? -22.423 -12.665 11.354 1.00 82.50 346 LEU A N 1
ATOM 2670 C CA . LEU A 1 346 ? -23.696 -13.252 11.786 1.00 82.50 346 LEU A CA 1
ATOM 2671 C C . LEU A 1 346 ? -24.621 -12.214 12.427 1.00 82.50 346 LEU A C 1
ATOM 2673 O O . LEU A 1 346 ? -25.803 -12.167 12.097 1.00 82.50 346 LEU A O 1
ATOM 2677 N N . VAL A 1 347 ? -24.090 -11.363 13.309 1.00 74.56 347 VAL A N 1
ATOM 2678 C CA . VAL A 1 347 ? -24.866 -10.263 13.904 1.00 74.56 347 VAL A CA 1
ATOM 2679 C C . VAL A 1 347 ? -25.370 -9.315 12.814 1.00 74.56 347 VAL A C 1
ATOM 2681 O O . VAL A 1 347 ? -26.550 -8.978 12.812 1.00 74.56 347 VAL A O 1
ATOM 2684 N N . PHE A 1 348 ? -24.519 -8.948 11.852 1.00 71.56 348 PHE A N 1
ATOM 2685 C CA . PHE A 1 348 ? -24.913 -8.127 10.705 1.00 71.56 348 PHE A CA 1
ATOM 2686 C C . PHE A 1 348 ? -26.076 -8.752 9.914 1.00 71.56 348 PHE A C 1
ATOM 2688 O O . PHE A 1 348 ? -27.059 -8.067 9.648 1.00 71.56 348 PHE A O 1
ATOM 2695 N N . ILE A 1 349 ? -26.019 -10.056 9.612 1.00 74.94 349 ILE A N 1
ATOM 2696 C CA . ILE A 1 349 ? -27.093 -10.780 8.906 1.00 74.94 349 ILE A CA 1
ATOM 2697 C C . ILE A 1 349 ? -28.418 -10.714 9.677 1.00 74.94 349 ILE A C 1
ATOM 2699 O O . ILE A 1 349 ? -29.457 -10.421 9.089 1.00 74.94 349 ILE A O 1
ATOM 2703 N N . VAL A 1 350 ? -28.393 -10.974 10.989 1.00 77.94 350 VAL A N 1
ATOM 2704 C CA . VAL A 1 350 ? -29.604 -10.961 11.831 1.00 77.94 350 VAL A CA 1
ATOM 2705 C C . VAL A 1 350 ? -30.263 -9.585 11.820 1.00 77.94 350 VAL A C 1
ATOM 2707 O O . VAL A 1 350 ? -31.479 -9.472 11.669 1.00 77.94 350 VAL A O 1
ATOM 2710 N N . VAL A 1 351 ? -29.458 -8.535 11.956 1.00 67.81 351 VAL A N 1
ATOM 2711 C CA . VAL A 1 351 ? -29.953 -7.160 11.995 1.00 67.81 351 VAL A CA 1
ATOM 2712 C C . VAL A 1 351 ? -30.470 -6.712 10.620 1.00 67.81 351 VAL A C 1
ATOM 2714 O O . VAL A 1 351 ? -31.520 -6.068 10.542 1.00 67.81 351 VAL A O 1
ATOM 2717 N N . LEU A 1 352 ? -29.792 -7.098 9.534 1.00 67.88 352 LEU A N 1
ATOM 2718 C CA . LEU A 1 352 ? -30.240 -6.847 8.162 1.00 67.88 352 LEU A CA 1
ATOM 2719 C C . LEU A 1 352 ? -31.623 -7.465 7.912 1.00 67.88 352 LEU A C 1
ATOM 2721 O O . LEU A 1 352 ? -32.536 -6.762 7.487 1.00 67.88 352 LEU A O 1
ATOM 2725 N N . LEU A 1 353 ? -31.802 -8.744 8.257 1.00 70.38 353 LEU A N 1
ATOM 2726 C CA . LEU A 1 353 ? -33.085 -9.441 8.125 1.00 70.38 353 LEU A CA 1
ATOM 2727 C C . LEU A 1 353 ? -34.201 -8.731 8.899 1.00 70.38 353 LEU A C 1
ATOM 2729 O O . LEU A 1 353 ? -35.258 -8.453 8.333 1.00 70.38 353 LEU A O 1
ATOM 2733 N N . ALA A 1 354 ? -33.959 -8.388 10.168 1.00 68.50 354 ALA A N 1
ATOM 2734 C CA . ALA A 1 354 ? -34.941 -7.691 10.998 1.00 68.50 354 ALA A CA 1
ATOM 2735 C C . ALA A 1 354 ? -35.376 -6.346 10.385 1.00 68.50 354 ALA A C 1
ATOM 2737 O O . ALA A 1 354 ? -36.562 -6.011 10.387 1.00 68.50 354 ALA A O 1
ATOM 2738 N N . THR A 1 355 ? -34.425 -5.601 9.815 1.00 60.94 355 THR A N 1
ATOM 2739 C CA . THR A 1 355 ? -34.678 -4.289 9.204 1.00 60.94 355 THR A CA 1
ATOM 2740 C C . THR A 1 355 ? -35.499 -4.413 7.921 1.00 60.94 355 THR A C 1
ATOM 2742 O O . THR A 1 355 ? -36.445 -3.652 7.712 1.00 60.94 355 THR A O 1
ATOM 2745 N N . THR A 1 356 ? -35.198 -5.394 7.068 1.00 64.88 356 THR A N 1
ATOM 2746 C CA . THR A 1 356 ? -35.929 -5.557 5.805 1.00 64.88 356 THR A CA 1
ATOM 2747 C C . THR A 1 356 ? -37.358 -6.049 6.004 1.00 64.88 356 THR A C 1
ATOM 2749 O O . THR A 1 356 ? -38.267 -5.568 5.326 1.00 64.88 356 THR A O 1
ATOM 2752 N N . PHE A 1 357 ? -37.595 -6.936 6.974 1.00 68.00 357 PHE A N 1
ATOM 2753 C CA . PHE A 1 357 ? -38.959 -7.326 7.340 1.00 68.00 357 PHE A CA 1
ATOM 2754 C C . PHE A 1 357 ? -39.801 -6.128 7.791 1.00 68.00 357 PHE A C 1
ATOM 2756 O O . PHE A 1 357 ? -40.962 -6.024 7.402 1.00 68.00 357 PHE A O 1
ATOM 2763 N N . ALA A 1 358 ? -39.219 -5.198 8.553 1.00 64.56 358 ALA A N 1
ATOM 2764 C CA . ALA A 1 358 ? -39.913 -3.987 8.984 1.00 64.56 358 ALA A CA 1
ATOM 2765 C C . ALA A 1 358 ? -40.235 -3.037 7.811 1.00 64.56 358 ALA A C 1
ATOM 2767 O O . ALA A 1 358 ? -41.316 -2.451 7.774 1.00 64.56 358 ALA A O 1
ATOM 2768 N N . SER A 1 359 ? -39.326 -2.911 6.837 1.00 61.06 359 SER A N 1
ATOM 2769 C CA . SER A 1 359 ? -39.497 -2.026 5.674 1.00 61.06 359 SER A CA 1
ATOM 2770 C C . SER A 1 359 ? -40.634 -2.476 4.741 1.00 61.06 359 SER A C 1
ATOM 2772 O O . SER A 1 359 ? -41.456 -1.657 4.328 1.00 61.06 359 SER A O 1
ATOM 2774 N N . ASN A 1 360 ? -40.755 -3.783 4.477 1.00 66.44 360 ASN A N 1
ATOM 2775 C CA . ASN A 1 360 ? -41.735 -4.327 3.525 1.00 66.44 360 ASN A CA 1
ATOM 2776 C C . ASN A 1 360 ? -43.209 -4.161 3.946 1.00 66.44 360 ASN A C 1
ATOM 2778 O O . ASN A 1 360 ? -44.096 -4.288 3.105 1.00 66.44 360 ASN A O 1
ATOM 2782 N N . ILE A 1 361 ? -43.495 -3.888 5.223 1.00 74.38 361 ILE A N 1
ATOM 2783 C CA . ILE A 1 361 ? -44.869 -3.872 5.752 1.00 74.38 361 ILE A CA 1
ATOM 2784 C C . ILE A 1 361 ? -45.530 -2.481 5.638 1.00 74.38 361 ILE A C 1
ATOM 2786 O O . ILE A 1 361 ? -46.755 -2.402 5.586 1.00 74.38 361 ILE A O 1
ATOM 2790 N N . ALA A 1 362 ? -44.764 -1.380 5.583 1.00 73.38 362 ALA A N 1
ATOM 2791 C CA . ALA A 1 362 ? -45.283 -0.051 5.955 1.00 73.38 362 ALA A CA 1
ATOM 2792 C C . ALA A 1 362 ? -45.168 1.095 4.911 1.00 73.38 362 ALA A C 1
ATOM 2794 O O . ALA A 1 362 ? -45.524 2.230 5.230 1.00 73.38 362 ALA A O 1
ATOM 2795 N N . GLY A 1 363 ? -44.724 0.860 3.667 1.00 74.44 363 GLY A N 1
ATOM 2796 C CA . GLY A 1 363 ? -44.764 1.882 2.591 1.00 74.44 363 GLY A CA 1
ATOM 2797 C C . GLY A 1 363 ? -43.885 3.123 2.854 1.00 74.44 363 GLY A C 1
ATOM 2798 O O . GLY A 1 363 ? -42.772 2.966 3.332 1.00 74.44 363 GLY A O 1
ATOM 2799 N N . GLU A 1 364 ? -44.346 4.354 2.573 1.00 71.19 364 GLU A N 1
ATOM 2800 C CA . GLU A 1 364 ? -43.581 5.608 2.821 1.00 71.19 364 GLU A CA 1
ATOM 2801 C C . GLU A 1 364 ? -43.309 5.878 4.312 1.00 71.19 364 GLU A C 1
ATOM 2803 O O . GLU A 1 364 ? -42.203 6.262 4.692 1.00 71.19 364 GLU A O 1
ATOM 2808 N N . LEU A 1 365 ? -44.289 5.609 5.182 1.00 75.75 365 LEU A N 1
ATOM 2809 C CA . LEU A 1 365 ? -44.068 5.586 6.634 1.00 75.75 365 LEU A CA 1
ATOM 2810 C C . LEU A 1 365 ? -43.073 4.483 7.011 1.00 75.75 365 LEU A C 1
ATOM 2812 O O . LEU A 1 365 ? -42.272 4.655 7.926 1.00 75.75 365 LEU A O 1
ATOM 2816 N N . GLY A 1 366 ? -43.089 3.381 6.262 1.00 72.94 366 GLY A N 1
ATOM 2817 C CA . GLY A 1 366 ? -42.077 2.338 6.298 1.00 72.94 366 GLY A CA 1
ATOM 2818 C C . GLY A 1 366 ? -40.702 2.843 5.886 1.00 72.94 366 GLY A C 1
ATOM 2819 O O . GLY A 1 366 ? -39.742 2.499 6.558 1.00 72.94 366 GLY A O 1
ATOM 2820 N N . VAL A 1 367 ? -40.579 3.711 4.876 1.00 71.69 367 VAL A N 1
ATOM 2821 C CA . VAL A 1 367 ? -39.304 4.342 4.496 1.00 71.69 367 VAL A CA 1
ATOM 2822 C C . VAL A 1 367 ? -38.785 5.199 5.647 1.00 71.69 367 VAL A C 1
ATOM 2824 O O . VAL A 1 367 ? -37.671 4.966 6.095 1.00 71.69 367 VAL A O 1
ATOM 2827 N N . LEU A 1 368 ? -39.591 6.094 6.223 1.00 77.44 368 LEU A N 1
ATOM 2828 C CA . LEU A 1 368 ? -39.160 6.925 7.359 1.00 77.44 368 LEU A CA 1
ATOM 2829 C C . LEU A 1 368 ? -38.816 6.097 8.611 1.00 77.44 368 LEU A C 1
ATOM 2831 O O . LEU A 1 368 ? -37.758 6.290 9.211 1.00 77.44 368 LEU A O 1
ATOM 2835 N N . ALA A 1 369 ? -39.664 5.137 8.991 1.00 78.12 369 ALA A N 1
ATOM 2836 C CA . ALA A 1 369 ? -39.414 4.262 10.138 1.00 78.12 369 ALA A CA 1
ATOM 2837 C C . ALA A 1 369 ? -38.197 3.350 9.911 1.00 78.12 369 ALA A C 1
ATOM 2839 O O . ALA A 1 369 ? -37.371 3.172 10.810 1.00 78.12 369 ALA A O 1
ATOM 2840 N N . SER A 1 370 ? -38.047 2.811 8.698 1.00 72.12 370 SER A N 1
ATOM 2841 C CA . SER A 1 370 ? -36.891 2.000 8.310 1.00 72.12 370 SER A CA 1
ATOM 2842 C C . SER A 1 370 ? -35.620 2.827 8.183 1.00 72.12 370 SER A C 1
ATOM 2844 O O . SER A 1 370 ? -34.560 2.281 8.437 1.00 72.12 370 SER A O 1
ATOM 2846 N N . SER A 1 371 ? -35.690 4.129 7.898 1.00 75.75 371 SER A N 1
ATOM 2847 C CA . SER A 1 371 ? -34.522 5.013 7.930 1.00 75.75 371 SER A CA 1
ATOM 2848 C C . SER A 1 371 ? -34.060 5.307 9.356 1.00 75.75 371 SER A C 1
ATOM 2850 O O . SER A 1 371 ? -32.858 5.375 9.603 1.00 75.75 371 SER A O 1
ATOM 2852 N N . ILE A 1 372 ? -34.980 5.417 10.322 1.00 79.69 372 ILE A N 1
ATOM 2853 C CA . ILE A 1 372 ? -34.619 5.554 11.744 1.00 79.69 372 ILE A CA 1
ATOM 2854 C C . ILE A 1 372 ? -33.958 4.267 12.245 1.00 79.69 372 ILE A C 1
ATOM 2856 O O . ILE A 1 372 ? -32.871 4.310 12.816 1.00 79.69 372 ILE A O 1
ATOM 2860 N N . ILE A 1 373 ? -34.593 3.114 12.015 1.00 73.69 373 ILE A N 1
ATOM 2861 C CA . ILE A 1 373 ? -34.075 1.818 12.478 1.00 73.69 373 ILE A CA 1
ATOM 2862 C C . ILE A 1 373 ? -32.825 1.430 11.683 1.00 73.69 373 ILE A C 1
ATOM 2864 O O . ILE A 1 373 ? -31.789 1.130 12.263 1.00 73.69 373 ILE A O 1
ATOM 2868 N N . GLY A 1 374 ? -32.894 1.493 10.359 1.00 68.56 374 GLY A N 1
ATOM 2869 C CA . GLY A 1 374 ? -31.799 1.200 9.440 1.00 68.56 374 GLY A CA 1
ATOM 2870 C C . GLY A 1 374 ? -30.611 2.133 9.630 1.00 68.56 374 GLY A C 1
ATOM 2871 O O . GLY A 1 374 ? -29.480 1.671 9.559 1.00 68.56 374 GLY A O 1
ATOM 2872 N N . GLY A 1 375 ? -30.826 3.4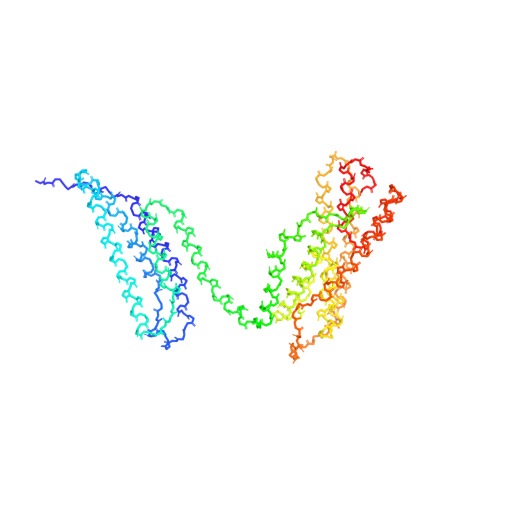01 9.989 1.00 70.69 375 GLY A N 1
ATOM 2873 C CA . GLY A 1 375 ? -29.751 4.331 10.329 1.00 70.69 375 GLY A CA 1
ATOM 2874 C C . GLY A 1 375 ? -28.971 3.932 11.587 1.00 70.69 375 GLY A C 1
ATOM 2875 O O . GLY A 1 375 ? -27.766 4.173 11.651 1.00 70.69 375 GLY A O 1
ATOM 2876 N N . LEU A 1 376 ? -29.622 3.273 12.558 1.00 69.56 376 LEU A N 1
ATOM 2877 C CA . LEU A 1 376 ? -28.955 2.692 13.736 1.00 69.56 376 LEU A CA 1
ATOM 2878 C C . LEU A 1 376 ? -28.118 1.454 13.387 1.00 69.56 376 LEU A C 1
ATOM 2880 O O . LEU A 1 376 ? -27.192 1.114 14.120 1.00 69.56 376 LEU A O 1
ATOM 2884 N N . VAL A 1 377 ? -28.457 0.779 12.288 1.00 67.88 377 VAL A N 1
ATOM 2885 C CA . VAL A 1 377 ? -27.801 -0.447 11.817 1.00 67.88 377 VAL A CA 1
ATOM 2886 C C . VAL A 1 377 ? -26.647 -0.129 10.876 1.00 67.88 377 VAL A C 1
ATOM 2888 O O . VAL A 1 377 ? -25.536 -0.609 11.072 1.00 67.88 377 VAL A O 1
ATOM 2891 N N . SER A 1 378 ? -26.939 0.645 9.835 1.00 71.50 378 SER A N 1
ATOM 2892 C CA . SER A 1 378 ? -26.007 1.113 8.824 1.00 71.50 378 SER A CA 1
ATOM 2893 C C . SER A 1 378 ? -26.539 2.396 8.192 1.00 71.50 378 SER A C 1
ATOM 2895 O O . SER A 1 378 ? -27.433 2.408 7.334 1.00 71.50 378 SER A O 1
ATOM 2897 N N . ALA A 1 379 ? -25.938 3.511 8.596 1.00 74.94 379 ALA A N 1
ATOM 2898 C CA . ALA A 1 379 ? -26.270 4.819 8.051 1.00 74.94 379 ALA A CA 1
ATOM 2899 C C . ALA A 1 379 ? -26.011 4.903 6.531 1.00 74.94 379 ALA A C 1
ATOM 2901 O O . ALA A 1 379 ? -26.745 5.581 5.823 1.00 74.94 379 ALA A O 1
ATOM 2902 N N . GLU A 1 380 ? -25.012 4.184 6.011 1.00 70.62 380 GLU A N 1
ATOM 2903 C CA . GLU A 1 380 ? -24.685 4.162 4.577 1.00 70.62 380 GLU A CA 1
ATOM 2904 C C . GLU A 1 380 ? -25.761 3.489 3.734 1.00 70.62 380 GLU A C 1
ATOM 2906 O O . GLU A 1 380 ? -26.241 4.073 2.763 1.00 70.62 380 GLU A O 1
ATOM 2911 N N . ALA A 1 381 ? -26.164 2.279 4.134 1.00 65.94 381 ALA A N 1
ATOM 2912 C CA . ALA A 1 381 ? -27.210 1.535 3.445 1.00 65.94 381 ALA A CA 1
ATOM 2913 C C . ALA A 1 381 ? -28.508 2.347 3.396 1.00 65.94 381 ALA A C 1
ATOM 2915 O O . ALA A 1 381 ? -29.190 2.364 2.374 1.00 65.94 381 ALA A O 1
ATOM 2916 N N . THR A 1 382 ? -28.804 3.076 4.473 1.00 74.25 382 THR A N 1
ATOM 2917 C CA . THR A 1 382 ? -29.967 3.961 4.560 1.00 74.25 382 THR A CA 1
ATOM 2918 C C . THR A 1 382 ? -29.875 5.119 3.564 1.00 74.25 382 THR A C 1
ATOM 2920 O O . THR A 1 382 ? -30.789 5.295 2.761 1.00 74.25 382 THR A O 1
ATOM 2923 N N . ILE A 1 383 ? -28.757 5.858 3.544 1.00 76.75 383 ILE A N 1
ATOM 2924 C CA . ILE A 1 383 ? -28.543 6.994 2.626 1.00 76.75 383 ILE A CA 1
ATOM 2925 C C . ILE A 1 383 ? -28.686 6.555 1.162 1.00 76.75 383 ILE A C 1
ATOM 2927 O O . ILE A 1 383 ? -29.403 7.191 0.389 1.00 76.75 383 ILE A O 1
ATOM 2931 N N . PHE A 1 384 ? -28.047 5.447 0.774 1.00 66.25 384 PHE A N 1
ATOM 2932 C CA . PHE A 1 384 ? -28.129 4.948 -0.601 1.00 66.25 384 PHE A CA 1
ATOM 2933 C C . PHE A 1 384 ? -29.511 4.392 -0.957 1.00 66.25 384 PHE A C 1
ATOM 2935 O O . PHE A 1 384 ? -29.967 4.591 -2.081 1.00 66.25 384 PHE A O 1
ATOM 2942 N N . SER A 1 385 ? -30.195 3.723 -0.023 1.00 65.50 385 SER A N 1
ATOM 2943 C CA . SER A 1 385 ? -31.541 3.185 -0.266 1.00 65.50 385 SER A CA 1
ATOM 2944 C C . SER A 1 385 ? -32.553 4.301 -0.506 1.00 65.50 385 SER A C 1
ATOM 2946 O O . SER A 1 385 ? -33.308 4.240 -1.476 1.00 65.50 385 SER A O 1
ATOM 2948 N N . VAL A 1 386 ? -32.530 5.349 0.324 1.00 73.75 386 VAL A N 1
ATOM 2949 C CA . VAL A 1 386 ? -33.392 6.530 0.163 1.00 73.75 386 VAL A CA 1
ATOM 2950 C C . VAL A 1 386 ? -33.101 7.229 -1.167 1.00 73.75 386 VAL A C 1
ATOM 2952 O O . VAL A 1 386 ? -34.020 7.481 -1.944 1.00 73.75 386 VAL A O 1
ATOM 2955 N N . ASN A 1 387 ? -31.825 7.447 -1.495 1.00 70.25 387 ASN A N 1
ATOM 2956 C CA . ASN A 1 387 ? -31.440 8.068 -2.761 1.00 70.25 387 ASN A CA 1
ATOM 2957 C C . ASN A 1 387 ? -31.877 7.242 -3.989 1.00 70.25 387 ASN A C 1
ATOM 2959 O O . ASN A 1 387 ? -32.407 7.791 -4.952 1.00 70.25 387 ASN A O 1
ATOM 2963 N N . SER A 1 388 ? -31.728 5.916 -3.940 1.00 62.97 388 SER A N 1
ATOM 2964 C CA . SER A 1 388 ? -32.175 5.012 -5.007 1.00 62.97 388 SER A CA 1
ATOM 2965 C C . SER A 1 388 ? -33.694 5.068 -5.212 1.00 62.97 388 SER A C 1
ATOM 2967 O O . SER A 1 388 ? -34.168 5.158 -6.346 1.00 62.97 388 SER A O 1
ATOM 2969 N N . LEU A 1 389 ? -34.473 5.092 -4.122 1.00 65.94 389 LEU A N 1
ATOM 2970 C CA . LEU A 1 389 ? -35.931 5.243 -4.180 1.00 65.94 389 LEU A CA 1
ATOM 2971 C C . LEU A 1 389 ? -36.353 6.599 -4.763 1.00 65.94 389 LEU A C 1
ATOM 2973 O O . LEU A 1 389 ? -37.333 6.656 -5.510 1.00 65.94 389 LEU A O 1
ATOM 2977 N N . GLN A 1 390 ? -35.610 7.666 -4.460 1.00 70.88 390 GLN A N 1
ATOM 2978 C CA . GLN A 1 390 ? -35.836 9.001 -5.014 1.00 70.88 390 GLN A CA 1
ATOM 2979 C C . GLN A 1 390 ? -35.546 9.041 -6.522 1.00 70.88 390 GLN A C 1
ATOM 2981 O O . GLN A 1 390 ? -36.381 9.513 -7.291 1.00 70.88 390 GLN A O 1
ATOM 2986 N N . ILE A 1 391 ? -34.406 8.497 -6.966 1.00 67.56 391 ILE A N 1
ATOM 2987 C CA . ILE A 1 391 ? -34.045 8.411 -8.394 1.00 67.56 391 ILE A CA 1
ATOM 2988 C C . ILE A 1 391 ? -35.061 7.559 -9.166 1.00 67.56 391 ILE A C 1
ATOM 2990 O O . ILE A 1 391 ? -35.424 7.893 -10.291 1.00 67.56 391 ILE A O 1
ATOM 2994 N N . ALA A 1 392 ? -35.564 6.485 -8.553 1.00 64.00 392 ALA A N 1
ATOM 2995 C CA . ALA A 1 392 ? -36.606 5.639 -9.128 1.00 64.00 392 ALA A CA 1
ATOM 2996 C C . ALA A 1 392 ? -38.005 6.292 -9.140 1.00 64.00 392 ALA A C 1
ATOM 2998 O O . ALA A 1 392 ? -38.960 5.659 -9.591 1.00 64.00 392 ALA A O 1
ATOM 2999 N N . GLY A 1 393 ? -38.152 7.518 -8.619 1.00 66.31 393 GLY A N 1
ATOM 3000 C CA . GLY A 1 393 ? -39.421 8.247 -8.559 1.00 66.31 393 GLY A CA 1
ATOM 3001 C C . GLY A 1 393 ? -40.454 7.632 -7.612 1.00 66.31 393 GLY A C 1
ATOM 3002 O O . GLY A 1 393 ? -41.639 7.933 -7.730 1.00 66.31 393 GLY A O 1
ATOM 3003 N N . LYS A 1 394 ? -40.032 6.749 -6.695 1.00 62.66 394 LYS A N 1
ATOM 3004 C CA . LYS A 1 394 ? -40.926 6.070 -5.742 1.00 62.66 394 LYS A CA 1
ATOM 3005 C C . LYS A 1 394 ? -41.234 6.905 -4.503 1.00 62.66 394 LYS A C 1
ATOM 3007 O O . LYS A 1 394 ? -42.245 6.649 -3.862 1.00 62.66 394 LYS A O 1
ATOM 3012 N N . ILE A 1 395 ? -40.365 7.856 -4.167 1.00 70.25 395 ILE A N 1
ATOM 3013 C CA . ILE A 1 395 ? -40.563 8.822 -3.083 1.00 70.25 395 ILE A CA 1
ATOM 3014 C C . ILE A 1 395 ? -40.283 10.235 -3.601 1.00 70.25 395 ILE A C 1
ATOM 3016 O O . ILE A 1 395 ? -39.414 10.433 -4.453 1.00 70.25 395 ILE A O 1
ATOM 3020 N N . GLY A 1 396 ? -41.028 11.220 -3.101 1.00 67.75 396 GLY A N 1
ATOM 3021 C CA . GLY A 1 396 ? -40.799 12.629 -3.422 1.00 67.75 396 GLY A CA 1
ATOM 3022 C C . GLY A 1 396 ? -39.564 13.193 -2.712 1.00 67.75 396 GLY A C 1
ATOM 3023 O O . GLY A 1 396 ? -39.194 12.727 -1.637 1.00 67.75 396 GLY A O 1
ATOM 3024 N N . GLY A 1 397 ? -38.966 14.252 -3.268 1.00 67.12 397 GLY A N 1
ATOM 3025 C CA . GLY A 1 397 ? -37.780 14.909 -2.692 1.00 67.12 397 GLY A CA 1
ATOM 3026 C C . GLY A 1 397 ? -37.982 15.549 -1.311 1.00 67.12 397 GLY A C 1
ATOM 3027 O O . GLY A 1 397 ? -37.009 15.947 -0.700 1.00 67.12 397 GLY A O 1
ATOM 3028 N N . ASN A 1 398 ? -39.222 15.643 -0.819 1.00 68.50 398 ASN A N 1
ATOM 3029 C CA . ASN A 1 398 ? -39.514 16.085 0.550 1.00 68.50 398 ASN A CA 1
ATOM 3030 C C . ASN A 1 398 ? -39.405 14.947 1.583 1.00 68.50 398 ASN A C 1
ATOM 3032 O O . ASN A 1 398 ? -39.341 15.221 2.778 1.00 68.50 398 ASN A O 1
ATOM 3036 N N . VAL A 1 399 ? -39.486 13.688 1.137 1.00 71.00 399 VAL A N 1
ATOM 3037 C CA . VAL A 1 399 ? -39.405 12.486 1.988 1.00 71.00 399 VAL A CA 1
ATOM 3038 C C . VAL A 1 399 ? -37.987 11.909 1.988 1.00 71.00 399 VAL A C 1
ATOM 3040 O O . VAL A 1 399 ? -37.584 11.295 2.975 1.00 71.00 399 VAL A O 1
ATOM 3043 N N . ALA A 1 400 ? -37.265 12.086 0.877 1.00 64.88 400 ALA A N 1
ATOM 3044 C CA . ALA A 1 400 ? -35.852 11.748 0.736 1.00 64.88 400 ALA A CA 1
ATOM 3045 C C . ALA A 1 400 ? -34.963 12.741 1.491 1.00 64.88 400 ALA A C 1
ATOM 3047 O O . ALA A 1 400 ? -33.982 12.274 2.115 1.00 64.88 400 ALA A O 1
#

Mean predicted aligned error: 14.25 Å

Solvent-accessible surface area (backbone atoms only — not comparable to full-atom values): 21212 Å² total; per-residue (Å²): 134,83,79,78,78,79,85,77,77,62,61,68,57,57,50,42,51,53,51,20,26,50,36,13,23,54,39,9,47,48,39,40,53,58,48,71,76,53,54,77,78,54,48,78,72,61,63,61,65,29,32,66,55,30,12,51,39,1,38,52,19,19,47,28,40,40,51,23,63,55,47,38,76,76,41,62,77,92,50,18,62,61,55,23,53,51,48,26,49,51,41,49,50,50,51,50,47,54,54,46,53,53,51,49,50,39,46,72,73,56,68,49,88,60,60,69,58,56,52,49,53,54,50,28,22,51,33,6,31,33,34,37,73,62,40,51,68,61,26,45,51,50,31,50,51,51,29,49,61,60,57,46,46,64,57,49,56,54,54,51,70,72,48,50,73,67,50,52,49,47,53,49,52,49,44,41,51,58,68,66,45,26,79,74,46,60,39,93,48,54,42,92,85,78,65,73,57,39,40,29,56,53,48,48,53,38,50,50,26,45,51,46,24,37,53,49,48,50,37,33,72,76,64,30,78,73,34,44,44,54,46,17,23,58,33,6,53,74,41,35,69,43,29,40,52,29,44,42,52,56,23,56,76,67,72,33,64,70,56,29,55,48,21,40,42,29,9,51,40,23,32,53,53,44,51,52,52,51,53,53,53,53,45,69,75,67,62,62,95,86,72,57,75,64,61,52,49,53,51,53,50,54,52,53,50,53,44,50,51,37,52,49,52,45,55,56,50,60,75,69,58,71,90,73,80,85,80,73,78,84,84,67,79,63,67,55,60,66,72,56,39,51,51,52,47,50,53,50,52,55,52,50,53,57,44,52,62,56,32,78,75,44,60,72,65,11,50,57,54,34,41,58,56,31,38,76,74,38,51,64,62,33,55,52,51,42,51,52,36,38,76,71,66,74,44,55,84,90,80,92

Sequence (400 aa):
MAAIPEFQAQWDILVKIAISFLAGALIGLEREKARRTISKEELEYSAPPGVRSFGFISLLGMFTVTIPMYTVRIVPKDIASITSFSLMAVFAILASLVIGMYSYHRLMIQREPGITTLIALALTYVIGVGIGLGLLLESIAASVLITFMLAIKLRIEEAVKVLTYEELLSALEIGIIVFLLGPFLAVDITDPWLHVINLRILYGFFVIILILSYVGYILVKALGPRALTYFAFFGGLVHSEATVISITRLCSRLNRYKDIIVGVIAATSAMVLRNMFLILGLLALTATHGMWTQDITIMVLSFLISISIGALIGKLEKRYAAKVKVTQELTIEKPVSYGLALKALLVFIVVLLATTFASNIAGELGVLASSIIGGLVSAEATIFSVNSLQIAGKIGGNVA

Radius of gyration: 31.9 Å; Cα contacts (8 Å, |Δi|>4): 400; chains: 1; bounding box: 88×44×83 Å